Protein 5I1U (pdb70)

B-factor: mean 24.23, std 12.08, range [5.6, 125.17]

Structure (mmCIF, N/CA/C/O backbone):
data_5I1U
#
_entry.id   5I1U
#
_cell.length_a   51.369
_cell.length_b   74.127
_cell.length_c   82.489
_cell.angle_alpha   90.00
_cell.angle_beta   91.72
_cell.angle_gamma   90.00
#
_symmetry.space_group_name_H-M   'P 1 21 1'
#
loop_
_entity.id
_entity.type
_entity.pdbx_description
1 polymer 'Germacradien-4-ol synthase'
2 non-polymer 'SULFATE ION'
3 water water
#
loop_
_atom_site.group_PDB
_atom_site.id
_atom_site.type_symbol
_atom_site.label_atom_id
_atom_site.label_alt_id
_atom_site.label_comp_id
_atom_site.label_asym_id
_atom_site.label_entity_id
_atom_site.label_seq_id
_atom_site.pdbx_PDB_ins_code
_atom_site.Cartn_x
_atom_site.Cartn_y
_atom_site.Cartn_z
_atom_site.occupancy
_atom_site.B_iso_or_equiv
_atom_site.auth_seq_id
_atom_site.auth_comp_id
_atom_site.auth_asym_id
_atom_site.auth_atom_id
_atom_site.pdbx_PDB_model_num
ATOM 1 N N . MET A 1 20 ? 51.924 2.126 30.151 1.00 41.26 1 MET A N 1
ATOM 2 C CA . MET A 1 20 ? 52.787 1.988 31.324 1.00 41.73 1 MET A CA 1
ATOM 3 C C . MET A 1 20 ? 53.828 3.110 31.392 1.00 41.69 1 MET A C 1
ATOM 4 O O . MET A 1 20 ? 54.407 3.496 30.370 1.00 41.15 1 MET A O 1
ATOM 9 N N . SER A 1 21 ? 54.055 3.634 32.596 1.00 41.44 2 SER A N 1
ATOM 10 C CA . SER A 1 21 ? 55.027 4.704 32.817 1.00 41.48 2 SER A CA 1
ATOM 11 C C . SER A 1 21 ? 56.454 4.269 32.450 1.00 42.29 2 SER A C 1
ATOM 12 O O . SER A 1 21 ? 56.841 3.121 32.665 1.00 41.09 2 SER A O 1
ATOM 15 N N . ASP A 1 22 ? 57.244 5.188 31.902 1.00 44.49 3 ASP A N 1
ATOM 16 C CA . ASP A 1 22 ? 58.645 4.885 31.603 1.00 46.46 3 ASP A CA 1
ATOM 17 C C . ASP A 1 22 ? 59.446 4.957 32.903 1.00 46.73 3 ASP A C 1
ATOM 18 O O . ASP A 1 22 ? 60.635 4.630 32.962 1.00 46.69 3 ASP A O 1
ATOM 23 N N . ASP A 1 23 ? 58.738 5.369 33.947 1.00 47.09 4 ASP A N 1
ATOM 24 C CA . ASP A 1 23 ? 59.210 5.396 35.320 1.00 47.89 4 ASP A CA 1
ATOM 25 C C . ASP A 1 23 ? 59.289 3.994 35.936 1.00 45.92 4 ASP A C 1
ATOM 26 O O . ASP A 1 23 ? 60.126 3.724 36.810 1.00 46.04 4 ASP A O 1
ATOM 31 N N . THR A 1 24 ? 58.404 3.102 35.509 1.00 43.22 5 THR A N 1
ATOM 32 C CA . THR A 1 24 ? 58.346 1.807 36.173 1.00 41.12 5 THR A CA 1
ATOM 33 C C . THR A 1 24 ? 59.348 0.857 35.538 1.00 37.36 5 THR A C 1
ATOM 34 O O . THR A 1 24 ? 59.633 0.930 34.335 1.00 35.13 5 THR A O 1
ATOM 38 N N . SER A 1 25 ? 59.895 -0.014 36.378 1.00 34.73 6 SER A N 1
ATOM 39 C CA . SER A 1 25 ? 60.910 -0.950 35.956 1.00 33.72 6 SER A CA 1
ATOM 40 C C . SER A 1 25 ? 60.547 -2.334 36.470 1.00 28.46 6 SER A C 1
ATOM 41 O O . SER A 1 25 ? 59.805 -2.435 37.438 1.00 29.81 6 SER A O 1
ATOM 44 N N . LEU A 1 26 ? 61.065 -3.386 35.844 1.00 23.78 7 LEU A N 1
ATOM 45 C CA . LEU A 1 26 ? 61.007 -4.719 36.442 1.00 22.40 7 LEU A CA 1
ATOM 46 C C . LEU A 1 26 ? 61.926 -4.751 37.639 1.00 23.28 7 LEU A C 1
ATOM 47 O O . LEU A 1 26 ? 63.007 -4.128 37.601 1.00 24.96 7 LEU A O 1
ATOM 52 N N . GLU A 1 27 ? 61.532 -5.489 38.674 1.00 21.77 8 GLU A N 1
ATOM 53 C CA . GLU A 1 27 ? 62.334 -5.597 39.897 1.00 22.53 8 GLU A CA 1
ATOM 54 C C . GLU A 1 27 ? 63.429 -6.639 39.721 1.00 18.84 8 GLU A C 1
ATOM 55 O O . GLU A 1 27 ? 63.126 -7.793 39.396 1.00 18.94 8 GLU A O 1
ATOM 61 N N . LEU A 1 28 ? 64.694 -6.228 39.898 1.00 18.19 9 LEU A N 1
ATOM 62 C CA . LEU A 1 28 ? 65.839 -7.129 39.941 1.00 17.96 9 LEU A CA 1
ATOM 63 C C . LEU A 1 28 ? 66.705 -6.790 41.158 1.00 17.82 9 LEU A C 1
ATOM 64 O O . LEU A 1 28 ? 66.726 -5.633 41.590 1.00 19.51 9 LEU A O 1
ATOM 69 N N . PRO A 1 29 ? 67.441 -7.782 41.696 1.00 17.55 10 PRO A N 1
ATOM 70 C CA . PRO A 1 29 ? 68.292 -7.563 42.875 1.00 17.59 10 PRO A CA 1
ATOM 71 C C . PRO A 1 29 ? 69.679 -6.999 42.552 1.00 16.76 10 PRO A C 1
ATOM 72 O O . PRO A 1 29 ? 70.504 -6.875 43.457 1.00 20.32 10 PRO A O 1
ATOM 76 N N . PHE A 1 30 ? 69.936 -6.653 41.300 1.00 13.99 11 PHE A N 1
ATOM 77 C CA . PHE A 1 30 ? 71.205 -6.070 40.905 1.00 14.60 11 PHE A CA 1
ATOM 78 C C . PHE A 1 30 ? 70.841 -5.002 39.895 1.00 14.56 11 PHE A C 1
ATOM 79 O O . PHE A 1 30 ? 69.704 -4.998 39.362 1.00 16.32 11 PHE A O 1
ATOM 87 N N . THR A 1 31 ? 71.793 -4.112 39.640 1.00 14.39 12 THR A N 1
ATOM 88 C CA A THR A 1 31 ? 71.532 -3.037 38.681 0.50 15.42 12 THR A CA 1
ATOM 89 C CA B THR A 1 31 ? 71.654 -2.973 38.731 0.50 17.27 12 THR A CA 1
ATOM 90 C C . THR A 1 31 ? 72.314 -3.230 37.373 1.00 16.64 12 THR A C 1
ATOM 91 O O . THR A 1 31 ? 73.139 -4.158 37.243 1.00 18.61 12 THR A O 1
ATOM 98 N N . HIS A 1 32 ? 71.982 -2.414 36.370 1.00 15.36 13 HIS A N 1
ATOM 99 C CA . HIS A 1 32 ? 72.721 -2.421 35.114 1.00 16.60 13 HIS A CA 1
ATOM 100 C C . HIS A 1 32 ? 74.138 -1.845 35.276 1.00 18.10 13 HIS A C 1
ATOM 101 O O . HIS A 1 32 ? 74.449 -1.134 36.253 1.00 19.44 13 HIS A O 1
ATOM 108 N N . ARG A 1 33 ? 74.975 -2.110 34.278 1.00 18.52 14 ARG A N 1
ATOM 109 C CA . ARG A 1 33 ? 76.279 -1.484 34.161 1.00 17.48 14 ARG A CA 1
ATOM 110 C C . ARG A 1 33 ? 76.407 -0.860 32.780 1.00 17.50 14 ARG A C 1
ATOM 111 O O . ARG A 1 33 ? 75.639 -1.202 31.846 1.00 17.83 14 ARG A O 1
ATOM 119 N N . ARG A 1 34 ? 77.376 0.046 32.644 1.00 19.70 15 ARG A N 1
ATOM 120 C CA . ARG A 1 34 ? 77.574 0.773 31.409 1.00 20.16 15 ARG A CA 1
ATOM 121 C C . ARG A 1 34 ? 79.029 0.658 30.945 1.00 20.10 15 ARG A C 1
ATOM 122 O O . ARG A 1 34 ? 79.971 0.777 31.738 1.00 20.60 15 ARG A O 1
ATOM 130 N N . ASN A 1 35 ? 79.215 0.342 29.663 1.00 18.80 16 ASN A N 1
ATOM 131 C CA . ASN A 1 35 ? 80.552 0.223 29.127 1.00 18.78 16 ASN A CA 1
ATOM 132 C C . ASN A 1 35 ? 81.324 1.549 29.128 1.00 19.16 16 ASN A C 1
ATOM 133 O O . ASN A 1 35 ? 80.855 2.551 28.591 1.00 21.23 16 ASN A O 1
ATOM 138 N N . PRO A 1 36 ? 82.530 1.552 29.712 1.00 20.67 17 PRO A N 1
ATOM 139 C CA . PRO A 1 36 ? 83.356 2.761 29.673 1.00 21.36 17 PRO A CA 1
ATOM 140 C C . PRO A 1 36 ? 83.892 3.130 28.285 1.00 21.18 17 PRO A C 1
ATOM 141 O O . PRO A 1 36 ? 84.480 4.200 28.162 1.00 23.19 17 PRO A O 1
ATOM 145 N N . HIS A 1 37 ? 83.688 2.293 27.278 1.00 20.41 18 HIS A N 1
ATOM 146 C CA . HIS A 1 37 ? 84.200 2.574 25.941 1.00 19.91 18 HIS A CA 1
ATOM 147 C C . HIS A 1 37 ? 83.114 3.117 25.027 1.00 20.14 18 HIS A C 1
ATOM 148 O O . HIS A 1 37 ? 83.300 3.153 23.798 1.00 19.80 18 HIS A O 1
ATOM 155 N N . GLN A 1 38 ? 81.989 3.529 25.608 1.00 19.87 19 GLN A N 1
ATOM 156 C CA . GLN A 1 38 ? 80.826 3.933 24.819 1.00 19.82 19 GLN A CA 1
ATOM 157 C C . GLN A 1 38 ? 81.120 5.053 23.791 1.00 19.52 19 GLN A C 1
ATOM 158 O O . GLN A 1 38 ? 80.667 4.974 22.643 1.00 21.65 19 GLN A O 1
ATOM 164 N N . THR A 1 39 ? 81.868 6.077 24.182 1.00 20.57 20 THR A N 1
ATOM 165 C CA . THR A 1 39 ? 82.171 7.155 23.227 1.00 21.69 20 THR A CA 1
ATOM 166 C C . THR A 1 39 ? 83.014 6.696 22.046 1.00 23.14 20 THR A C 1
ATOM 167 O O . THR A 1 39 ? 82.690 6.990 20.886 1.00 24.20 20 THR A O 1
ATOM 171 N N . GLU A 1 40 ? 84.089 5.979 22.333 1.00 23.31 21 GLU A N 1
ATOM 172 C CA . GLU A 1 40 ? 84.960 5.460 21.282 1.00 22.60 21 GLU A CA 1
ATOM 173 C C . GLU A 1 40 ? 84.168 4.513 20.360 1.00 21.49 21 GLU A C 1
ATOM 174 O O . GLU A 1 40 ? 84.323 4.555 19.136 1.00 21.86 21 GLU A O 1
ATOM 180 N N . ALA A 1 41 ? 83.314 3.669 20.935 1.00 21.66 22 ALA A N 1
ATOM 181 C CA . ALA A 1 41 ? 82.578 2.712 20.076 1.00 20.71 22 ALA A CA 1
ATOM 182 C C . ALA A 1 41 ? 81.553 3.436 19.212 1.00 21.98 22 ALA A C 1
ATOM 183 O O . ALA A 1 41 ? 81.348 3.066 18.047 1.00 22.01 22 ALA A O 1
ATOM 185 N N . ALA A 1 42 ? 80.943 4.494 19.768 1.00 20.49 23 ALA A N 1
ATOM 186 C CA . ALA A 1 42 ? 79.990 5.317 19.002 1.00 22.15 23 ALA A CA 1
ATOM 187 C C . ALA A 1 42 ? 80.661 5.953 17.783 1.00 21.50 23 ALA A C 1
ATOM 188 O O . ALA A 1 42 ? 80.076 6.002 16.691 1.00 22.01 23 ALA A O 1
ATOM 190 N N . ASP A 1 43 ? 81.913 6.365 17.941 1.00 21.61 24 ASP A N 1
ATOM 191 C CA . ASP A 1 43 ? 82.670 6.932 16.811 1.00 23.01 24 A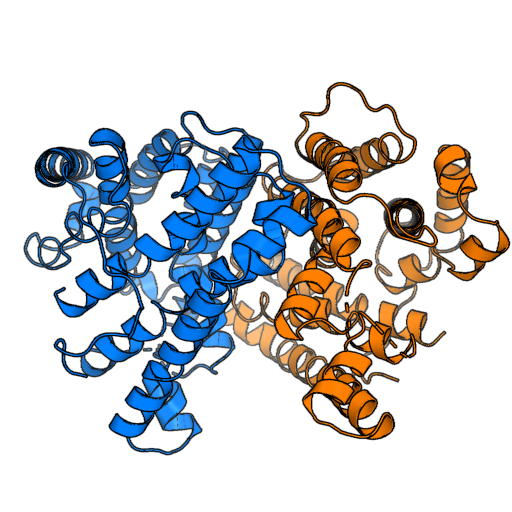SP A CA 1
ATOM 192 C C . ASP A 1 43 ? 82.913 5.877 15.732 1.00 20.06 24 ASP A C 1
ATOM 193 O O . ASP A 1 43 ? 82.767 6.158 14.531 1.00 20.91 24 ASP A O 1
ATOM 198 N N . ARG A 1 44 ? 83.252 4.657 16.164 1.00 20.36 25 ARG A N 1
ATOM 199 C CA . ARG A 1 44 ? 83.455 3.531 15.252 1.00 19.76 25 ARG A CA 1
ATOM 200 C C . ARG A 1 44 ? 82.151 3.126 14.560 1.00 19.39 25 ARG A C 1
ATOM 201 O O . ARG A 1 44 ? 82.136 2.738 13.394 1.00 19.20 25 ARG A O 1
ATOM 209 N N . HIS A 1 45 ? 81.060 3.192 15.290 1.00 18.24 26 HIS A N 1
ATOM 210 C CA . HIS A 1 45 ? 79.761 2.839 14.743 1.00 17.37 26 HIS A CA 1
ATOM 211 C C . HIS A 1 45 ? 79.345 3.840 13.659 1.00 18.55 26 HIS A C 1
ATOM 212 O O . HIS A 1 45 ? 78.792 3.448 12.620 1.00 19.01 26 HIS A O 1
ATOM 219 N N . LEU A 1 46 ? 79.595 5.128 13.885 1.00 19.39 27 LEU A N 1
ATOM 220 C CA . LEU A 1 46 ? 79.325 6.113 12.865 1.00 21.07 27 LEU A CA 1
ATOM 221 C C . LEU A 1 46 ? 80.127 5.811 11.603 1.00 21.81 27 LEU A C 1
ATOM 222 O O . LEU A 1 46 ? 79.607 5.957 10.489 1.00 22.28 27 LEU A O 1
ATOM 227 N N . GLU A 1 47 ? 81.376 5.377 11.750 1.00 21.52 28 GLU A N 1
ATOM 228 C CA . GLU A 1 47 ? 82.165 5.027 10.558 1.00 22.52 28 GLU A CA 1
ATOM 229 C C . GLU A 1 47 ? 81.568 3.824 9.801 1.00 22.58 28 GLU A C 1
ATOM 230 O O . GLU A 1 47 ? 81.548 3.799 8.556 1.00 24.81 28 GLU A O 1
ATOM 236 N N . TRP A 1 48 ? 81.111 2.811 10.542 1.00 19.68 29 TRP A N 1
ATOM 237 C CA . TRP A 1 48 ? 80.436 1.677 9.917 1.00 18.33 29 TRP A CA 1
ATOM 238 C C . TRP A 1 48 ? 79.184 2.116 9.159 1.00 20.10 29 TRP A C 1
ATOM 239 O O . TRP A 1 48 ? 78.932 1.649 8.041 1.00 21.24 29 TRP A O 1
ATOM 250 N N . LEU A 1 49 ? 78.405 3.034 9.730 1.00 21.07 30 LEU A N 1
ATOM 251 C CA . LEU A 1 49 ? 77.187 3.507 9.083 1.00 21.68 30 LEU A CA 1
ATOM 252 C C . LEU A 1 49 ? 77.515 4.203 7.764 1.00 23.31 30 LEU A C 1
ATOM 253 O O . LEU A 1 49 ? 76.750 4.112 6.815 1.00 24.06 30 LEU A O 1
ATOM 258 N N . GLN A 1 50 ? 78.661 4.871 7.729 1.00 22.77 31 GLN A N 1
ATOM 259 C CA . GLN A 1 50 ? 79.151 5.514 6.512 1.00 26.63 31 GLN A CA 1
ATOM 260 C C . GLN A 1 50 ? 79.574 4.471 5.473 1.00 27.08 31 GLN A C 1
ATOM 261 O O . GLN A 1 50 ? 79.333 4.639 4.268 1.00 29.86 31 GLN A O 1
ATOM 267 N N . ARG A 1 51 ? 80.197 3.391 5.921 1.00 25.24 32 ARG A N 1
ATOM 268 C CA A ARG A 1 51 ? 80.572 2.349 4.977 0.50 24.45 32 ARG A CA 1
ATOM 269 C CA B ARG A 1 51 ? 80.574 2.289 5.034 0.50 23.43 32 ARG A CA 1
ATOM 270 C C . ARG A 1 51 ? 79.360 1.563 4.475 1.00 23.48 32 ARG A C 1
ATOM 271 O O . ARG A 1 51 ? 79.455 0.881 3.443 1.00 24.43 32 ARG A O 1
ATOM 286 N N . HIS A 1 52 ? 78.235 1.674 5.176 1.00 21.09 33 HIS A N 1
ATOM 287 C CA . HIS A 1 52 ? 77.011 0.982 4.776 1.00 19.79 33 HIS A CA 1
ATOM 288 C C . HIS A 1 52 ? 75.859 1.967 4.585 1.00 21.77 33 HIS A C 1
ATOM 289 O O . HIS A 1 52 ? 74.720 1.730 4.987 1.00 22.44 33 HIS A O 1
ATOM 296 N N . ARG A 1 53 ? 76.198 3.077 3.933 1.00 23.92 34 ARG A N 1
ATOM 297 C CA . ARG A 1 53 ? 75.303 4.200 3.738 1.00 25.98 34 ARG A CA 1
ATOM 298 C C . ARG A 1 53 ? 73.997 3.804 3.084 1.00 22.07 34 ARG A C 1
ATOM 299 O O . ARG A 1 53 ? 72.937 4.268 3.504 1.00 22.79 34 ARG A O 1
ATOM 307 N N . GLU A 1 54 ? 74.057 2.910 2.073 1.00 21.91 35 GLU A N 1
ATOM 308 C CA . GLU A 1 54 ? 72.834 2.507 1.410 1.00 22.36 35 GLU A CA 1
ATOM 309 C C . GLU A 1 54 ? 71.851 1.775 2.330 1.00 24.83 35 GLU A C 1
ATOM 310 O O . GLU A 1 54 ? 70.637 1.925 2.186 1.00 26.82 35 GLU A O 1
ATOM 316 N N . LEU A 1 55 ? 72.382 0.961 3.239 1.00 24.17 36 LEU A N 1
ATOM 317 C CA . LEU A 1 55 ? 71.584 0.254 4.247 1.00 25.19 36 LEU A CA 1
ATOM 318 C C . LEU A 1 55 ? 70.972 1.236 5.262 1.00 24.45 36 LEU A C 1
ATOM 319 O O . LEU A 1 55 ? 69.795 1.155 5.619 1.00 25.55 36 LEU A O 1
ATOM 324 N N . ALA A 1 56 ? 71.803 2.149 5.744 1.00 22.92 37 ALA A N 1
ATOM 325 C CA . ALA A 1 56 ? 71.373 3.112 6.767 1.00 24.11 37 ALA A CA 1
ATOM 326 C C . ALA A 1 56 ? 70.348 4.129 6.265 1.00 23.77 37 ALA A C 1
ATOM 327 O O . ALA A 1 56 ? 69.516 4.625 7.036 1.00 23.90 37 ALA A O 1
ATOM 329 N N . ALA A 1 57 ? 70.401 4.435 4.965 1.00 25.14 38 ALA A N 1
ATOM 330 C CA . ALA A 1 57 ? 69.546 5.470 4.356 1.00 27.06 38 ALA A CA 1
ATOM 331 C C . ALA A 1 57 ? 68.064 5.076 4.248 1.00 28.88 38 ALA A C 1
ATOM 332 O O . ALA A 1 57 ? 67.241 5.878 3.783 1.00 31.77 38 ALA A O 1
ATOM 334 N N . VAL A 1 58 ? 67.710 3.857 4.652 1.00 29.85 39 VAL A N 1
ATOM 335 C CA . VAL A 1 58 ? 66.313 3.437 4.609 1.00 29.48 39 VAL A CA 1
ATOM 336 C C . VAL A 1 58 ? 65.439 4.147 5.655 1.00 29.13 39 VAL A C 1
ATOM 337 O O . VAL A 1 58 ? 64.203 4.081 5.592 1.00 30.62 39 VAL A O 1
ATOM 341 N N . VAL A 1 59 ? 66.078 4.829 6.610 1.00 26.62 40 VAL A N 1
ATOM 342 C CA . VAL A 1 59 ? 65.368 5.652 7.596 1.00 25.91 40 VAL A CA 1
ATOM 343 C C . VAL A 1 59 ? 66.107 6.978 7.749 1.00 24.85 40 VAL A C 1
ATOM 344 O O . VAL A 1 59 ? 67.264 7.116 7.353 1.00 25.55 40 VAL A O 1
ATOM 348 N N . SER A 1 60 ? 65.428 7.956 8.328 1.00 24.80 41 SER A N 1
ATOM 349 C CA . SER A 1 60 ? 66.038 9.259 8.499 1.00 24.65 41 SER A CA 1
ATOM 350 C C . SER A 1 60 ? 67.111 9.219 9.570 1.00 24.20 41 SER A C 1
ATOM 351 O O . SER A 1 60 ? 67.135 8.300 10.391 1.00 23.32 41 SER A O 1
ATOM 354 N N . GLY A 1 61 ? 68.009 10.198 9.550 1.00 23.22 42 GLY A N 1
ATOM 355 C CA . GLY A 1 61 ? 68.928 10.379 10.657 1.00 24.67 42 GLY A CA 1
ATOM 356 C C . GLY A 1 61 ? 68.225 10.572 11.995 1.00 25.41 42 GLY A C 1
ATOM 357 O O . GLY A 1 61 ? 68.706 10.058 13.021 1.00 25.81 42 GLY A O 1
ATOM 358 N N . SER A 1 62 ? 67.099 11.299 12.010 1.00 26.61 43 SER A N 1
ATOM 359 C CA A SER A 1 62 ? 66.332 11.479 13.246 0.50 26.56 43 SER A CA 1
ATOM 360 C CA B SER A 1 62 ? 66.314 11.474 13.244 0.50 26.90 43 SER A CA 1
ATOM 361 C C . SER A 1 62 ? 65.753 10.160 13.801 1.00 26.05 43 SER A C 1
ATOM 362 O O . SER A 1 62 ? 65.819 9.910 15.002 1.00 26.02 43 SER A O 1
ATOM 367 N N . THR A 1 63 ? 65.175 9.332 12.928 1.00 24.99 44 THR A N 1
ATOM 368 C CA . THR A 1 63 ? 64.656 8.034 13.361 1.00 25.16 44 THR A CA 1
ATOM 369 C C . THR A 1 63 ? 65.799 7.198 13.923 1.00 24.35 44 THR A C 1
ATOM 370 O O . THR A 1 63 ? 65.693 6.638 15.034 1.00 24.43 44 THR A O 1
ATOM 374 N N . TYR A 1 64 ? 66.900 7.124 13.178 1.00 23.01 45 TYR A N 1
ATOM 375 C CA . TYR A 1 64 ? 68.035 6.308 13.631 1.00 22.59 45 TYR A CA 1
ATOM 376 C C . TYR A 1 64 ? 68.593 6.780 14.988 1.00 22.57 45 TYR A C 1
ATOM 377 O O . TYR A 1 64 ? 68.820 5.962 15.890 1.00 21.51 45 TYR A O 1
ATOM 386 N N . THR A 1 65 ? 68.818 8.093 15.134 1.00 22.75 46 THR A N 1
ATOM 387 C CA A THR A 1 65 ? 69.313 8.595 16.414 0.50 24.45 46 THR A CA 1
ATOM 388 C CA B THR A 1 65 ? 69.295 8.646 16.399 0.50 21.90 46 THR A CA 1
ATOM 389 C C . THR A 1 65 ? 68.328 8.312 17.533 1.00 24.07 46 THR A C 1
ATOM 390 O O . THR A 1 65 ? 68.749 8.026 18.665 1.00 23.85 46 THR A O 1
ATOM 397 N N . GLY A 1 66 ? 67.031 8.361 17.220 1.00 23.90 47 GLY A N 1
ATOM 398 C CA . GLY A 1 66 ? 65.986 8.092 18.193 1.00 25.94 47 GLY A CA 1
ATOM 399 C C . GLY A 1 66 ? 66.100 6.710 18.818 1.00 26.70 47 GLY A C 1
ATOM 400 O O . GLY A 1 66 ? 65.722 6.487 19.970 1.00 27.98 47 GLY A O 1
ATOM 401 N N . TRP A 1 67 ? 66.640 5.776 18.055 1.00 26.55 48 TRP A N 1
ATOM 402 C CA . TRP A 1 67 ? 66.812 4.405 18.550 1.00 25.45 48 TRP A CA 1
ATOM 403 C C . TRP A 1 67 ? 67.850 4.275 19.672 1.00 26.23 48 TRP A C 1
ATOM 404 O O . TRP A 1 67 ? 67.817 3.320 20.484 1.00 28.26 48 TRP A O 1
ATOM 415 N N . ASP A 1 68 ? 68.805 5.196 19.676 1.00 25.08 49 ASP A N 1
ATOM 416 C CA . ASP A 1 68 ? 69.918 5.203 20.634 1.00 24.80 49 ASP A CA 1
ATOM 417 C C . ASP A 1 68 ? 70.628 3.862 20.686 1.00 21.51 49 ASP A C 1
ATOM 418 O O . ASP A 1 68 ? 70.784 3.212 21.745 1.00 21.57 49 ASP A O 1
ATOM 423 N N . ILE A 1 69 ? 71.111 3.490 19.527 1.00 18.43 50 ILE A N 1
ATOM 424 C CA . ILE A 1 69 ? 71.747 2.197 19.331 1.00 17.44 50 ILE A CA 1
ATOM 425 C C . ILE A 1 69 ? 73.041 1.997 20.123 1.00 17.39 50 ILE A C 1
ATOM 426 O O . ILE A 1 69 ? 73.278 0.910 20.681 1.00 17.68 50 ILE A O 1
ATOM 431 N N . THR A 1 70 ? 73.902 3.017 20.216 1.00 18.08 51 THR A N 1
ATOM 432 C CA A THR A 1 70 ? 75.167 2.839 20.907 0.50 18.41 51 THR A CA 1
ATOM 433 C CA B THR A 1 70 ? 75.155 2.765 20.900 0.50 18.92 51 THR A CA 1
ATOM 434 C C . THR A 1 70 ? 74.944 2.783 22.417 1.00 19.19 51 THR A C 1
ATOM 435 O O . THR A 1 70 ? 75.674 2.102 23.148 1.00 19.53 51 THR A O 1
ATOM 442 N N . GLU A 1 71 ? 73.934 3.515 22.893 1.00 18.72 52 GLU A N 1
ATOM 443 C CA . GLU A 1 71 ? 73.528 3.406 24.304 1.00 18.05 52 GLU A CA 1
ATOM 444 C C . GLU A 1 71 ? 73.065 1.973 24.648 1.00 16.78 52 GLU A C 1
ATOM 445 O O . GLU A 1 71 ? 73.495 1.377 25.652 1.00 16.42 52 GLU A O 1
ATOM 451 N N . LEU A 1 72 ? 72.175 1.432 23.818 1.00 16.52 53 LEU A N 1
ATOM 452 C CA . LEU A 1 72 ? 71.760 0.042 23.954 1.00 16.13 53 LEU A CA 1
ATOM 453 C C . LEU A 1 72 ? 72.953 -0.930 24.039 1.00 16.00 53 LEU A C 1
ATOM 454 O O . LEU A 1 72 ? 73.033 -1.703 24.981 1.00 15.22 53 LEU A O 1
ATOM 459 N N . ALA A 1 73 ? 73.895 -0.843 23.096 1.00 15.70 54 ALA A N 1
ATOM 460 C CA . ALA A 1 73 ? 75.033 -1.751 23.033 1.00 15.05 54 ALA A CA 1
ATOM 461 C C . ALA A 1 73 ? 75.882 -1.625 24.314 1.00 14.37 54 ALA A C 1
ATOM 462 O O . ALA A 1 73 ? 76.332 -2.622 24.891 1.00 14.01 54 ALA A O 1
ATOM 464 N N . SER A 1 74 ? 76.093 -0.390 24.751 1.00 14.02 55 SER A N 1
ATOM 465 C CA A SER A 1 74 ? 76.928 -0.141 25.926 0.50 14.68 55 SER A CA 1
ATOM 466 C CA B SER A 1 74 ? 76.928 -0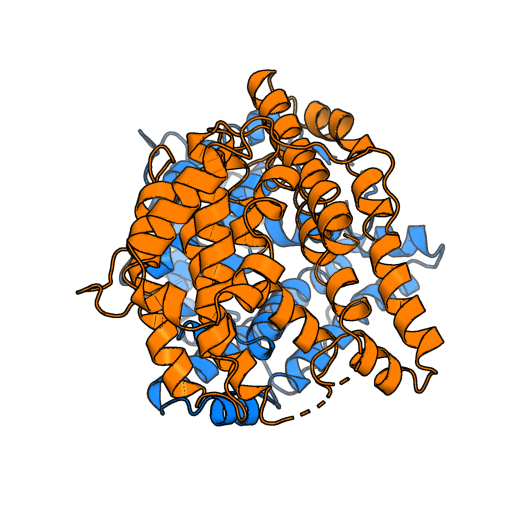.133 25.924 0.50 14.89 55 SER A CA 1
ATOM 467 C C . SER A 1 74 ? 76.339 -0.719 27.212 1.00 15.50 55 SER A C 1
ATOM 468 O O . SER A 1 74 ? 77.075 -1.155 28.117 1.00 17.54 55 SER A O 1
ATOM 473 N N . LEU A 1 75 ? 75.018 -0.699 27.307 1.00 15.66 56 LEU A N 1
ATOM 474 C CA . LEU A 1 75 ? 74.340 -1.209 28.497 1.00 14.44 56 LEU A CA 1
ATOM 475 C C . LEU A 1 75 ? 74.227 -2.722 28.501 1.00 15.20 56 LEU A C 1
ATOM 476 O O . LEU A 1 75 ? 74.215 -3.367 29.560 1.00 16.20 56 LEU A O 1
ATOM 481 N N . VAL A 1 76 ? 74.118 -3.317 27.325 1.00 13.93 57 VAL A N 1
ATOM 482 C CA A VAL A 1 76 ? 73.834 -4.719 27.217 0.50 15.08 57 VAL A CA 1
ATOM 483 C CA B VAL A 1 76 ? 73.847 -4.765 27.326 0.50 11.77 57 VAL A CA 1
ATOM 484 C C . VAL A 1 76 ? 75.111 -5.610 27.184 1.00 13.51 57 VAL A C 1
ATOM 485 O O . VAL A 1 76 ? 75.087 -6.787 27.552 1.00 14.21 57 VAL A O 1
ATOM 492 N N . TYR A 1 77 ? 76.221 -5.051 26.709 1.00 15.00 58 TYR A N 1
ATOM 493 C CA . TYR A 1 77 ? 77.530 -5.712 26.752 1.00 14.79 58 TYR A CA 1
ATOM 494 C C . TYR A 1 77 ? 78.544 -4.768 27.434 1.00 15.75 58 TYR A C 1
ATOM 495 O O . TYR A 1 77 ? 79.465 -4.260 26.783 1.00 14.84 58 TYR A O 1
ATOM 504 N N . PRO A 1 78 ? 78.399 -4.563 28.757 1.00 15.99 59 PRO A N 1
ATOM 505 C CA . PRO A 1 78 ? 79.141 -3.463 29.419 1.00 16.80 59 PRO A CA 1
ATOM 506 C C . PRO A 1 78 ? 80.586 -3.806 29.728 1.00 17.70 59 PRO A C 1
ATOM 507 O O . PRO A 1 78 ? 81.323 -2.905 30.170 1.00 20.01 59 PRO A O 1
ATOM 511 N N . GLU A 1 79 ? 80.985 -5.075 29.526 1.00 17.54 60 GLU A N 1
ATOM 512 C CA . GLU A 1 79 ? 82.369 -5.484 29.800 1.00 20.07 60 GLU A CA 1
ATOM 513 C C . GLU A 1 79 ? 83.220 -5.735 28.535 1.00 19.32 60 GLU A C 1
ATOM 514 O O . GLU A 1 79 ? 84.391 -6.147 28.621 1.00 21.66 60 GLU A O 1
ATOM 520 N N . SER A 1 80 ? 82.654 -5.462 27.363 1.00 16.28 61 SER A N 1
ATOM 521 C CA . SER A 1 80 ? 83.399 -5.665 26.107 1.00 18.21 61 SER A CA 1
ATOM 522 C C . SER A 1 80 ? 84.457 -4.574 25.847 1.00 18.32 61 SER A C 1
ATOM 523 O O . SER A 1 80 ? 84.334 -3.430 26.342 1.00 19.32 61 SER A O 1
ATOM 526 N N . SER A 1 81 ? 85.513 -4.927 25.108 1.00 18.17 62 SER A N 1
ATOM 527 C CA . SER A 1 81 ? 86.505 -3.954 24.642 1.00 18.03 62 SER A CA 1
ATOM 528 C C . SER A 1 81 ? 85.873 -2.902 23.720 1.00 17.02 62 SER A C 1
ATOM 529 O O . SER A 1 81 ? 84.723 -3.071 23.273 1.00 17.55 62 SER A O 1
ATOM 532 N N . ALA A 1 82 ? 86.604 -1.815 23.442 1.00 18.88 63 ALA A N 1
ATOM 533 C CA . ALA A 1 82 ? 86.079 -0.813 22.510 1.00 19.66 63 ALA A CA 1
ATOM 534 C C . ALA A 1 82 ? 85.747 -1.419 21.145 1.00 19.57 63 ALA A C 1
ATOM 535 O O . ALA A 1 82 ? 84.691 -1.138 20.573 1.00 18.43 63 ALA A O 1
ATOM 537 N N . GLU A 1 83 ? 86.658 -2.238 20.616 1.00 20.27 64 GLU A N 1
ATOM 538 C CA . GLU A 1 83 ? 86.471 -2.861 19.306 1.00 19.89 64 GLU A CA 1
ATOM 539 C C . GLU A 1 83 ? 85.257 -3.814 19.313 1.00 17.88 64 GLU A C 1
ATOM 540 O O . GLU A 1 83 ? 84.436 -3.827 18.358 1.00 17.63 64 GLU A O 1
ATOM 546 N N . ASP A 1 84 ? 85.119 -4.594 20.391 1.00 16.24 65 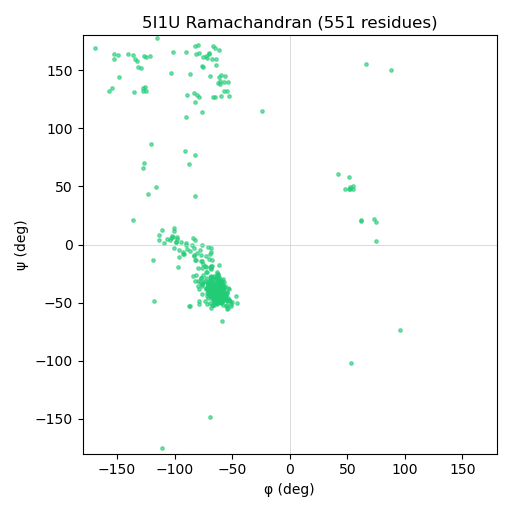ASP A N 1
ATOM 547 C CA . ASP A 1 84 ? 83.972 -5.512 20.472 1.00 16.01 65 ASP A CA 1
ATOM 548 C C . ASP A 1 84 ? 82.631 -4.779 20.718 1.00 14.09 65 ASP A C 1
ATOM 549 O O . ASP A 1 84 ? 81.562 -5.203 20.213 1.00 13.48 65 ASP A O 1
ATOM 554 N N . LEU A 1 85 ? 82.671 -3.669 21.460 1.00 15.33 66 LEU A N 1
ATOM 555 C CA . LEU A 1 85 ? 81.470 -2.879 21.680 1.00 13.95 66 LEU A CA 1
ATOM 556 C C . LEU A 1 85 ? 81.023 -2.268 20.343 1.00 14.15 66 LEU A C 1
ATOM 557 O O . LEU A 1 85 ? 79.832 -2.164 20.083 1.00 14.89 66 LEU A O 1
ATOM 562 N N . ALA A 1 86 ? 81.976 -1.788 19.546 1.00 13.54 67 ALA A N 1
ATOM 563 C CA . ALA A 1 86 ? 81.617 -1.274 18.220 1.00 13.61 67 ALA A CA 1
ATOM 564 C C . ALA A 1 86 ? 80.914 -2.353 17.377 1.00 13.76 67 ALA A C 1
ATOM 565 O O . ALA A 1 86 ? 79.919 -2.079 16.674 1.00 14.36 67 ALA A O 1
ATOM 567 N N . LEU A 1 87 ? 81.396 -3.595 17.473 1.00 13.25 68 LEU A N 1
ATOM 568 C CA . LEU A 1 87 ? 80.755 -4.700 16.753 1.00 12.67 68 LEU A CA 1
ATOM 569 C C . LEU A 1 87 ? 79.325 -4.916 17.259 1.00 12.56 68 LEU A C 1
ATOM 570 O O . LEU A 1 87 ? 78.400 -5.112 16.434 1.00 12.04 68 LEU A O 1
ATOM 575 N N . ALA A 1 88 ? 79.124 -4.849 18.590 1.00 12.96 69 ALA A N 1
ATOM 576 C CA . ALA A 1 88 ? 77.784 -4.926 19.143 1.00 13.42 69 ALA A CA 1
ATOM 577 C C . ALA A 1 88 ? 76.877 -3.805 18.611 1.00 13.31 69 ALA A C 1
ATOM 578 O O . ALA A 1 88 ? 75.699 -4.037 18.292 1.00 13.88 69 ALA A O 1
ATOM 580 N N . ALA A 1 89 ? 77.421 -2.592 18.515 1.00 13.11 70 ALA A N 1
ATOM 581 C CA . ALA A 1 89 ? 76.641 -1.478 18.016 1.00 14.01 70 ALA A CA 1
ATOM 582 C C . ALA A 1 89 ? 76.249 -1.678 16.546 1.00 14.18 70 ALA A C 1
ATOM 583 O O . ALA A 1 89 ? 75.094 -1.478 16.155 1.00 14.23 70 ALA A O 1
ATOM 585 N N . ASP A 1 90 ? 77.241 -2.054 15.746 1.00 14.43 71 ASP A N 1
ATOM 586 C CA . ASP A 1 90 ? 77.000 -2.330 14.322 1.00 13.74 71 ASP A CA 1
ATOM 587 C C . ASP A 1 90 ? 75.929 -3.400 14.173 1.00 13.96 71 ASP A C 1
ATOM 588 O O . ASP A 1 90 ? 75.018 -3.293 13.320 1.00 14.80 71 ASP A O 1
ATOM 593 N N . LEU A 1 91 ? 76.032 -4.449 15.000 1.00 13.61 72 LEU A N 1
ATOM 594 C CA . LEU A 1 91 ? 75.064 -5.547 14.956 1.00 13.23 72 LEU A CA 1
ATOM 595 C C . LEU A 1 91 ? 73.651 -5.065 15.302 1.00 14.23 72 LEU A C 1
ATOM 596 O O . LEU A 1 91 ? 72.694 -5.394 14.592 1.00 14.15 72 LEU A O 1
ATOM 601 N N . MET A 1 92 ? 73.496 -4.285 16.388 1.00 13.67 73 MET A N 1
ATOM 602 C CA A MET A 1 92 ? 72.161 -3.825 16.765 0.50 14.67 73 MET A CA 1
ATOM 603 C CA B MET A 1 92 ? 72.165 -3.818 16.763 0.50 13.95 73 MET A CA 1
ATOM 604 C C . MET A 1 92 ? 71.610 -2.898 15.685 1.00 14.76 73 MET A C 1
ATOM 605 O O . MET A 1 92 ? 70.413 -2.954 15.352 1.00 15.62 73 MET A O 1
ATOM 614 N N . GLY A 1 93 ? 72.470 -2.053 15.129 1.00 15.71 74 GLY A N 1
ATOM 615 C CA . GLY A 1 93 ? 72.016 -1.188 14.047 1.00 14.80 74 GLY A CA 1
ATOM 616 C C . GLY A 1 93 ? 71.510 -2.014 12.864 1.00 15.17 74 GLY A C 1
ATOM 617 O O . GLY A 1 93 ? 70.456 -1.679 12.262 1.00 17.10 74 GLY A O 1
ATOM 618 N N . PHE A 1 94 ? 72.211 -3.104 12.533 1.00 14.38 75 PHE A N 1
ATOM 619 C CA . PHE A 1 94 ? 71.742 -4.000 11.478 1.00 15.12 75 PHE A CA 1
ATOM 620 C C . PHE A 1 94 ? 70.366 -4.560 11.785 1.00 14.72 75 PHE A C 1
ATOM 621 O O . PHE A 1 94 ? 69.497 -4.563 10.915 1.00 15.74 75 PHE A O 1
ATOM 629 N N . TYR A 1 95 ? 70.160 -5.070 13.003 1.00 15.79 76 TYR A N 1
ATOM 630 C CA . TYR A 1 95 ? 68.849 -5.594 13.374 1.00 17.06 76 TYR A CA 1
ATOM 631 C C . TYR A 1 95 ? 67.711 -4.559 13.221 1.00 18.65 76 TYR A C 1
ATOM 632 O O . TYR A 1 95 ? 66.613 -4.868 12.701 1.00 20.02 76 TYR A O 1
ATOM 641 N N . PHE A 1 96 ? 67.961 -3.337 13.680 1.00 18.44 77 PHE A N 1
ATOM 642 C CA . PHE A 1 96 ? 66.919 -2.319 13.629 1.00 20.29 77 PHE A CA 1
ATOM 643 C C . PHE A 1 96 ? 66.646 -1.922 12.164 1.00 21.21 77 PHE A C 1
ATOM 644 O O . PHE A 1 96 ? 65.488 -1.724 11.785 1.00 23.62 77 PHE A O 1
ATOM 652 N N . LEU A 1 97 ? 67.696 -1.830 11.343 1.00 19.05 78 LEU A N 1
ATOM 653 C CA . LEU A 1 97 ? 67.568 -1.438 9.921 1.00 20.43 78 LEU A CA 1
ATOM 654 C C . LEU A 1 97 ? 67.013 -2.531 9.020 1.00 22.08 78 LEU A C 1
ATOM 655 O O . LEU A 1 97 ? 66.372 -2.266 7.980 1.00 23.42 78 LEU A O 1
ATOM 660 N N . PHE A 1 98 ? 67.335 -3.768 9.379 1.00 24.25 79 PHE A N 1
ATOM 661 C CA . PHE A 1 98 ? 66.949 -4.890 8.545 1.00 24.16 79 PHE A CA 1
ATOM 662 C C . PHE A 1 98 ? 65.464 -4.989 8.569 1.00 27.03 79 PHE A C 1
ATOM 663 O O . PHE A 1 98 ? 64.818 -5.017 7.500 1.00 27.56 79 PHE A O 1
ATOM 671 N N . ASP A 1 99 ? 64.947 -5.022 9.797 1.00 32.49 80 ASP A N 1
ATOM 672 C CA . ASP A 1 99 ? 63.539 -5.201 10.082 1.00 35.73 80 ASP A CA 1
ATOM 673 C C . ASP A 1 99 ? 62.717 -4.024 9.598 1.00 34.73 80 ASP A C 1
ATOM 674 O O . ASP A 1 99 ? 61.591 -4.187 9.140 1.00 31.07 80 ASP A O 1
ATOM 679 N N . ASP A 1 100 ? 63.272 -2.827 9.726 1.00 36.69 81 ASP A N 1
ATOM 680 C CA . ASP A 1 100 ? 62.528 -1.661 9.278 1.00 38.17 81 ASP A CA 1
ATOM 681 C C . ASP A 1 100 ? 62.299 -1.747 7.780 1.00 36.20 81 ASP A C 1
ATOM 682 O O . ASP A 1 100 ? 61.305 -1.246 7.259 1.00 36.70 81 ASP A O 1
ATOM 687 N N . GLN A 1 101 ? 63.198 -2.409 7.078 1.00 36.11 82 GLN A N 1
ATOM 688 C CA . GLN A 1 101 ? 63.023 -2.577 5.641 1.00 36.74 82 GLN A CA 1
ATOM 689 C C . GLN A 1 101 ? 61.721 -3.377 5.321 1.00 34.99 82 GLN A C 1
ATOM 690 O O . GLN A 1 101 ? 61.202 -3.307 4.199 1.00 36.42 82 GLN A O 1
ATOM 696 N N . PHE A 1 102 ? 61.157 -4.089 6.304 1.00 30.84 83 PHE A N 1
ATOM 697 C CA . PHE A 1 102 ? 59.921 -4.858 6.058 1.00 29.41 83 PHE A CA 1
ATOM 698 C C . PHE A 1 102 ? 58.657 -4.197 6.609 1.00 31.61 83 PHE A C 1
ATOM 699 O O . PHE A 1 102 ? 57.564 -4.781 6.567 1.00 32.18 83 PHE A O 1
ATOM 707 N N . ASP A 1 103 ? 58.805 -2.983 7.131 1.00 33.22 84 ASP A N 1
ATOM 708 C CA . ASP A 1 103 ? 57.663 -2.156 7.496 1.00 37.70 84 ASP A CA 1
ATOM 709 C C . ASP A 1 103 ? 57.269 -1.379 6.237 1.00 38.70 84 ASP A C 1
ATOM 710 O O . ASP A 1 103 ? 57.453 -0.164 6.161 1.00 39.10 84 ASP A O 1
ATOM 715 N N . SER A 1 104 ? 56.733 -2.105 5.254 1.00 38.21 85 SER A N 1
ATOM 716 C CA . SER A 1 104 ? 56.649 -1.640 3.866 1.00 37.74 85 SER A CA 1
ATOM 717 C C . SER A 1 104 ? 55.753 -2.581 3.048 1.00 36.83 85 SER A C 1
ATOM 718 O O . SER A 1 104 ? 55.396 -3.673 3.527 1.00 35.02 85 SER A O 1
ATOM 721 N N . PRO A 1 105 ? 55.392 -2.183 1.812 1.00 37.74 86 PRO A N 1
ATOM 722 C CA . PRO A 1 105 ? 54.648 -3.150 0.988 1.00 37.88 86 PRO A CA 1
ATOM 723 C C . PRO A 1 105 ? 55.436 -4.432 0.732 1.00 36.58 86 PRO A C 1
ATOM 724 O O . PRO A 1 105 ? 54.813 -5.490 0.624 1.00 36.05 86 PRO A O 1
ATOM 728 N N . LEU A 1 106 ? 56.761 -4.349 0.648 1.00 35.70 87 LEU A N 1
ATOM 729 C CA . LEU A 1 106 ? 57.568 -5.570 0.508 1.00 35.60 87 LEU A CA 1
ATOM 730 C C . LEU A 1 106 ? 57.312 -6.511 1.683 1.00 34.35 87 LEU A C 1
ATOM 731 O O . LEU A 1 106 ? 57.284 -7.723 1.516 1.00 34.19 87 LEU A O 1
ATOM 736 N N . GLY A 1 107 ? 57.105 -5.948 2.867 1.00 33.47 88 GLY A N 1
ATOM 737 C CA . GLY A 1 107 ? 56.892 -6.743 4.064 1.00 33.14 88 GLY A CA 1
ATOM 738 C C . GLY A 1 107 ? 55.571 -7.482 4.047 1.00 34.29 88 GLY A C 1
ATOM 739 O O . GLY A 1 107 ? 55.258 -8.242 4.971 1.00 32.81 88 GLY A O 1
ATOM 740 N N . ARG A 1 108 ? 54.787 -7.256 2.996 1.00 35.86 89 ARG A N 1
ATOM 741 C CA . ARG A 1 108 ? 53.508 -7.940 2.835 1.00 38.92 89 ARG A CA 1
ATOM 742 C C . ARG A 1 108 ? 53.556 -8.931 1.674 1.00 37.70 89 ARG A C 1
ATOM 743 O O . ARG A 1 108 ? 52.508 -9.421 1.233 1.00 38.45 89 ARG A O 1
ATOM 751 N N . ARG A 1 109 ? 54.763 -9.212 1.179 1.00 35.53 90 ARG A N 1
ATOM 752 C CA . ARG A 1 109 ? 54.958 -10.183 0.098 1.00 33.85 90 ARG A CA 1
ATOM 753 C C . ARG A 1 109 ? 55.881 -11.329 0.551 1.00 29.93 90 ARG A C 1
ATOM 754 O O . ARG A 1 109 ? 57.094 -11.272 0.332 1.00 28.72 90 ARG A O 1
ATOM 762 N N . PRO A 1 110 ? 55.301 -12.369 1.173 1.00 29.60 91 PRO A N 1
ATOM 763 C CA . PRO A 1 110 ? 56.124 -13.397 1.828 1.00 28.05 91 PRO A CA 1
ATOM 764 C C . PRO A 1 110 ? 57.097 -14.124 0.885 1.00 26.60 91 PRO A C 1
ATOM 765 O O . PRO A 1 110 ? 58.190 -14.476 1.319 1.00 25.11 91 PRO A O 1
ATOM 769 N N . GLU A 1 111 ? 56.728 -14.332 -0.389 1.00 27.41 92 GLU A N 1
ATOM 770 C CA . GLU A 1 111 ? 57.638 -15.037 -1.295 1.00 29.91 92 GLU A CA 1
ATOM 771 C C . GLU A 1 111 ? 58.871 -14.203 -1.573 1.00 28.51 92 GLU A C 1
ATOM 772 O O . GLU A 1 111 ? 59.976 -14.737 -1.643 1.00 28.42 92 GLU A O 1
ATOM 778 N N . GLN A 1 112 ? 58.682 -12.894 -1.774 1.00 27.09 93 GLN A N 1
ATOM 779 C CA . GLN A 1 112 ? 59.826 -12.009 -1.950 1.00 25.85 93 GLN A CA 1
ATOM 780 C C . GLN A 1 112 ? 60.713 -11.993 -0.707 1.00 22.71 93 GLN A C 1
ATOM 781 O O . GLN A 1 112 ? 61.951 -12.025 -0.805 1.00 22.56 93 GLN A O 1
ATOM 787 N N . VAL A 1 113 ? 60.077 -11.955 0.463 1.00 19.93 94 VAL A N 1
ATOM 788 C CA . VAL A 1 113 ? 60.797 -11.971 1.717 1.00 19.39 94 VAL A CA 1
ATOM 789 C C . VAL A 1 113 ? 61.582 -13.288 1.819 1.00 18.25 94 VAL A C 1
ATOM 790 O O . VAL A 1 113 ? 62.756 -13.300 2.263 1.00 17.39 94 VAL A O 1
ATOM 794 N N . ALA A 1 114 ? 60.980 -14.389 1.357 1.00 18.44 95 ALA A N 1
ATOM 795 C CA . ALA A 1 114 ? 61.652 -15.699 1.465 1.00 18.67 95 ALA A CA 1
ATOM 796 C C . ALA A 1 114 ? 62.913 -15.751 0.610 1.00 18.17 95 ALA A C 1
ATOM 797 O O . ALA A 1 114 ? 63.940 -16.255 1.069 1.00 16.13 95 ALA A O 1
ATOM 799 N N . LEU A 1 115 ? 62.864 -15.214 -0.615 1.00 19.41 96 LEU A N 1
ATOM 800 C CA A LEU A 1 115 ? 64.073 -15.152 -1.426 0.50 20.77 96 LEU A CA 1
ATOM 801 C CA B LEU A 1 115 ? 64.065 -15.170 -1.424 0.50 20.70 96 LEU A CA 1
ATOM 802 C C . LEU A 1 115 ? 65.188 -14.362 -0.752 1.00 19.95 96 LEU A C 1
ATOM 803 O O . LEU A 1 115 ? 66.346 -14.794 -0.714 1.00 20.63 96 LEU A O 1
ATOM 812 N N . ILE A 1 116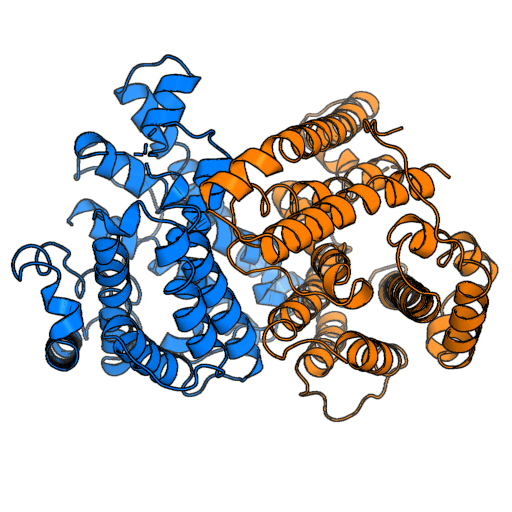 ? 64.842 -13.184 -0.223 1.00 17.54 97 ILE A N 1
ATOM 813 C CA . ILE A 1 116 ? 65.830 -12.331 0.430 1.00 18.03 97 ILE A CA 1
ATOM 814 C C . ILE A 1 116 ? 66.480 -13.057 1.637 1.00 16.82 97 ILE A C 1
ATOM 815 O O . ILE A 1 116 ? 67.731 -13.060 1.825 1.00 16.30 97 ILE A O 1
ATOM 820 N N . CYS A 1 117 ? 65.637 -13.701 2.434 1.00 16.69 98 CYS A N 1
ATOM 821 C CA . CYS A 1 117 ? 66.107 -14.292 3.684 1.00 15.37 98 CYS A CA 1
ATOM 822 C C . CYS A 1 117 ? 66.873 -15.604 3.446 1.00 15.54 98 CYS A C 1
ATOM 823 O O . CYS A 1 117 ? 67.759 -15.975 4.253 1.00 14.81 98 CYS A O 1
ATOM 826 N N . GLU A 1 118 ? 66.529 -16.320 2.368 1.00 15.60 99 GLU A N 1
ATOM 827 C CA . GLU A 1 118 ? 67.298 -17.514 2.008 1.00 14.44 99 GLU A CA 1
ATOM 828 C C . GLU A 1 118 ? 68.742 -17.123 1.631 1.00 15.65 99 GLU A C 1
ATOM 829 O O . GLU A 1 118 ? 69.707 -17.772 2.043 1.00 15.20 99 GLU A O 1
ATOM 835 N N . ARG A 1 119 ? 68.909 -16.051 0.860 1.00 16.34 100 ARG A N 1
ATOM 836 C CA . ARG A 1 119 ? 70.258 -15.594 0.494 1.00 16.45 100 ARG A CA 1
ATOM 837 C C . ARG A 1 119 ? 71.101 -15.197 1.714 1.00 15.89 100 ARG A C 1
ATOM 838 O O . ARG A 1 119 ? 72.310 -15.447 1.752 1.00 16.02 100 ARG A O 1
ATOM 846 N N . LEU A 1 120 ? 70.458 -14.564 2.689 1.00 14.96 101 LEU A N 1
ATOM 847 C CA . LEU A 1 120 ? 71.155 -14.121 3.902 1.00 14.01 101 LEU A CA 1
ATOM 848 C C . LEU A 1 120 ? 71.613 -15.357 4.712 1.00 14.78 101 LEU A C 1
ATOM 849 O O . LEU A 1 120 ? 72.749 -15.409 5.197 1.00 15.17 101 LEU A O 1
ATOM 854 N N . SER A 1 121 ? 70.740 -16.352 4.838 1.00 14.74 102 SER A N 1
ATOM 855 C CA . SER A 1 121 ? 71.165 -17.577 5.520 1.00 14.93 102 SER A CA 1
ATOM 856 C C . SER A 1 121 ? 72.322 -18.239 4.798 1.00 15.78 102 SER A C 1
ATOM 857 O O . SER A 1 121 ? 73.188 -18.844 5.443 1.00 16.62 102 SER A O 1
ATOM 860 N N . ALA A 1 122 ? 72.324 -18.173 3.468 1.00 15.79 103 ALA A N 1
ATOM 861 C CA . ALA A 1 122 ? 73.407 -18.781 2.696 1.00 17.03 103 ALA A CA 1
ATOM 862 C C . ALA A 1 122 ? 74.745 -18.118 3.044 1.00 17.58 103 ALA A C 1
ATOM 863 O O . ALA A 1 122 ? 75.784 -18.780 3.064 1.00 18.56 103 ALA A O 1
ATOM 865 N N . ILE A 1 123 ? 74.728 -16.813 3.348 1.00 16.31 104 ILE A N 1
ATOM 866 C CA . ILE A 1 123 ? 75.949 -16.152 3.779 1.00 15.16 104 ILE A CA 1
ATOM 867 C C . ILE A 1 123 ? 76.465 -16.761 5.109 1.00 15.33 104 ILE A C 1
ATOM 868 O O . ILE A 1 123 ? 77.669 -17.010 5.268 1.00 15.88 104 ILE A O 1
ATOM 873 N N . ALA A 1 124 ? 75.557 -16.969 6.060 1.00 15.46 105 ALA A N 1
ATOM 874 C CA . ALA A 1 124 ? 75.934 -17.530 7.370 1.00 15.62 105 ALA A CA 1
ATOM 875 C C . ALA A 1 124 ? 76.581 -18.910 7.220 1.00 15.55 105 ALA A C 1
ATOM 876 O O . ALA A 1 124 ? 77.437 -19.314 8.032 1.00 16.77 105 ALA A O 1
ATOM 878 N N . HIS A 1 125 ? 76.121 -19.649 6.226 1.00 15.49 106 HIS A N 1
ATOM 879 C CA . HIS A 1 125 ? 76.590 -21.013 6.005 1.00 15.22 106 HIS A CA 1
ATOM 880 C C . HIS A 1 125 ? 77.680 -21.113 4.925 1.00 17.26 106 HIS A C 1
ATOM 881 O O . HIS A 1 125 ? 78.106 -22.217 4.544 1.00 20.05 106 HIS A O 1
ATOM 888 N N . GLY A 1 126 ? 78.123 -19.961 4.419 1.00 18.34 107 GLY A N 1
ATOM 889 C CA . GLY A 1 126 ? 79.208 -19.909 3.447 1.00 20.21 107 GLY A CA 1
ATOM 890 C C . GLY A 1 126 ? 78.917 -20.363 2.027 1.00 22.43 107 GLY A C 1
ATOM 891 O O . GLY A 1 126 ? 79.849 -20.728 1.289 1.00 25.39 107 GLY A O 1
ATOM 892 N N . THR A 1 127 ? 77.653 -20.352 1.617 1.00 23.09 108 THR A N 1
ATOM 893 C CA . THR A 1 127 ? 77.287 -20.839 0.277 1.00 25.01 108 THR A CA 1
ATOM 894 C C . THR A 1 127 ? 76.762 -19.763 -0.691 1.00 26.68 108 THR A C 1
ATOM 895 O O . THR A 1 127 ? 76.290 -20.084 -1.772 1.00 28.87 108 THR A O 1
ATOM 899 N N . LEU A 1 128 ? 76.830 -18.496 -0.323 1.00 24.19 109 LEU A N 1
ATOM 900 C CA . LEU A 1 128 ? 76.293 -17.485 -1.218 1.00 24.68 109 LEU A CA 1
ATOM 901 C C . LEU A 1 128 ? 77.310 -17.172 -2.325 1.00 26.71 109 LEU A C 1
ATOM 902 O O . LEU A 1 128 ? 78.493 -16.894 -2.047 1.00 27.34 109 LEU A O 1
ATOM 907 N N . THR A 1 129 ? 76.852 -17.226 -3.575 1.00 28.22 110 THR A N 1
ATOM 908 C CA A THR A 1 129 ? 77.828 -17.064 -4.653 0.50 27.75 110 THR A CA 1
ATOM 909 C CA B THR A 1 129 ? 77.625 -16.993 -4.771 0.50 29.38 110 THR A CA 1
ATOM 910 C C . THR A 1 129 ? 78.330 -15.629 -4.776 1.00 27.45 110 THR A C 1
ATOM 911 O O . THR A 1 129 ? 79.552 -15.470 -4.872 1.00 28.33 110 THR A O 1
ATOM 918 N N . ALA A 1 130 ? 77.487 -14.610 -4.731 1.00 24.39 111 ALA A N 1
ATOM 919 C CA . ALA A 1 130 ? 77.968 -13.212 -4.734 1.00 21.59 111 ALA A CA 1
ATOM 920 C C . ALA A 1 130 ? 77.007 -12.368 -3.943 1.00 18.11 111 ALA A C 1
ATOM 921 O O . ALA A 1 130 ? 75.795 -12.604 -4.013 1.00 20.73 111 ALA A O 1
ATOM 923 N N . VAL A 1 131 ? 77.541 -11.375 -3.219 1.00 15.53 112 VAL A N 1
ATOM 924 C CA A VAL A 1 131 ? 76.657 -10.437 -2.506 0.50 16.36 112 VAL A CA 1
ATOM 925 C CA B VAL A 1 131 ? 76.764 -10.383 -2.494 0.50 15.43 112 VAL A CA 1
ATOM 926 C C . VAL A 1 131 ? 76.118 -9.370 -3.447 1.00 16.38 112 VAL A C 1
ATOM 927 O O . VAL A 1 131 ? 76.826 -8.751 -4.228 1.00 17.91 112 VAL A O 1
ATOM 934 N N . THR A 1 132 ? 74.799 -9.187 -3.400 1.00 15.89 113 THR A N 1
ATOM 935 C CA . THR A 1 132 ? 74.154 -8.301 -4.395 1.00 15.91 113 THR A CA 1
ATOM 936 C C . THR A 1 132 ? 73.110 -7.353 -3.773 1.00 16.12 113 THR A C 1
ATOM 937 O O . THR A 1 132 ? 72.244 -6.830 -4.484 1.00 17.46 113 THR A O 1
ATOM 941 N N . SER A 1 133 ? 73.178 -7.085 -2.465 1.00 17.00 114 SER A N 1
ATOM 942 C CA . SER A 1 133 ? 72.303 -6.048 -1.894 1.00 16.16 114 SER A CA 1
ATOM 943 C C . SER A 1 133 ? 73.017 -5.391 -0.712 1.00 16.69 114 SER A C 1
ATOM 944 O O . SER A 1 133 ? 73.999 -5.946 -0.194 1.00 16.04 114 SER A O 1
ATOM 947 N N . PRO A 1 134 ? 72.534 -4.209 -0.283 1.00 16.72 115 PRO A N 1
ATOM 948 C CA . PRO A 1 134 ? 73.118 -3.592 0.917 1.00 15.34 115 PRO A CA 1
ATOM 949 C C . PRO A 1 134 ? 72.965 -4.474 2.159 1.00 14.76 115 PRO A C 1
ATOM 950 O O . PRO A 1 134 ? 73.908 -4.511 2.968 1.00 16.18 115 PRO A O 1
ATOM 954 N N . SER A 1 135 ? 71.837 -5.163 2.309 1.00 14.64 116 SER A N 1
ATOM 955 C CA . SER A 1 135 ? 71.686 -6.053 3.488 1.00 16.99 116 SER A CA 1
ATOM 956 C C . SER A 1 135 ? 72.697 -7.194 3.449 1.00 16.28 116 SER A C 1
ATOM 957 O O . SER A 1 135 ? 73.300 -7.570 4.499 1.00 16.28 116 SER A O 1
ATOM 960 N N . GLU A 1 136 ? 72.854 -7.798 2.262 1.00 15.45 117 GLU A N 1
ATOM 961 C CA . GLU A 1 136 ? 73.820 -8.893 2.120 1.00 15.11 117 GLU A CA 1
ATOM 962 C C . GLU A 1 136 ? 75.249 -8.427 2.423 1.00 15.20 117 GLU A C 1
ATOM 963 O O . GLU A 1 136 ? 76.012 -9.108 3.129 1.00 15.67 117 GLU A O 1
ATOM 969 N N . ARG A 1 137 ? 75.598 -7.241 1.945 1.00 14.07 118 ARG A N 1
ATOM 970 C CA . ARG A 1 137 ? 76.933 -6.733 2.165 1.00 15.03 118 ARG A CA 1
ATOM 971 C C . ARG A 1 137 ? 77.177 -6.441 3.635 1.00 16.36 118 ARG A C 1
ATOM 972 O O . ARG A 1 137 ? 78.251 -6.766 4.177 1.00 16.73 118 ARG A O 1
ATOM 980 N N . ALA A 1 138 ? 76.188 -5.824 4.280 1.00 15.30 119 ALA A N 1
ATOM 981 C CA . ALA A 1 138 ? 76.354 -5.502 5.707 1.00 15.52 119 ALA A CA 1
ATOM 982 C C . ALA A 1 138 ? 76.449 -6.782 6.535 1.00 14.65 119 ALA A C 1
ATOM 983 O O . ALA A 1 138 ? 77.285 -6.894 7.440 1.00 15.45 119 ALA A O 1
ATOM 985 N N . PHE A 1 139 ? 75.589 -7.741 6.233 1.00 14.13 120 PHE A N 1
ATOM 986 C CA . PHE A 1 139 ? 75.603 -8.973 7.020 1.00 14.73 120 PHE A CA 1
ATOM 987 C C . PHE A 1 139 ? 76.907 -9.787 6.786 1.00 14.80 120 PHE A C 1
ATOM 988 O O . PHE A 1 139 ? 77.476 -10.340 7.737 1.00 15.30 120 PHE A O 1
ATOM 996 N N . ALA A 1 140 ? 77.412 -9.835 5.550 1.00 15.37 121 ALA A N 1
ATOM 997 C CA . ALA A 1 140 ? 78.668 -10.533 5.290 1.00 14.74 121 ALA A CA 1
ATOM 998 C C . ALA A 1 140 ? 79.808 -9.882 6.097 1.00 15.24 121 ALA A C 1
ATOM 999 O O . ALA A 1 140 ? 80.662 -10.591 6.598 1.00 16.72 121 ALA A O 1
ATOM 1001 N N . ASP A 1 141 ? 79.799 -8.543 6.248 1.00 15.47 122 ASP A N 1
ATOM 1002 C CA . ASP A 1 141 ? 80.845 -7.846 7.035 1.00 17.88 122 ASP A CA 1
ATOM 1003 C C . ASP A 1 141 ? 80.718 -8.223 8.501 1.00 17.01 122 ASP A C 1
ATOM 1004 O O . ASP A 1 141 ? 81.704 -8.559 9.180 1.00 17.05 122 ASP A O 1
ATOM 1009 N N . LEU A 1 142 ? 79.497 -8.185 8.996 1.00 15.65 123 LEU A N 1
ATOM 1010 C CA . LEU A 1 142 ? 79.269 -8.527 10.398 1.00 13.25 123 LEU A CA 1
ATOM 1011 C C . LEU A 1 142 ? 79.652 -9.994 10.695 1.00 14.18 123 LEU A C 1
ATOM 1012 O O . LEU A 1 142 ? 80.295 -10.285 11.719 1.00 14.50 123 LEU A O 1
ATOM 1017 N N . TRP A 1 143 ? 79.252 -10.892 9.802 1.00 13.57 124 TRP A N 1
ATOM 1018 C CA . TRP A 1 143 ? 79.450 -12.320 10.027 1.00 13.16 124 TRP A CA 1
ATOM 1019 C C . TRP A 1 143 ? 80.947 -12.631 10.031 1.00 14.74 124 TRP A C 1
ATOM 1020 O O . TRP A 1 143 ? 81.404 -13.481 10.804 1.00 15.45 124 TRP A O 1
ATOM 1031 N N . ARG A 1 144 ? 81.717 -11.972 9.165 1.00 15.51 125 ARG A N 1
ATOM 1032 C CA . ARG A 1 144 ? 83.167 -12.153 9.136 1.00 15.37 125 ARG A CA 1
ATOM 1033 C C . ARG A 1 144 ? 83.735 -11.774 10.488 1.00 15.77 125 ARG A C 1
ATOM 1034 O O . ARG A 1 144 ? 84.593 -12.476 11.026 1.00 17.67 125 ARG A O 1
ATOM 1042 N N . ARG A 1 145 ? 83.263 -10.655 11.027 1.00 13.80 126 ARG A N 1
ATOM 1043 C CA . ARG A 1 145 ? 83.782 -10.174 12.311 1.00 14.25 126 ARG A CA 1
ATOM 1044 C C . ARG A 1 145 ? 83.315 -11.048 13.488 1.00 14.85 126 ARG A C 1
ATOM 1045 O O . ARG A 1 145 ? 84.085 -11.315 14.432 1.00 14.90 126 ARG A O 1
ATOM 1053 N N . ILE A 1 146 ? 82.068 -11.508 13.414 1.00 13.12 127 ILE A N 1
ATOM 1054 C CA . ILE A 1 146 ? 81.489 -12.329 14.484 1.00 13.21 127 ILE A CA 1
ATOM 1055 C C . ILE A 1 146 ? 82.229 -13.639 14.632 1.00 13.57 127 ILE A C 1
ATOM 1056 O O . ILE A 1 146 ? 82.442 -14.104 15.767 1.00 14.28 127 ILE A O 1
ATOM 1061 N N . THR A 1 147 ? 82.618 -14.261 13.507 1.00 14.66 128 THR A N 1
ATOM 1062 C CA . THR A 1 147 ? 83.237 -15.577 13.598 1.00 14.59 128 THR A CA 1
ATOM 1063 C C . THR A 1 147 ? 84.738 -15.542 13.899 1.00 15.14 128 THR A C 1
ATOM 1064 O O . THR A 1 147 ? 85.314 -16.586 14.227 1.00 17.42 128 THR A O 1
ATOM 1068 N N . LEU A 1 148 ? 85.354 -14.361 13.848 1.00 15.26 129 LEU A N 1
ATOM 1069 C CA . LEU A 1 148 ? 86.779 -14.246 14.187 1.00 17.15 129 LEU A CA 1
ATOM 1070 C C . LEU A 1 148 ? 87.108 -14.839 15.549 1.00 19.11 129 LEU A C 1
ATOM 1071 O O . LEU A 1 148 ? 86.477 -14.469 16.575 1.00 19.75 129 LEU A O 1
ATOM 1076 N N . GLY A 1 149 ? 88.102 -15.729 15.569 1.00 16.49 130 GLY A N 1
ATOM 1077 C CA . GLY A 1 149 ? 88.578 -16.289 16.830 1.00 17.12 130 GLY A CA 1
ATOM 1078 C C . GLY A 1 149 ? 87.671 -17.338 17.481 1.00 16.13 130 GLY A C 1
ATOM 1079 O O . GLY A 1 149 ? 87.982 -17.827 18.582 1.00 18.64 130 GLY A O 1
ATOM 1080 N N . MET A 1 150 ? 86.558 -17.704 16.832 1.00 14.32 131 MET A N 1
ATOM 1081 C CA . MET A 1 150 ? 85.628 -18.676 17.412 1.00 14.95 131 MET A CA 1
ATOM 1082 C C . MET A 1 150 ? 85.825 -20.011 16.721 1.00 14.34 131 MET A C 1
ATOM 1083 O O . MET A 1 150 ? 86.207 -20.054 15.528 1.00 15.01 131 MET A O 1
ATOM 1088 N N . THR A 1 151 ? 85.629 -21.100 17.463 1.00 14.03 132 THR A N 1
ATOM 1089 C CA . THR A 1 151 ? 85.746 -22.452 16.845 1.00 14.11 132 THR A CA 1
ATOM 1090 C C . THR A 1 151 ? 84.701 -22.704 15.777 1.00 15.14 132 THR A C 1
ATOM 1091 O O . THR A 1 151 ? 83.625 -22.100 15.812 1.00 13.95 132 THR A O 1
ATOM 1095 N N . ASP A 1 152 ? 85.011 -23.603 14.829 1.00 15.40 133 ASP A N 1
ATOM 1096 C CA . ASP A 1 152 ? 84.011 -23.999 13.829 1.00 15.59 133 ASP A CA 1
ATOM 1097 C C . ASP A 1 152 ? 82.771 -24.624 14.498 1.00 15.20 133 ASP A C 1
ATOM 1098 O O . ASP A 1 152 ? 81.639 -24.534 14.003 1.00 15.83 133 ASP A O 1
ATOM 1103 N N . ARG A 1 153 ? 82.987 -25.279 15.618 1.00 14.60 134 ARG A N 1
ATOM 1104 C CA . ARG A 1 153 ? 81.889 -25.848 16.412 1.00 15.39 134 ARG A CA 1
ATOM 1105 C C . ARG A 1 153 ? 80.910 -24.779 16.985 1.00 14.38 134 ARG A C 1
ATOM 1106 O O . ARG A 1 153 ? 79.676 -24.922 16.907 1.00 12.40 134 ARG A O 1
ATOM 1114 N N . TRP A 1 154 ? 81.456 -23.707 17.559 1.00 13.10 135 TRP A N 1
ATOM 1115 C CA . TRP A 1 154 ? 80.628 -22.567 17.942 1.00 12.49 135 TRP A CA 1
ATOM 1116 C C . TRP A 1 154 ? 79.913 -21.955 16.705 1.00 11.77 135 TRP A C 1
ATOM 1117 O O . TRP A 1 154 ? 78.720 -21.645 16.743 1.00 10.92 135 TRP A O 1
ATOM 1128 N N . ARG A 1 155 ? 80.665 -21.784 15.632 1.00 12.53 136 ARG A N 1
ATOM 1129 C CA . ARG A 1 155 ? 80.139 -21.213 14.399 1.00 13.97 136 ARG A CA 1
ATOM 1130 C C . ARG A 1 155 ? 78.948 -22.004 13.884 1.00 12.76 136 ARG A C 1
ATOM 1131 O O . ARG A 1 155 ? 78.017 -21.406 13.320 1.00 13.40 136 ARG A O 1
ATOM 1139 N N . ALA A 1 156 ? 78.966 -23.341 14.045 1.00 11.74 137 ALA A N 1
ATOM 1140 C CA . ALA A 1 156 ? 77.832 -24.114 13.584 1.00 11.44 137 ALA A CA 1
ATOM 1141 C C . ALA A 1 156 ? 76.544 -23.700 14.286 1.00 11.95 137 ALA A C 1
ATOM 1142 O O . ALA A 1 156 ? 75.503 -23.484 13.620 1.00 11.17 137 ALA A O 1
ATOM 1144 N N . ARG A 1 157 ? 76.588 -23.523 15.612 1.00 10.41 138 ARG A N 1
ATOM 1145 C CA . ARG A 1 157 ? 75.357 -23.109 16.317 1.00 8.80 138 ARG A CA 1
ATOM 1146 C C . ARG A 1 157 ? 75.043 -21.646 15.967 1.00 10.02 138 ARG A C 1
ATOM 1147 O O . ARG A 1 157 ? 73.887 -21.313 15.775 1.00 10.73 138 ARG A O 1
ATOM 1155 N N . ALA A 1 158 ? 76.057 -20.786 15.944 1.00 10.73 139 ALA A N 1
ATOM 1156 C CA . ALA A 1 158 ? 75.811 -19.370 15.633 1.00 10.73 139 ALA A CA 1
ATOM 1157 C C . ALA A 1 158 ? 75.143 -19.237 14.238 1.00 11.54 139 ALA A C 1
ATOM 1158 O O . ALA A 1 158 ? 74.223 -18.424 14.058 1.00 11.90 139 ALA A O 1
ATOM 1160 N N . ALA A 1 159 ? 75.605 -20.028 13.267 1.00 10.69 140 ALA A N 1
ATOM 1161 C CA . ALA A 1 159 ? 75.056 -19.963 11.904 1.00 9.64 140 ALA A CA 1
ATOM 1162 C C . ALA A 1 159 ? 73.605 -20.455 11.931 1.00 10.13 140 ALA A C 1
ATOM 1163 O O . ALA A 1 159 ? 72.716 -19.857 11.301 1.00 12.21 140 ALA A O 1
ATOM 1165 N N . CYS A 1 160 ? 73.350 -21.555 12.665 1.00 9.76 141 CYS A N 1
ATOM 1166 C CA . CYS A 1 160 ? 71.948 -22.010 12.762 1.00 10.43 141 CYS A CA 1
ATOM 1167 C C . CYS A 1 160 ? 71.020 -21.004 13.433 1.00 11.17 141 CYS A C 1
ATOM 1168 O O . CYS A 1 160 ? 69.857 -20.895 13.058 1.00 11.82 141 CYS A O 1
ATOM 1171 N N . ASN A 1 161 ? 71.527 -20.263 14.423 1.00 11.06 142 ASN A N 1
ATOM 1172 C CA . ASN A 1 161 ? 70.691 -19.247 15.038 1.00 10.23 142 ASN A CA 1
ATOM 1173 C C . ASN A 1 161 ? 70.437 -18.046 14.122 1.00 11.46 142 ASN A C 1
ATOM 1174 O O . ASN A 1 161 ? 69.357 -17.460 14.188 1.00 12.21 142 ASN A O 1
ATOM 1179 N N . TRP A 1 162 ? 71.401 -17.707 13.280 1.00 10.53 143 TRP A N 1
ATOM 1180 C CA . TRP A 1 162 ? 71.165 -16.663 12.258 1.00 10.94 143 TRP A CA 1
ATOM 1181 C C . TRP A 1 162 ? 70.110 -17.138 11.248 1.00 11.78 143 TRP A C 1
ATOM 1182 O O . TRP A 1 162 ? 69.202 -16.389 10.848 1.00 12.56 143 TRP A O 1
ATOM 1193 N N . GLU A 1 163 ? 70.245 -18.385 10.813 1.00 11.13 144 GLU A N 1
ATOM 1194 C CA . GLU A 1 163 ? 69.267 -18.978 9.880 1.00 12.76 144 GLU A CA 1
ATOM 1195 C C . GLU A 1 163 ? 67.852 -18.948 10.479 1.00 12.30 144 GLU A C 1
ATOM 1196 O O . GLU A 1 163 ? 66.883 -18.647 9.799 1.00 12.02 144 GLU A O 1
ATOM 1202 N N . TYR A 1 164 ? 67.732 -19.345 11.766 1.00 10.65 145 TYR A N 1
ATOM 1203 C CA . TYR A 1 164 ? 66.458 -19.257 12.507 1.00 11.00 145 TYR A CA 1
ATOM 1204 C C . TYR A 1 164 ? 65.838 -17.838 12.412 1.00 12.11 145 TYR A C 1
ATOM 1205 O O . TYR A 1 164 ? 64.689 -17.660 12.005 1.00 12.06 145 TYR A O 1
ATOM 1214 N N . TYR A 1 165 ? 66.636 -16.827 12.757 1.00 12.45 146 TYR A N 1
ATOM 1215 C CA . TYR A 1 165 ? 66.213 -15.423 12.634 1.00 12.10 146 TYR A CA 1
ATOM 1216 C C . TYR A 1 165 ? 65.734 -15.089 11.215 1.00 12.64 146 TYR A C 1
ATOM 1217 O O . TYR A 1 165 ? 64.614 -14.587 11.031 1.00 14.16 146 TYR A O 1
ATOM 1226 N N . PHE A 1 166 ? 66.587 -15.332 10.225 1.00 11.73 147 PHE A N 1
ATOM 1227 C CA . PHE A 1 166 ? 66.197 -14.929 8.856 1.00 12.41 147 PHE A CA 1
ATOM 1228 C C . PHE A 1 166 ? 64.925 -15.676 8.437 1.00 12.37 147 PHE A C 1
ATOM 1229 O O . PHE A 1 166 ? 63.992 -15.115 7.829 1.00 13.71 147 PHE A O 1
ATOM 1237 N N . ALA A 1 167 ? 64.902 -16.968 8.748 1.00 11.60 148 ALA A N 1
ATOM 1238 C CA . ALA A 1 167 ? 63.841 -17.846 8.251 1.00 11.70 148 ALA A CA 1
ATOM 1239 C C . ALA A 1 167 ? 62.443 -17.570 8.811 1.00 13.63 148 ALA A C 1
ATOM 1240 O O . ALA A 1 167 ? 61.457 -18.039 8.238 1.00 14.53 148 ALA A O 1
ATOM 1242 N N . CYS A 1 168 ? 62.345 -16.861 9.940 1.00 14.03 149 CYS A N 1
ATOM 1243 C CA . CYS A 1 168 ? 61.051 -16.506 10.516 1.00 15.84 149 CYS A CA 1
ATOM 1244 C C . CYS A 1 168 ? 60.387 -15.356 9.795 1.00 15.23 149 CYS A C 1
ATOM 1245 O O . CYS A 1 168 ? 59.207 -15.097 10.000 1.00 15.08 149 CYS A O 1
ATOM 1248 N N . HIS A 1 169 ? 61.144 -14.649 8.968 1.00 14.91 150 HIS A N 1
ATOM 1249 C CA . HIS A 1 169 ? 60.587 -13.404 8.401 1.00 15.43 150 HIS A CA 1
ATOM 1250 C C . HIS A 1 169 ? 59.473 -13.620 7.369 1.00 16.04 150 HIS A C 1
ATOM 1251 O O . HIS A 1 169 ? 58.550 -12.825 7.350 1.00 17.37 150 HIS A O 1
ATOM 1258 N N . PRO A 1 170 ? 59.517 -14.692 6.544 1.00 16.19 151 PRO A N 1
ATOM 1259 C CA . PRO A 1 170 ? 58.349 -14.892 5.654 1.00 16.40 151 PRO A CA 1
ATOM 1260 C C . PRO A 1 170 ? 57.058 -15.130 6.433 1.00 17.25 151 PRO A C 1
ATOM 1261 O O . PRO A 1 170 ? 56.000 -14.626 6.020 1.00 17.75 151 PRO A O 1
ATOM 1265 N N . ALA A 1 171 ? 57.118 -15.904 7.529 1.00 17.36 152 ALA A N 1
ATOM 1266 C CA . ALA A 1 171 ? 55.917 -16.088 8.342 1.00 17.91 152 ALA A CA 1
ATOM 1267 C C . ALA A 1 171 ? 55.396 -14.749 8.886 1.00 17.88 152 ALA A C 1
ATOM 1268 O O . ALA A 1 171 ? 54.181 -14.511 8.915 1.00 19.43 152 ALA A O 1
ATOM 1270 N N . GLU A 1 172 ? 56.308 -13.891 9.340 1.00 17.55 153 GLU A N 1
ATOM 1271 C CA A GLU A 1 172 ? 55.946 -12.573 9.859 0.50 20.36 153 GLU A CA 1
ATOM 1272 C CA B GLU A 1 172 ? 55.934 -12.584 9.868 0.50 18.55 153 GLU A CA 1
ATOM 1273 C C . GLU A 1 172 ? 55.225 -11.753 8.794 1.00 21.03 153 GLU A C 1
ATOM 1274 O O . GLU A 1 172 ? 54.204 -11.121 9.056 1.00 21.99 153 GLU A O 1
ATOM 1285 N N . ALA A 1 173 ? 55.762 -11.782 7.579 1.00 21.36 154 ALA A N 1
ATOM 1286 C CA . ALA A 1 173 ? 55.134 -11.089 6.447 1.00 22.50 154 ALA A CA 1
ATOM 1287 C C . ALA A 1 173 ? 53.744 -11.632 6.149 1.00 23.81 154 ALA A C 1
ATOM 1288 O O . ALA A 1 173 ? 52.814 -10.860 5.886 1.00 24.71 154 ALA A O 1
ATOM 1290 N N . ALA A 1 174 ? 53.600 -12.957 6.132 1.00 25.40 155 ALA A N 1
ATOM 1291 C CA . ALA A 1 174 ? 52.276 -13.564 5.919 1.00 27.76 155 ALA A CA 1
ATOM 1292 C C . ALA A 1 174 ? 51.278 -13.102 6.979 1.00 30.75 155 ALA A C 1
ATOM 1293 O O . ALA A 1 174 ? 50.105 -12.876 6.673 1.00 32.56 155 ALA A O 1
ATOM 1295 N N . GLY A 1 175 ? 51.743 -12.958 8.217 1.00 33.14 156 GLY A N 1
ATOM 1296 C CA . GLY A 1 175 ? 50.907 -12.479 9.303 1.00 36.66 156 GLY A CA 1
ATOM 1297 C C . GLY A 1 175 ? 50.484 -11.026 9.143 1.00 40.00 156 GLY A C 1
ATOM 1298 O O . GLY A 1 175 ? 49.608 -10.567 9.868 1.00 40.27 156 GLY A O 1
ATOM 1299 N N . ARG A 1 176 ? 51.151 -10.333 8.216 1.00 42.62 157 ARG A N 1
ATOM 1300 C CA . ARG A 1 176 ? 50.866 -8.968 7.741 1.00 46.06 157 ARG A CA 1
ATOM 1301 C C . ARG A 1 176 ? 51.710 -7.926 8.475 1.00 47.07 157 ARG A C 1
ATOM 1302 O O . ARG A 1 176 ? 52.861 -7.656 8.094 1.00 47.99 157 ARG A O 1
ATOM 1310 N N . PRO A 1 181 ? 44.968 -11.058 14.242 1.00 49.26 162 PRO A N 1
ATOM 1311 C CA . PRO A 1 181 ? 45.093 -11.439 15.657 1.00 48.64 162 PRO A CA 1
ATOM 1312 C C . PRO A 1 181 ? 45.425 -12.919 15.832 1.00 47.89 162 PRO A C 1
ATOM 1313 O O . PRO A 1 181 ? 44.574 -13.781 15.571 1.00 49.71 162 PRO A O 1
ATOM 1317 N N . PRO A 1 182 ? 46.662 -13.218 16.269 1.00 44.98 163 PRO A N 1
ATOM 1318 C CA . PRO A 1 182 ? 47.140 -14.600 16.379 1.00 42.44 163 PRO A CA 1
ATOM 1319 C C . PRO A 1 182 ? 46.839 -15.195 17.747 1.00 38.86 163 PRO A C 1
ATOM 1320 O O . PRO A 1 182 ? 46.498 -14.443 18.658 1.00 40.76 163 PRO A O 1
ATOM 1324 N N . ASP A 1 183 ? 46.945 -16.509 17.903 1.00 34.53 164 ASP A N 1
ATOM 1325 C CA . ASP A 1 183 ? 46.882 -17.087 19.246 1.00 34.26 164 ASP A CA 1
ATOM 1326 C C . ASP A 1 183 ? 48.195 -16.843 19.976 1.00 31.43 164 ASP A C 1
ATOM 1327 O O . ASP A 1 183 ? 49.230 -16.578 19.347 1.00 29.53 164 ASP A O 1
ATOM 1332 N N . ARG A 1 184 ? 48.145 -16.955 21.299 1.00 30.53 165 ARG A N 1
ATOM 1333 C CA A ARG A 1 184 ? 49.296 -16.682 22.152 0.50 30.61 165 ARG A CA 1
ATOM 1334 C CA B ARG A 1 184 ? 49.302 -16.670 22.147 0.50 30.54 165 ARG A CA 1
ATOM 1335 C C . ARG A 1 184 ? 50.527 -17.505 21.780 1.00 29.41 165 ARG A C 1
ATOM 1336 O O . ARG A 1 184 ? 51.615 -16.971 21.582 1.00 27.40 165 ARG A O 1
ATOM 1351 N N . GLU A 1 185 ? 50.343 -18.815 21.690 1.00 28.65 166 GLU A N 1
ATOM 1352 C CA . GLU A 1 185 ? 51.451 -19.715 21.448 1.00 28.70 166 GLU A CA 1
ATOM 1353 C C . GLU A 1 185 ? 52.096 -19.485 20.076 1.00 25.20 166 GLU A C 1
ATOM 1354 O O . GLU A 1 185 ? 53.328 -19.444 19.975 1.00 24.95 166 GLU A O 1
ATOM 1360 N N . GLY A 1 186 ? 51.281 -19.332 19.027 1.00 22.48 167 GLY A N 1
ATOM 1361 C CA . GLY A 1 186 ? 51.824 -18.972 17.719 1.00 21.05 167 GLY A CA 1
ATOM 1362 C C . GLY A 1 186 ? 52.574 -17.650 17.699 1.00 20.33 167 GLY A C 1
ATOM 1363 O O . GLY A 1 186 ? 53.660 -17.520 17.091 1.00 18.80 167 GLY A O 1
ATOM 1364 N N . TYR A 1 187 ? 52.002 -16.649 18.352 1.00 20.20 168 TYR A N 1
ATOM 1365 C CA . TYR A 1 187 ? 52.629 -15.338 18.415 1.00 20.56 168 TYR A CA 1
ATOM 1366 C C . TYR A 1 187 ? 53.994 -15.399 19.122 1.00 20.55 168 TYR A C 1
ATOM 1367 O O . TYR A 1 187 ? 54.997 -14.869 18.615 1.00 18.66 168 TYR A O 1
ATOM 1376 N N . LEU A 1 188 ? 54.029 -16.045 20.290 1.00 20.75 169 LEU A N 1
ATOM 1377 C CA . LEU A 1 188 ? 55.274 -16.146 21.046 1.00 21.19 169 LEU A CA 1
ATOM 1378 C C . LEU A 1 188 ? 56.307 -17.029 20.333 1.00 18.99 169 LEU A C 1
ATOM 1379 O O . LEU A 1 188 ? 57.495 -16.771 20.435 1.00 19.66 169 LEU A O 1
ATOM 1384 N N . THR A 1 189 ? 55.853 -18.050 19.603 1.00 18.32 170 THR A N 1
ATOM 1385 C CA . THR A 1 189 ? 56.770 -18.894 18.836 1.00 17.39 170 THR A CA 1
ATOM 1386 C C . THR A 1 189 ? 57.433 -18.060 17.728 1.00 17.61 170 THR A C 1
ATOM 1387 O O . THR A 1 189 ? 58.636 -18.137 17.501 1.00 19.46 170 THR A O 1
ATOM 1391 N N . LEU A 1 190 ? 56.651 -17.251 17.027 1.00 15.92 171 LEU A N 1
ATOM 1392 C CA . LEU A 1 190 ? 57.220 -16.363 16.015 1.00 16.39 171 LEU A CA 1
ATOM 1393 C C . LEU A 1 190 ? 58.152 -15.306 16.643 1.00 17.42 171 LEU A C 1
ATOM 1394 O O . LEU A 1 190 ? 59.258 -15.037 16.158 1.00 15.47 171 LEU A O 1
ATOM 1399 N N . ARG A 1 191 ? 57.673 -14.690 17.720 1.00 18.12 172 ARG A N 1
ATOM 1400 C CA . ARG A 1 191 ? 58.426 -13.609 18.357 1.00 18.55 172 ARG A CA 1
ATOM 1401 C C . ARG A 1 191 ? 59.826 -14.081 18.818 1.00 18.37 172 ARG A C 1
ATOM 1402 O O . ARG A 1 191 ? 60.808 -13.339 18.754 1.00 17.41 172 ARG A O 1
ATOM 1410 N N . ARG A 1 192 ? 59.917 -15.310 19.315 1.00 16.59 173 ARG A N 1
ATOM 1411 C CA . ARG A 1 192 ? 61.215 -15.801 19.771 1.00 15.65 173 ARG A CA 1
ATOM 1412 C C . ARG A 1 192 ? 62.240 -15.813 18.649 1.00 15.48 173 ARG A C 1
ATOM 1413 O O . ARG A 1 192 ? 63.439 -15.619 18.869 1.00 15.55 173 ARG A O 1
ATOM 1421 N N . GLY A 1 193 ? 61.758 -16.037 17.437 1.00 14.26 174 GLY A N 1
ATOM 1422 C CA . GLY A 1 193 ? 62.636 -16.056 16.281 1.00 13.62 174 GLY A CA 1
ATOM 1423 C C . GLY A 1 193 ? 62.990 -14.651 15.819 1.00 13.84 174 GLY A C 1
ATOM 1424 O O . GLY A 1 193 ? 64.155 -14.357 15.578 1.00 14.15 174 GLY A O 1
ATOM 1425 N N . THR A 1 194 ? 61.987 -13.787 15.666 1.00 14.12 175 THR A N 1
ATOM 1426 C CA . THR A 1 194 ? 62.257 -12.477 15.105 1.00 14.05 175 THR A CA 1
ATOM 1427 C C . THR A 1 194 ? 62.990 -11.560 16.096 1.00 16.06 175 THR A C 1
ATOM 1428 O O . THR A 1 194 ? 63.629 -10.596 15.689 1.00 16.96 175 THR A O 1
ATOM 1432 N N . ALA A 1 195 ? 62.944 -11.908 17.385 1.00 14.33 176 ALA A N 1
ATOM 1433 C CA . ALA A 1 195 ? 63.637 -11.127 18.412 1.00 15.26 176 ALA A CA 1
ATOM 1434 C C . ALA A 1 195 ? 65.184 -11.329 18.357 1.00 13.87 176 ALA A C 1
ATOM 1435 O O . ALA A 1 195 ? 65.942 -10.513 18.904 1.00 15.24 176 ALA A O 1
ATOM 1437 N N . ALA A 1 196 ? 65.645 -12.420 17.723 1.00 12.77 177 ALA A N 1
ATOM 1438 C CA . ALA A 1 196 ? 67.105 -12.689 17.554 1.00 12.18 177 ALA A CA 1
ATOM 1439 C C . ALA A 1 196 ? 67.855 -12.855 18.873 1.00 11.67 177 ALA A C 1
ATOM 1440 O O . ALA A 1 196 ? 69.104 -12.761 18.914 1.00 11.41 177 ALA A O 1
ATOM 1442 N N . MET A 1 197 ? 67.123 -13.167 19.939 1.00 11.71 178 MET A N 1
ATOM 1443 C CA . MET A 1 197 ? 67.797 -13.305 21.238 1.00 11.50 178 MET A CA 1
ATOM 1444 C C . MET A 1 197 ? 68.804 -14.466 21.285 1.00 11.05 178 MET A C 1
ATOM 1445 O O . MET A 1 197 ? 69.767 -14.418 22.030 1.00 13.13 178 MET A O 1
ATOM 1450 N N . GLU A 1 198 ? 68.574 -15.522 20.522 1.00 9.59 179 GLU A N 1
ATOM 1451 C CA . GLU A 1 198 ? 69.549 -16.614 20.521 1.00 10.27 179 GLU A CA 1
ATOM 1452 C C . GLU A 1 198 ? 70.887 -16.157 19.976 1.00 10.50 179 GLU A C 1
ATOM 1453 O O . GLU A 1 198 ? 71.927 -16.462 20.566 1.00 11.20 179 GLU A O 1
ATOM 1459 N N . SER A 1 199 ? 70.902 -15.383 18.876 1.00 10.66 180 SER A N 1
ATOM 1460 C CA . SER A 1 199 ? 72.164 -14.828 18.369 1.00 11.23 180 SER A CA 1
ATOM 1461 C C . SER A 1 199 ? 72.756 -13.783 19.322 1.00 11.48 180 SER A C 1
ATOM 1462 O O . SER A 1 199 ? 73.991 -13.714 19.521 1.00 11.60 180 SER A O 1
ATOM 1465 N N . ILE A 1 200 ? 71.873 -12.991 19.927 1.00 12.14 181 ILE A N 1
ATOM 1466 C CA . ILE A 1 200 ? 72.294 -11.922 20.858 1.00 12.30 181 ILE A CA 1
ATOM 1467 C C . ILE A 1 200 ? 72.985 -12.553 22.080 1.00 11.16 181 ILE A C 1
ATOM 1468 O O . ILE A 1 200 ? 74.024 -12.077 22.527 1.00 11.49 181 ILE A O 1
ATOM 1473 N N . PHE A 1 201 ? 72.539 -13.740 22.484 1.00 12.73 182 PHE A N 1
ATOM 1474 C CA . PHE A 1 201 ? 73.262 -14.436 23.552 1.00 12.91 182 PHE A CA 1
ATOM 1475 C C . PHE A 1 201 ? 74.471 -15.264 23.069 1.00 12.38 182 PHE A C 1
ATOM 1476 O O . PHE A 1 201 ? 75.442 -15.419 23.816 1.00 11.47 182 PHE A O 1
ATOM 1484 N N . ASP A 1 202 ? 74.463 -15.738 21.832 1.00 11.80 183 ASP A N 1
ATOM 1485 C CA . ASP A 1 202 ? 75.688 -16.265 21.248 1.00 11.07 183 ASP A CA 1
ATOM 1486 C C . ASP A 1 202 ? 76.788 -15.237 21.374 1.00 11.14 183 ASP A C 1
ATOM 1487 O O . ASP A 1 202 ? 77.963 -15.597 21.581 1.00 11.18 183 ASP A O 1
ATOM 1492 N N . MET A 1 203 ? 76.442 -13.946 21.197 1.00 11.20 184 MET A N 1
ATOM 1493 C CA A MET A 1 203 ? 77.464 -12.889 21.222 0.50 12.58 184 MET A CA 1
ATOM 1494 C CA B MET A 1 203 ? 77.497 -12.924 21.191 0.50 10.62 184 MET A CA 1
ATOM 1495 C C . MET A 1 203 ? 78.125 -12.723 22.584 1.00 12.10 184 MET A C 1
ATOM 1496 O O . MET A 1 203 ? 79.185 -12.134 22.672 1.00 12.35 184 MET A O 1
ATOM 1505 N N . ILE A 1 204 ? 77.508 -13.232 23.657 1.00 11.62 185 ILE A N 1
ATOM 1506 C CA . ILE A 1 204 ? 78.196 -13.150 24.958 1.00 11.88 185 ILE A CA 1
ATOM 1507 C C . ILE A 1 204 ? 79.543 -13.845 24.900 1.00 11.66 185 ILE A C 1
ATOM 1508 O O . ILE A 1 204 ? 80.546 -13.361 25.472 1.00 13.49 185 ILE A O 1
ATOM 1513 N N . GLU A 1 205 ? 79.556 -15.029 24.286 1.00 11.19 186 GLU A N 1
ATOM 1514 C CA . GLU A 1 205 ? 80.826 -15.746 24.080 1.00 11.67 186 GLU A CA 1
ATOM 1515 C C . GLU A 1 205 ? 81.804 -15.006 23.158 1.00 11.68 186 GLU A C 1
ATOM 1516 O O . GLU A 1 205 ? 82.983 -14.855 23.474 1.00 12.60 186 GLU A O 1
ATOM 1522 N N . ARG A 1 206 ? 81.337 -14.578 21.969 1.00 12.67 187 ARG A N 1
ATOM 1523 C CA . ARG A 1 206 ? 82.238 -13.873 21.034 1.00 12.81 187 ARG A CA 1
ATOM 1524 C C . ARG A 1 206 ? 82.798 -12.586 21.637 1.00 12.11 187 ARG A C 1
ATOM 1525 O O . ARG A 1 206 ? 83.984 -12.300 21.497 1.00 13.95 187 ARG A O 1
ATOM 1533 N N . LEU A 1 207 ? 81.952 -11.815 22.309 1.00 12.93 188 LEU A N 1
ATOM 1534 C CA . LEU A 1 207 ? 82.401 -10.509 22.828 1.00 12.78 188 LEU A CA 1
ATOM 1535 C C . LEU A 1 207 ? 83.164 -10.653 24.143 1.00 14.04 188 LEU A C 1
ATOM 1536 O O . LEU A 1 207 ? 83.810 -9.706 24.595 1.00 16.98 188 LEU A O 1
ATOM 1541 N N . GLY A 1 208 ? 83.077 -11.838 24.750 1.00 13.70 189 GLY A N 1
ATOM 1542 C CA . GLY A 1 208 ? 83.861 -12.161 25.930 1.00 15.44 189 GLY A CA 1
ATOM 1543 C C . GLY A 1 208 ? 85.089 -13.008 25.631 1.00 16.11 189 GLY A C 1
ATOM 1544 O O . GLY A 1 208 ? 85.885 -13.321 26.527 1.00 17.22 189 GLY A O 1
ATOM 1545 N N . HIS A 1 209 ? 85.255 -13.392 24.368 1.00 15.16 190 HIS A N 1
ATOM 1546 C CA . HIS A 1 209 ? 86.354 -14.293 23.976 1.00 14.12 190 HIS A CA 1
ATOM 1547 C C . HIS A 1 209 ? 86.471 -15.585 24.773 1.00 15.12 190 HIS A C 1
ATOM 1548 O O . HIS A 1 209 ? 87.576 -15.938 25.245 1.00 18.00 190 HIS A O 1
ATOM 1555 N N . PHE A 1 210 ? 85.353 -16.283 24.908 1.00 14.86 191 PHE A N 1
ATOM 1556 C CA . PHE A 1 210 ? 85.391 -17.589 25.566 1.00 14.46 191 PHE A CA 1
ATOM 1557 C C . PHE A 1 210 ? 84.273 -18.438 25.035 1.00 13.78 191 PHE A C 1
ATOM 1558 O O . PHE A 1 210 ? 83.367 -17.899 24.452 1.00 13.90 191 PHE A O 1
ATOM 1566 N N . GLU A 1 211 ? 84.333 -19.757 25.258 1.00 14.50 192 GLU A N 1
ATOM 1567 C CA . GLU A 1 211 ? 83.260 -20.648 24.836 1.00 13.41 192 GLU A CA 1
ATOM 1568 C C . GLU A 1 211 ? 82.849 -21.477 26.048 1.00 14.71 192 GLU A C 1
ATOM 1569 O O . GLU A 1 211 ? 83.689 -21.941 26.836 1.00 17.38 192 GLU A O 1
ATOM 1575 N N . VAL A 1 212 ? 81.556 -21.594 26.235 1.00 11.17 193 VAL A N 1
ATOM 1576 C CA A VAL A 1 212 ? 81.074 -22.269 27.425 0.50 13.64 193 VAL A CA 1
ATOM 1577 C CA B VAL A 1 212 ? 80.951 -22.277 27.382 0.50 11.14 193 VAL A CA 1
ATOM 1578 C C . VAL A 1 212 ? 81.157 -23.792 27.270 1.00 12.00 193 VAL A C 1
ATOM 1579 O O . VAL A 1 212 ? 80.890 -24.359 26.199 1.00 11.87 193 VAL A O 1
ATOM 1586 N N . PRO A 1 213 ? 81.585 -24.471 28.354 1.00 13.15 194 PRO A N 1
ATOM 1587 C CA . PRO A 1 213 ? 81.657 -25.948 28.276 1.00 12.50 194 PRO A CA 1
ATOM 1588 C C . PRO A 1 213 ? 80.288 -26.534 27.906 1.00 12.26 194 PRO A C 1
ATOM 1589 O O . PRO A 1 213 ? 79.291 -26.037 28.441 1.00 11.64 194 PRO A O 1
ATOM 1593 N N . GLN A 1 214 ? 80.200 -27.572 27.051 1.00 11.53 195 GLN A N 1
ATOM 1594 C CA . GLN A 1 214 ? 78.890 -27.971 26.553 1.00 11.32 195 GLN A CA 1
ATOM 1595 C C . GLN A 1 214 ? 77.955 -28.433 27.663 1.00 11.95 195 GLN A C 1
ATOM 1596 O O . GLN A 1 214 ? 76.726 -28.226 27.562 1.00 10.97 195 GLN A O 1
ATOM 1602 N N . HIS A 1 215 ? 78.513 -29.080 28.709 1.00 10.58 196 HIS A N 1
ATOM 1603 C CA . HIS A 1 215 ? 77.636 -29.608 29.740 1.00 11.33 196 HIS A CA 1
ATOM 1604 C C . HIS A 1 215 ? 77.219 -28.551 30.788 1.00 11.23 196 HIS A C 1
ATOM 1605 O O . HIS A 1 215 ? 76.362 -28.841 31.624 1.00 9.91 196 HIS A O 1
ATOM 1612 N N . VAL A 1 216 ? 77.752 -27.321 30.666 1.00 11.31 197 VAL A N 1
ATOM 1613 C CA . VAL A 1 216 ? 77.192 -26.142 31.322 1.00 11.13 197 VAL A CA 1
ATOM 1614 C C . VAL A 1 216 ? 76.095 -25.510 30.426 1.00 12.34 197 VAL A C 1
ATOM 1615 O O . VAL A 1 216 ? 74.963 -25.280 30.871 1.00 12.27 197 VAL A O 1
ATOM 1619 N N . MET A 1 217 ? 76.445 -25.244 29.167 1.00 10.20 198 MET A N 1
ATOM 1620 C CA . MET A 1 217 ? 75.489 -24.696 28.201 1.00 11.78 198 MET A CA 1
ATOM 1621 C C . MET A 1 217 ? 74.146 -25.452 28.234 1.00 12.39 198 MET A C 1
ATOM 1622 O O . MET A 1 217 ? 73.053 -24.845 28.226 1.00 12.68 198 MET A O 1
ATOM 1627 N N . HIS A 1 218 ? 74.228 -26.791 28.273 1.00 11.34 199 HIS A N 1
ATOM 1628 C CA . HIS A 1 218 ? 72.998 -27.582 28.165 1.00 11.69 199 HIS A CA 1
ATOM 1629 C C . HIS A 1 218 ? 72.479 -28.148 29.485 1.00 11.86 199 HIS A C 1
ATOM 1630 O O . HIS A 1 218 ? 71.498 -28.912 29.489 1.00 12.41 199 HIS A O 1
ATOM 1637 N N . HIS A 1 219 ? 73.102 -27.749 30.604 1.00 10.95 200 HIS A N 1
ATOM 1638 C CA . HIS A 1 219 ? 72.555 -28.072 31.923 1.00 10.96 200 HIS A CA 1
ATOM 1639 C C . HIS A 1 219 ? 71.184 -27.396 32.028 1.00 11.80 200 HIS A C 1
ATOM 1640 O O . HIS A 1 219 ? 71.022 -26.250 31.583 1.00 10.61 200 HIS A O 1
ATOM 1647 N N . PRO A 1 220 ? 70.171 -28.069 32.607 1.00 11.17 201 PRO A N 1
ATOM 1648 C CA . PRO A 1 220 ? 68.817 -27.498 32.575 1.00 11.21 201 PRO A CA 1
ATOM 1649 C C . PRO A 1 220 ? 68.726 -26.148 33.314 1.00 11.69 201 PRO A C 1
ATOM 1650 O O . PRO A 1 220 ? 67.847 -25.341 32.968 1.00 11.64 201 PRO A O 1
ATOM 1654 N N . LEU A 1 221 ? 69.576 -25.909 34.313 1.00 11.36 202 LEU A N 1
ATOM 1655 C CA . LEU A 1 221 ? 69.522 -24.615 35.009 1.00 10.42 202 LEU A CA 1
ATOM 1656 C C . LEU A 1 221 ? 69.897 -23.523 33.997 1.00 11.64 202 LEU A C 1
ATOM 1657 O O . LEU A 1 221 ? 69.249 -22.467 33.937 1.00 12.31 202 LEU A O 1
ATOM 1662 N N . PHE A 1 222 ? 70.935 -23.774 33.200 1.00 10.91 203 PHE A N 1
ATOM 1663 C CA . PHE A 1 222 ? 71.429 -22.759 32.286 1.00 9.64 203 PHE A CA 1
ATOM 1664 C C . PHE A 1 222 ? 70.508 -22.615 31.073 1.00 11.57 203 PHE A C 1
ATOM 1665 O O . PHE A 1 222 ? 70.340 -21.482 30.520 1.00 13.16 203 PHE A O 1
ATOM 1673 N N . ARG A 1 223 ? 69.935 -23.733 30.600 1.00 9.98 204 ARG A N 1
ATOM 1674 C CA . ARG A 1 223 ? 69.014 -23.609 29.471 1.00 10.09 204 ARG A CA 1
ATOM 1675 C C . ARG A 1 223 ? 67.786 -22.757 29.883 1.00 11.26 204 ARG A C 1
ATOM 1676 O O . ARG A 1 223 ? 67.283 -21.926 29.075 1.00 11.68 204 ARG A O 1
ATOM 1684 N N . GLN A 1 224 ? 67.332 -22.927 31.127 1.00 11.14 205 GLN A N 1
ATOM 1685 C CA . GLN A 1 224 ? 66.269 -22.103 31.645 1.00 11.46 205 GLN A CA 1
ATOM 1686 C C . GLN A 1 224 ? 66.682 -20.634 31.796 1.00 10.90 205 GLN A C 1
ATOM 1687 O O . GLN A 1 224 ? 65.877 -19.767 31.423 1.00 12.12 205 GLN A O 1
ATOM 1693 N N . LEU A 1 225 ? 67.885 -20.337 32.329 1.00 9.81 206 LEU A N 1
ATOM 1694 C CA . LEU A 1 225 ? 68.329 -18.917 32.407 1.00 9.66 206 LEU A CA 1
ATOM 1695 C C . LEU A 1 225 ? 68.233 -18.292 31.035 1.00 10.07 206 LEU A C 1
ATOM 1696 O O . LEU A 1 225 ? 67.785 -17.141 30.917 1.00 11.86 206 LEU A O 1
ATOM 1701 N N . ARG A 1 226 ? 68.724 -19.013 30.017 1.00 11.32 207 ARG A N 1
ATOM 1702 C CA . ARG A 1 226 ? 68.791 -18.430 28.678 1.00 10.57 207 ARG A CA 1
ATOM 1703 C C . ARG A 1 226 ? 67.391 -18.165 28.132 1.00 10.57 207 ARG A C 1
ATOM 1704 O O . ARG A 1 226 ? 67.137 -17.068 27.547 1.00 11.63 207 ARG A O 1
ATOM 1712 N N . GLN A 1 227 ? 66.471 -19.129 28.305 1.00 11.55 208 GLN A N 1
ATOM 1713 C CA . GLN A 1 227 ? 65.103 -18.950 27.762 1.00 12.43 208 GLN A CA 1
ATOM 1714 C C . GLN A 1 227 ? 64.330 -17.828 28.454 1.00 12.20 208 GLN A C 1
ATOM 1715 O O . GLN A 1 227 ? 63.661 -17.009 27.783 1.00 12.46 208 GLN A O 1
ATOM 1721 N N . LEU A 1 228 ? 64.467 -17.759 29.783 1.00 12.08 209 LEU A N 1
ATOM 1722 C CA . LEU A 1 228 ? 63.816 -16.696 30.558 1.00 11.28 209 LEU A CA 1
ATOM 1723 C C . LEU A 1 228 ? 64.365 -15.312 30.151 1.00 11.35 209 LEU A C 1
ATOM 1724 O O . LEU A 1 228 ? 63.591 -14.380 29.928 1.00 13.98 209 LEU A O 1
ATOM 1729 N N . ALA A 1 229 ? 65.687 -15.180 30.061 1.00 11.03 210 ALA A N 1
ATOM 1730 C CA . ALA A 1 229 ? 66.276 -13.862 29.726 1.00 11.17 210 ALA A CA 1
ATOM 1731 C C . ALA A 1 229 ? 65.967 -13.506 28.280 1.00 10.91 210 ALA A C 1
ATOM 1732 O O . ALA A 1 229 ? 65.855 -12.329 27.931 1.00 12.30 210 ALA A O 1
ATOM 1734 N N . ALA A 1 230 ? 65.785 -14.520 27.438 1.00 12.47 211 ALA A N 1
ATOM 1735 C CA . ALA A 1 230 ? 65.385 -14.236 26.051 1.00 12.62 211 ALA A CA 1
ATOM 1736 C C . ALA A 1 230 ? 63.927 -13.756 25.972 1.00 13.83 211 ALA A C 1
ATOM 1737 O O . ALA A 1 230 ? 63.570 -12.892 25.139 1.00 14.32 211 ALA A O 1
ATOM 1739 N N . ASP A 1 231 ? 63.055 -14.340 26.800 1.00 12.36 212 ASP A N 1
ATOM 1740 C CA . ASP A 1 231 ? 61.606 -14.055 26.716 1.00 13.29 212 ASP A CA 1
ATOM 1741 C C . ASP A 1 231 ? 61.216 -12.733 27.366 1.00 13.86 212 ASP A C 1
ATOM 1742 O O . ASP A 1 231 ? 60.347 -12.003 26.856 1.00 15.02 212 ASP A O 1
ATOM 1747 N N . ILE A 1 232 ? 61.853 -12.406 28.485 1.00 13.26 213 ILE A N 1
ATOM 1748 C CA . ILE A 1 232 ? 61.442 -11.214 29.247 1.00 13.54 213 ILE A CA 1
ATOM 1749 C C . ILE A 1 232 ? 61.368 -9.937 28.381 1.00 15.49 213 ILE A C 1
ATOM 1750 O O . ILE A 1 232 ? 60.354 -9.259 28.425 1.00 16.64 213 ILE A O 1
ATOM 1755 N N . PRO A 1 233 ? 62.402 -9.631 27.571 1.00 14.21 214 PRO A N 1
ATOM 1756 C CA . PRO A 1 233 ? 62.348 -8.377 26.787 1.00 15.86 214 PRO A CA 1
ATOM 1757 C C . PRO A 1 233 ? 61.218 -8.365 25.784 1.00 16.53 214 PRO A C 1
ATOM 1758 O O . PRO A 1 233 ? 60.743 -7.278 25.409 1.00 16.53 214 PRO A O 1
ATOM 1762 N N . SER A 1 234 ? 60.807 -9.523 25.273 1.00 18.18 215 SER A N 1
ATOM 1763 C CA A SER A 1 234 ? 59.691 -9.534 24.328 0.50 19.51 215 SER A CA 1
ATOM 1764 C CA B SER A 1 234 ? 59.704 -9.493 24.315 0.50 17.28 215 SER A CA 1
ATOM 1765 C C . SER A 1 234 ? 58.407 -9.106 25.039 1.00 17.03 215 SER A C 1
ATOM 1766 O O . SER A 1 234 ? 57.548 -8.416 24.470 1.00 18.21 215 SER A O 1
ATOM 1771 N N . PHE A 1 235 ? 58.278 -9.509 26.304 1.00 15.44 216 PHE A N 1
ATOM 1772 C CA . PHE A 1 235 ? 57.085 -9.177 27.082 1.00 14.44 216 PHE A CA 1
ATOM 1773 C C . PHE A 1 235 ? 57.071 -7.699 27.434 1.00 15.06 216 PHE A C 1
ATOM 1774 O O . PHE A 1 235 ? 56.071 -6.998 27.250 1.00 17.67 216 PHE A O 1
ATOM 1782 N N . THR A 1 236 ? 58.175 -7.233 27.992 1.00 15.64 217 THR A N 1
ATOM 1783 C CA . THR A 1 236 ? 58.215 -5.826 28.375 1.00 16.80 217 THR A CA 1
ATOM 1784 C C . THR A 1 236 ? 58.099 -4.949 27.131 1.00 18.09 217 THR A C 1
ATOM 1785 O O . THR A 1 236 ? 57.437 -3.923 27.169 1.00 17.97 217 THR A O 1
ATOM 1789 N N . ASN A 1 237 ? 58.726 -5.333 26.018 1.00 18.05 218 ASN A N 1
ATOM 1790 C CA . ASN A 1 237 ? 58.616 -4.505 24.791 1.00 19.67 218 ASN A CA 1
ATOM 1791 C C . ASN A 1 237 ? 57.173 -4.361 24.329 1.00 21.13 218 ASN A C 1
ATOM 1792 O O . ASN A 1 237 ? 56.753 -3.265 23.913 1.00 22.15 218 ASN A O 1
ATOM 1797 N N . ASP A 1 238 ? 56.393 -5.445 24.441 1.00 20.46 219 ASP A N 1
ATOM 1798 C CA . ASP A 1 238 ? 55.004 -5.383 23.976 1.00 20.98 219 ASP A CA 1
ATOM 1799 C C . ASP A 1 238 ? 54.174 -4.450 24.866 1.00 21.96 219 ASP A C 1
ATOM 1800 O O . ASP A 1 238 ? 53.284 -3.766 24.377 1.00 24.33 219 ASP A O 1
ATOM 1805 N N . VAL A 1 239 ? 54.434 -4.429 26.162 1.00 21.74 220 VAL A N 1
ATOM 1806 C CA . VAL A 1 239 ? 53.754 -3.466 27.018 1.00 23.02 220 VAL A CA 1
ATOM 1807 C C . VAL A 1 239 ? 54.164 -2.040 26.643 1.00 24.21 220 VAL A C 1
ATOM 1808 O O . VAL A 1 239 ? 53.301 -1.163 26.491 1.00 26.79 220 VAL A O 1
ATOM 1812 N N . ARG A 1 240 ? 55.468 -1.798 26.469 1.00 24.49 221 ARG A N 1
ATOM 1813 C CA . ARG A 1 240 ? 55.938 -0.439 26.153 1.00 26.81 221 ARG A CA 1
ATOM 1814 C C . ARG A 1 240 ? 55.344 0.061 24.845 1.00 29.21 221 ARG A C 1
ATOM 1815 O O . ARG A 1 240 ? 55.031 1.256 24.700 1.00 31.29 221 ARG A O 1
ATOM 1823 N N . SER A 1 241 ? 55.194 -0.836 23.876 1.00 31.64 222 SER A N 1
ATOM 1824 C CA . SER A 1 241 ? 54.872 -0.450 22.501 1.00 34.18 222 SER A CA 1
ATOM 1825 C C . SER A 1 241 ? 53.395 -0.520 22.188 1.00 35.04 222 SER A C 1
ATOM 1826 O O . SER A 1 241 ? 52.980 -0.130 21.099 1.00 35.05 222 SER A O 1
ATOM 1829 N N . PHE A 1 242 ? 52.604 -0.999 23.137 1.00 35.77 223 PHE A N 1
ATOM 1830 C CA . PHE A 1 242 ? 51.203 -1.271 22.882 1.00 39.96 223 PHE A CA 1
ATOM 1831 C C . PHE A 1 242 ? 50.469 -0.035 22.336 1.00 42.24 223 PHE A C 1
ATOM 1832 O O . PHE A 1 242 ? 49.742 -0.129 21.340 1.00 40.72 223 PHE A O 1
ATOM 1840 N N . ALA A 1 243 ? 50.697 1.114 22.973 1.00 45.40 224 ALA A N 1
ATOM 1841 C CA . ALA A 1 243 ? 50.043 2.378 22.598 1.00 48.01 224 ALA A CA 1
ATOM 1842 C C . ALA A 1 243 ? 50.245 2.715 21.128 1.00 51.23 224 ALA A C 1
ATOM 1843 O O . ALA A 1 243 ? 49.281 2.981 20.402 1.00 51.11 224 ALA A O 1
ATOM 1845 N N . GLN A 1 244 ? 51.502 2.699 20.697 1.00 54.80 225 GLN A N 1
ATOM 1846 C CA . GLN A 1 244 ? 51.852 2.964 19.311 1.00 58.90 225 GLN A CA 1
ATOM 1847 C C . GLN A 1 244 ? 51.204 1.967 18.363 1.00 58.33 225 GLN A C 1
ATOM 1848 O O . GLN A 1 244 ? 50.576 2.355 17.378 1.00 57.92 225 GLN A O 1
ATOM 1854 N N . GLU A 1 245 ? 51.358 0.680 18.661 1.00 57.66 226 GLU A N 1
ATOM 1855 C CA . GLU A 1 245 ? 50.836 -0.368 17.790 1.00 57.15 226 GLU A CA 1
ATOM 1856 C C . GLU A 1 245 ? 49.307 -0.392 17.808 1.00 55.99 226 GLU A C 1
ATOM 1857 O O . GLU A 1 245 ? 48.666 -0.509 16.764 1.00 55.00 226 GLU A O 1
ATOM 1863 N N . ALA A 1 252 ? 49.131 -7.907 16.658 1.00 34.78 233 ALA A N 1
ATOM 1864 C CA . ALA A 1 252 ? 50.376 -8.642 16.810 1.00 32.86 233 ALA A CA 1
ATOM 1865 C C . ALA A 1 252 ? 51.126 -8.121 18.034 1.00 30.77 233 ALA A C 1
ATOM 1866 O O . ALA A 1 252 ? 52.237 -7.613 17.927 1.00 30.46 233 ALA A O 1
ATOM 1868 N N . ASN A 1 253 ? 50.498 -8.243 19.202 1.00 28.32 234 ASN A N 1
ATOM 1869 C CA . ASN A 1 253 ? 51.059 -7.728 20.451 1.00 25.84 234 ASN A CA 1
ATOM 1870 C C . ASN A 1 253 ? 50.406 -8.532 21.591 1.00 23.10 234 ASN A C 1
ATOM 1871 O O . ASN A 1 253 ? 49.187 -8.702 21.590 1.00 22.41 234 ASN A O 1
ATOM 1876 N N . LEU A 1 254 ? 51.192 -9.033 22.547 1.00 22.64 235 LEU A N 1
ATOM 1877 C CA . LEU A 1 254 ? 50.655 -9.922 23.588 1.00 22.47 235 LEU A CA 1
ATOM 1878 C C . LEU A 1 254 ? 49.617 -9.229 24.472 1.00 21.97 235 LEU A C 1
ATOM 1879 O O . LEU A 1 254 ? 48.724 -9.894 24.998 1.00 22.63 235 LEU A O 1
ATOM 1884 N N . VAL A 1 255 ? 49.729 -7.910 24.663 1.00 21.39 236 VAL A N 1
ATOM 1885 C CA . VAL A 1 255 ? 48.740 -7.177 25.461 1.00 22.51 236 VAL A CA 1
ATOM 1886 C C . VAL A 1 255 ? 47.388 -7.256 24.742 1.00 24.82 236 VAL A C 1
ATOM 1887 O O . VAL A 1 255 ? 46.374 -7.529 25.359 1.00 23.65 236 VAL A O 1
ATOM 1891 N N . MET A 1 256 ? 47.387 -7.070 23.422 1.00 28.15 237 MET A N 1
ATOM 1892 C CA . MET A 1 256 ? 46.150 -7.168 22.663 1.00 31.84 237 MET A CA 1
ATOM 1893 C C . MET A 1 256 ? 45.538 -8.570 22.728 1.00 27.49 237 MET A C 1
ATOM 1894 O O . MET A 1 256 ? 44.301 -8.718 22.839 1.00 26.62 237 MET A O 1
ATOM 1899 N N . ILE A 1 257 ? 46.402 -9.584 22.680 1.00 24.51 238 ILE A N 1
ATOM 1900 C CA . ILE A 1 257 ? 45.971 -10.982 22.704 1.00 24.52 238 ILE A CA 1
ATOM 1901 C C . ILE A 1 257 ? 45.321 -11.304 24.046 1.00 24.60 238 ILE A C 1
ATOM 1902 O O . ILE A 1 257 ? 44.242 -11.887 24.100 1.00 26.35 238 ILE A O 1
ATOM 1907 N N . VAL A 1 258 ? 45.975 -10.897 25.131 1.00 23.73 239 VAL A N 1
ATOM 1908 C CA . VAL A 1 258 ? 45.424 -11.101 26.466 1.00 23.61 239 VAL A CA 1
ATOM 1909 C C . VAL A 1 258 ? 44.097 -10.355 26.666 1.00 24.68 239 VAL A C 1
ATOM 1910 O O . VAL A 1 258 ? 43.130 -10.930 27.187 1.00 24.61 239 VAL A O 1
ATOM 1914 N N . ARG A 1 259 ? 44.059 -9.080 26.281 1.00 23.75 240 ARG A N 1
ATOM 1915 C CA . ARG A 1 259 ? 42.846 -8.264 26.443 1.00 28.52 240 ARG A CA 1
ATOM 1916 C C . ARG A 1 259 ? 41.663 -8.923 25.739 1.00 30.39 240 ARG A C 1
ATOM 1917 O O . ARG A 1 259 ? 40.543 -8.967 26.272 1.00 30.96 240 ARG A O 1
ATOM 1925 N N . ARG A 1 260 ? 41.926 -9.453 24.548 1.00 31.23 241 ARG A N 1
ATOM 1926 C CA . ARG A 1 260 ? 40.896 -10.136 23.773 1.00 33.82 241 ARG A CA 1
ATOM 1927 C C . ARG A 1 260 ? 40.484 -11.448 24.444 1.00 33.80 241 ARG A C 1
ATOM 1928 O O . ARG A 1 260 ? 39.294 -11.673 24.721 1.00 33.69 241 ARG A O 1
ATOM 1936 N N . ASP A 1 261 ? 41.471 -12.301 24.710 1.00 33.14 242 ASP A N 1
ATOM 1937 C CA . ASP A 1 261 ? 41.233 -13.625 25.272 1.00 34.12 242 ASP A CA 1
ATOM 1938 C C . ASP A 1 261 ? 40.519 -13.583 26.619 1.00 33.63 242 ASP A C 1
ATOM 1939 O O . ASP A 1 261 ? 39.697 -14.454 26.892 1.00 33.65 242 ASP A O 1
ATOM 1944 N N . ARG A 1 262 ? 40.840 -12.594 27.454 1.00 32.67 243 ARG A N 1
ATOM 1945 C CA . ARG A 1 262 ? 40.305 -12.533 28.805 1.00 32.43 243 ARG A CA 1
ATOM 1946 C C . ARG A 1 262 ? 39.084 -11.641 28.898 1.00 31.88 243 ARG A C 1
ATOM 1947 O O . ARG A 1 262 ? 38.385 -11.631 29.924 1.00 31.15 243 ARG A O 1
ATOM 1955 N N . CYS A 1 263 ? 38.839 -10.894 27.829 1.00 31.29 244 CYS A N 1
ATOM 1956 C CA . CYS A 1 263 ? 37.766 -9.904 27.780 1.00 30.85 244 CYS A CA 1
ATOM 1957 C C . CYS A 1 263 ? 37.914 -8.928 28.945 1.00 30.33 244 CYS A C 1
ATOM 1958 O O . CYS A 1 263 ? 36.974 -8.648 29.675 1.00 30.35 244 CYS A O 1
ATOM 1961 N N . CYS A 1 264 ? 39.126 -8.426 29.143 1.00 30.04 245 CYS A N 1
ATOM 1962 C CA . CYS A 1 264 ? 39.414 -7.586 30.307 1.00 29.46 245 CYS A CA 1
ATOM 1963 C C . CYS A 1 264 ? 39.763 -6.168 29.857 1.00 30.61 245 CYS A C 1
ATOM 1964 O O . CYS A 1 264 ? 39.808 -5.892 28.659 1.00 32.10 245 CYS A O 1
ATOM 1967 N N . SER A 1 265 ? 39.999 -5.265 30.805 1.00 30.80 246 SER A N 1
ATOM 1968 C CA . SER A 1 265 ? 40.390 -3.903 30.437 1.00 32.77 246 SER A CA 1
ATOM 1969 C C . SER A 1 265 ? 41.802 -3.887 29.848 1.00 33.52 246 SER A C 1
ATOM 1970 O O . SER A 1 265 ? 42.569 -4.840 30.024 1.00 31.94 246 SER A O 1
ATOM 1973 N N . THR A 1 266 ? 42.143 -2.794 29.176 1.00 35.18 247 THR A N 1
ATOM 1974 C CA . THR A 1 266 ? 43.473 -2.612 28.605 1.00 36.04 247 THR A CA 1
ATOM 1975 C C . THR A 1 266 ? 44.553 -2.559 29.692 1.00 36.12 247 THR A C 1
ATOM 1976 O O . THR A 1 266 ? 45.616 -3.168 29.574 1.00 35.02 247 THR A O 1
ATOM 1980 N N . ALA A 1 267 ? 44.269 -1.830 30.757 1.00 36.42 248 ALA A N 1
ATOM 1981 C CA . ALA A 1 267 ? 45.231 -1.670 31.830 1.00 38.99 248 ALA A CA 1
ATOM 1982 C C . ALA A 1 267 ? 45.423 -3.006 32.555 1.00 34.90 248 ALA A C 1
ATOM 1983 O O . ALA A 1 267 ? 46.536 -3.350 32.963 1.00 31.33 248 ALA A O 1
ATOM 1985 N N . GLU A 1 268 ? 44.344 -3.772 32.671 1.00 33.78 249 GLU A N 1
ATOM 1986 C CA . GLU A 1 268 ? 44.424 -5.119 33.216 1.00 32.51 249 GLU A CA 1
ATOM 1987 C C . GLU A 1 268 ? 45.305 -5.999 32.338 1.00 25.65 249 GLU A C 1
ATOM 1988 O O . GLU A 1 268 ? 46.154 -6.734 32.846 1.00 22.36 249 GLU A O 1
ATOM 1994 N N . ALA A 1 269 ? 45.113 -5.926 31.023 1.00 24.76 250 ALA A N 1
ATOM 1995 C CA . ALA A 1 269 ? 45.935 -6.726 30.117 1.00 22.77 250 ALA A CA 1
ATOM 1996 C C . ALA A 1 269 ? 47.412 -6.339 30.204 1.00 21.48 250 ALA A C 1
ATOM 1997 O O . ALA A 1 269 ? 48.267 -7.225 30.185 1.00 19.86 250 ALA A O 1
ATOM 1999 N N . CYS A 1 270 ? 47.721 -5.031 30.255 1.00 20.05 251 CYS A N 1
ATOM 2000 C CA . CYS A 1 270 ? 49.109 -4.602 30.464 1.00 21.60 251 CYS A CA 1
ATOM 2001 C C . CYS A 1 270 ? 49.687 -5.186 31.743 1.00 21.17 251 CYS A C 1
ATOM 2002 O O . CYS A 1 270 ? 50.836 -5.665 31.747 1.00 21.65 251 CYS A O 1
ATOM 2005 N N . ALA A 1 271 ? 48.922 -5.129 32.835 1.00 19.76 252 ALA A N 1
ATOM 2006 C CA . ALA A 1 271 ? 49.427 -5.719 34.083 1.00 20.72 252 ALA A CA 1
ATOM 2007 C C . ALA A 1 271 ? 49.663 -7.231 34.005 1.00 20.83 252 ALA A C 1
ATOM 2008 O O . ALA A 1 271 ? 50.633 -7.737 34.585 1.00 20.97 252 ALA A O 1
ATOM 2010 N N . VAL A 1 272 ? 48.786 -7.959 33.310 1.00 20.38 253 VAL A N 1
ATOM 2011 C CA . VAL A 1 272 ? 48.954 -9.402 33.179 1.00 20.98 253 VAL A CA 1
ATOM 2012 C C . VAL A 1 272 ? 50.293 -9.716 32.508 1.00 19.20 253 VAL A C 1
ATOM 2013 O O . VAL A 1 272 ? 51.061 -10.581 32.958 1.00 18.98 253 VAL A O 1
ATOM 2017 N N . VAL A 1 273 ? 50.555 -9.029 31.399 1.00 16.58 254 VAL A N 1
ATOM 2018 C CA . VAL A 1 273 ? 51.801 -9.220 30.656 1.00 15.89 254 VAL A CA 1
ATOM 2019 C C . VAL A 1 273 ? 53.039 -8.773 31.450 1.00 15.80 254 VAL A C 1
ATOM 2020 O O . VAL A 1 273 ? 54.029 -9.504 31.523 1.00 16.62 254 VAL A O 1
ATOM 2024 N N . TRP A 1 274 ? 53.003 -7.575 32.030 1.00 17.11 255 TRP A N 1
ATOM 2025 C CA . TRP A 1 274 ? 54.108 -7.126 32.847 1.00 17.93 255 TRP A CA 1
ATOM 2026 C C . TRP A 1 274 ? 54.365 -8.076 34.018 1.00 18.26 255 TRP A C 1
ATOM 2027 O O . TRP A 1 274 ? 55.527 -8.361 34.344 1.00 17.97 255 TRP A O 1
ATOM 2038 N N . ASP A 1 275 ? 53.303 -8.591 34.639 1.00 19.28 256 ASP A N 1
ATOM 2039 C CA . ASP A 1 275 ? 53.480 -9.393 35.846 1.00 19.34 256 ASP A CA 1
ATOM 2040 C C . ASP A 1 275 ? 54.058 -10.758 35.476 1.00 17.59 256 ASP A C 1
ATOM 2041 O O . ASP A 1 275 ? 54.777 -11.371 36.287 1.00 17.30 256 ASP A O 1
ATOM 2046 N N . GLU A 1 276 ? 53.775 -11.243 34.267 1.00 16.32 257 GLU A N 1
ATOM 2047 C CA A GLU A 1 276 ? 54.373 -12.498 33.824 0.50 16.33 257 GLU A CA 1
ATOM 2048 C CA B GLU A 1 276 ? 54.378 -12.496 33.825 0.50 15.82 257 GLU A CA 1
ATOM 2049 C C . GLU A 1 276 ? 55.868 -12.285 33.557 1.00 16.93 257 GLU A C 1
ATOM 2050 O O . GLU A 1 276 ? 56.700 -13.140 33.856 1.00 16.37 257 GLU A O 1
ATOM 2061 N N . ALA A 1 277 ? 56.215 -11.120 33.027 1.00 14.46 258 ALA A N 1
ATOM 2062 C CA . ALA A 1 277 ? 57.617 -10.772 32.865 1.00 14.07 258 ALA A CA 1
ATOM 2063 C C . ALA A 1 277 ? 58.300 -10.740 34.220 1.00 14.92 258 ALA A C 1
ATOM 2064 O O . ALA A 1 277 ? 59.433 -11.189 34.342 1.00 13.94 258 ALA A O 1
ATOM 2066 N N . GLN A 1 278 ? 57.618 -10.199 35.229 1.00 15.73 259 GLN A N 1
ATOM 2067 C CA . GLN A 1 278 ? 58.193 -10.121 36.590 1.00 13.74 259 GLN A CA 1
ATOM 2068 C C . GLN A 1 278 ? 58.392 -11.517 37.189 1.00 13.25 259 GLN A C 1
ATOM 2069 O O . GLN A 1 278 ? 59.401 -11.784 37.861 1.00 16.11 259 GLN A O 1
ATOM 2075 N N . ARG A 1 279 ? 57.415 -12.395 36.982 1.00 13.51 260 ARG A N 1
ATOM 2076 C CA . ARG A 1 279 ? 57.538 -13.798 37.443 1.00 13.50 260 ARG A CA 1
ATOM 2077 C C . ARG A 1 279 ? 58.736 -14.484 36.794 1.00 13.74 260 ARG A C 1
ATOM 2078 O O . ARG A 1 279 ? 59.489 -15.224 37.468 1.00 13.82 260 ARG A O 1
ATOM 2086 N N . MET A 1 280 ? 58.903 -14.262 35.497 1.00 13.16 261 MET A N 1
ATOM 2087 C CA . MET A 1 280 ? 60.089 -14.789 34.795 1.00 11.11 261 MET A CA 1
ATOM 2088 C C . MET A 1 280 ? 61.402 -14.230 35.347 1.00 12.11 261 MET A C 1
ATOM 2089 O O . MET A 1 280 ? 62.365 -14.970 35.538 1.00 13.23 261 MET A O 1
ATOM 2094 N N . ALA A 1 281 ? 61.431 -12.926 35.610 1.00 12.06 262 ALA A N 1
ATOM 2095 C CA . ALA A 1 281 ? 62.620 -12.315 36.190 1.00 12.32 262 ALA A CA 1
ATOM 2096 C C . ALA A 1 281 ? 62.938 -12.954 37.567 1.00 13.38 262 ALA A C 1
ATOM 2097 O O . ALA A 1 281 ? 64.097 -13.228 37.896 1.00 12.06 262 ALA A O 1
ATOM 2099 N N . ASP A 1 282 ? 61.903 -13.148 38.367 1.00 13.71 263 ASP A N 1
ATOM 2100 C CA . ASP A 1 282 ? 62.089 -13.726 39.718 1.00 13.76 263 ASP A CA 1
ATOM 2101 C C . ASP A 1 282 ? 62.669 -15.141 39.613 1.00 14.50 263 ASP A C 1
ATOM 2102 O O . ASP A 1 282 ? 63.578 -15.532 40.369 1.00 15.10 263 ASP A O 1
ATOM 2107 N N . ARG A 1 283 ? 62.154 -15.896 38.653 1.00 12.59 264 ARG A N 1
ATOM 2108 C CA . ARG A 1 283 ? 62.596 -17.285 38.444 1.00 12.60 264 ARG A CA 1
ATOM 2109 C C . ARG A 1 283 ? 64.051 -17.292 37.946 1.00 11.60 264 ARG A C 1
ATOM 2110 O O . ARG A 1 283 ? 64.862 -18.073 38.407 1.00 13.71 264 ARG A O 1
ATOM 2118 N N . PHE A 1 284 ? 64.374 -16.350 37.050 1.00 11.26 265 PHE A N 1
ATOM 2119 C CA . PHE A 1 284 ? 65.750 -16.182 36.589 1.00 10.26 265 PHE A CA 1
ATOM 2120 C C . PHE A 1 284 ? 66.688 -15.994 37.770 1.00 13.29 265 PHE A C 1
ATOM 2121 O O . PHE A 1 284 ? 67.727 -16.651 37.856 1.00 13.45 265 PHE A O 1
ATOM 2129 N N . CYS A 1 285 ? 66.312 -15.103 38.681 1.00 13.85 266 CYS A N 1
ATOM 2130 C CA . CYS A 1 285 ? 67.186 -14.789 39.804 1.00 13.13 266 CYS A CA 1
ATOM 2131 C C . CYS A 1 285 ? 67.254 -15.959 40.786 1.00 13.57 266 CYS A C 1
ATOM 2132 O O . CYS A 1 285 ? 68.321 -16.220 41.357 1.00 14.18 266 CYS A O 1
ATOM 2135 N N . ASP A 1 286 ? 66.141 -16.675 40.981 1.00 14.58 267 ASP A N 1
ATOM 2136 C CA . ASP A 1 286 ? 66.167 -17.867 41.841 1.00 15.14 267 ASP A CA 1
ATOM 2137 C C . ASP A 1 286 ? 67.130 -18.906 41.273 1.00 14.85 267 ASP A C 1
ATOM 2138 O O . ASP A 1 286 ? 67.879 -19.546 42.016 1.00 16.07 267 ASP A O 1
ATOM 2143 N N . LEU A 1 287 ? 67.104 -19.085 39.943 1.00 12.60 268 LEU A N 1
ATOM 2144 C CA . LEU A 1 287 ? 67.986 -20.064 39.322 1.00 12.17 268 LEU A CA 1
ATOM 2145 C C . LEU A 1 287 ? 69.444 -19.601 39.426 1.00 14.51 268 LEU A C 1
ATOM 2146 O O . LEU A 1 287 ? 70.351 -20.382 39.638 1.00 15.11 268 LEU A O 1
ATOM 2151 N N . ARG A 1 288 ? 69.695 -18.304 39.271 1.00 14.22 269 ARG A N 1
ATOM 2152 C CA A ARG A 1 288 ? 71.055 -17.794 39.438 0.50 16.34 269 ARG A CA 1
ATOM 2153 C CA B ARG A 1 288 ? 71.072 -17.802 39.441 0.50 14.86 269 ARG A CA 1
ATOM 2154 C C . ARG A 1 288 ? 71.591 -18.097 40.850 1.00 16.00 269 ARG A C 1
ATOM 2155 O O . ARG A 1 288 ? 72.761 -18.433 41.013 1.00 16.73 269 ARG A O 1
ATOM 2170 N N . ASP A 1 289 ? 70.723 -17.994 41.860 1.00 15.49 270 ASP A N 1
ATOM 2171 C CA . ASP A 1 289 ? 71.093 -18.347 43.257 1.00 16.05 270 ASP A CA 1
ATOM 2172 C C . ASP A 1 289 ? 71.497 -19.809 43.426 1.00 16.98 270 ASP A C 1
ATOM 2173 O O . ASP A 1 289 ? 72.274 -20.145 44.326 1.00 17.07 270 ASP A O 1
ATOM 2178 N N . GLN A 1 290 ? 70.948 -20.662 42.558 1.00 15.70 271 GLN A N 1
ATOM 2179 C CA . GLN A 1 290 ? 71.173 -22.117 42.562 1.00 16.92 271 GLN A CA 1
ATOM 2180 C C . GLN A 1 290 ? 72.387 -22.539 41.704 1.00 16.25 271 GLN A C 1
ATOM 2181 O O . GLN A 1 290 ? 72.747 -23.722 41.672 1.00 16.66 271 GLN A O 1
ATOM 2187 N N . LEU A 1 291 ? 73.019 -21.584 41.020 1.00 15.18 272 LEU A N 1
ATOM 2188 C CA . LEU A 1 291 ? 74.129 -21.884 40.119 1.00 14.78 272 LEU A CA 1
ATOM 2189 C C . LEU A 1 291 ? 75.342 -22.524 40.838 1.00 15.22 272 LEU A C 1
ATOM 2190 O O . LEU A 1 291 ? 75.862 -23.540 40.364 1.00 15.67 272 LEU A O 1
ATOM 2195 N N . PRO A 1 292 ? 75.763 -21.991 42.009 1.00 14.76 273 PRO A N 1
ATOM 2196 C CA . PRO A 1 292 ? 76.919 -22.677 42.596 1.00 16.18 273 PRO A CA 1
ATOM 2197 C C . PRO A 1 292 ? 76.650 -24.146 42.918 1.00 16.93 273 PRO A C 1
ATOM 2198 O O . PRO A 1 292 ? 77.503 -24.980 42.615 1.00 18.06 273 PRO A O 1
ATOM 2202 N N . ASP A 1 293 ? 75.478 -24.471 43.457 1.00 16.26 274 ASP A N 1
ATOM 2203 C CA . ASP A 1 293 ? 75.178 -25.890 43.776 1.00 18.07 274 ASP A CA 1
ATOM 2204 C C . ASP A 1 293 ? 75.162 -26.715 42.478 1.00 16.53 274 ASP A C 1
ATOM 2205 O O . ASP A 1 293 ? 75.616 -27.878 42.453 1.00 17.48 274 ASP A O 1
ATOM 2210 N N . ALA A 1 294 ? 74.645 -26.113 41.388 1.00 15.89 275 ALA A N 1
ATOM 2211 C CA . ALA A 1 294 ? 74.564 -26.855 40.116 1.00 16.41 275 ALA A CA 1
ATOM 2212 C C . ALA A 1 294 ? 75.971 -27.172 39.608 1.00 16.02 275 ALA A C 1
ATOM 2213 O O . ALA A 1 294 ? 76.245 -28.297 39.134 1.00 17.80 275 ALA A O 1
ATOM 2215 N N . CYS A 1 295 ? 76.863 -26.176 39.679 1.00 16.78 276 CYS A N 1
ATOM 2216 C CA . 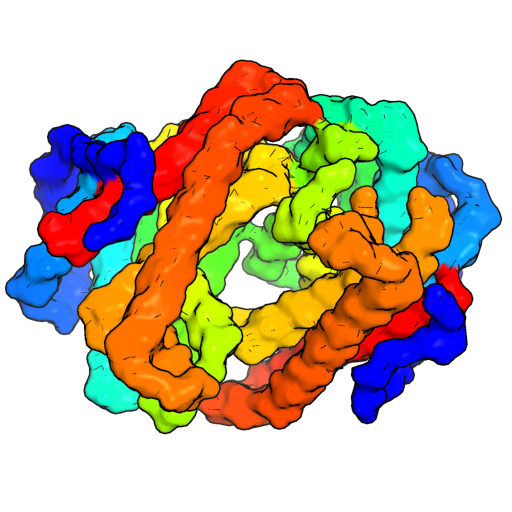CYS A 1 295 ? 78.239 -26.358 39.234 1.00 15.40 276 CYS A CA 1
ATOM 2217 C C . CYS A 1 295 ? 78.970 -27.381 40.089 1.00 16.70 276 CYS A C 1
ATOM 2218 O O . CYS A 1 295 ? 79.615 -28.301 39.539 1.00 17.90 276 CYS A O 1
ATOM 2221 N N . ARG A 1 296 ? 78.878 -27.250 41.414 1.00 17.07 277 ARG A N 1
ATOM 2222 C CA . ARG A 1 296 ? 79.499 -28.241 42.278 1.00 17.69 277 ARG A CA 1
ATOM 2223 C C . ARG A 1 296 ? 78.981 -29.665 42.000 1.00 16.70 277 ARG A C 1
ATOM 2224 O O . ARG A 1 296 ? 79.740 -30.630 42.122 1.00 18.52 277 ARG A O 1
ATOM 2232 N N . SER A 1 297 ? 77.691 -29.805 41.676 1.00 17.17 278 SER A N 1
ATOM 2233 C CA . SER A 1 297 ? 77.126 -31.144 41.466 1.00 17.61 278 SER A CA 1
ATOM 2234 C C . SER A 1 297 ? 77.777 -31.857 40.279 1.00 17.98 278 SER A C 1
ATOM 2235 O O . SER A 1 297 ? 77.767 -33.085 40.219 1.00 19.41 278 SER A O 1
ATOM 2238 N N . MET A 1 298 ? 78.347 -31.088 39.344 1.00 18.63 279 MET A N 1
ATOM 2239 C CA . MET A 1 298 ? 79.043 -31.670 38.189 1.00 18.22 279 MET A CA 1
ATOM 2240 C C . MET A 1 298 ? 80.560 -31.712 38.350 1.00 18.24 279 MET A C 1
ATOM 2241 O O . MET A 1 298 ? 81.276 -32.093 37.419 1.00 17.87 279 MET A O 1
ATOM 2246 N N . SER A 1 299 ? 81.052 -31.261 39.512 1.00 18.32 280 SER A N 1
ATOM 2247 C CA . SER A 1 299 ? 82.477 -31.175 39.785 1.00 18.05 280 SER A CA 1
ATOM 2248 C C . SER A 1 299 ? 83.216 -30.431 38.683 1.00 18.93 280 SER A C 1
ATOM 2249 O O . SER A 1 299 ? 84.250 -30.894 38.232 1.00 20.58 280 SER A O 1
ATOM 2252 N N . LEU A 1 300 ? 82.696 -29.266 38.264 1.00 17.68 281 LEU A N 1
ATOM 2253 C CA . LEU A 1 300 ? 83.428 -28.418 37.328 1.00 17.40 281 LEU A CA 1
ATOM 2254 C C . LEU A 1 300 ? 84.816 -28.059 37.867 1.00 19.54 281 LEU A C 1
ATOM 2255 O O . LEU A 1 300 ? 84.971 -27.815 39.068 1.00 21.39 281 LEU A O 1
ATOM 2260 N N . ASP A 1 301 ? 85.809 -27.950 36.988 1.00 19.73 282 ASP A N 1
ATOM 2261 C CA . ASP A 1 301 ? 87.099 -27.407 37.430 1.00 21.25 282 ASP A CA 1
ATOM 2262 C C . ASP A 1 301 ? 87.005 -25.856 37.486 1.00 20.48 282 ASP A C 1
ATOM 2263 O O . ASP A 1 301 ? 86.004 -25.282 37.072 1.00 19.00 282 ASP A O 1
ATOM 2268 N N . PRO A 1 302 ? 88.034 -25.172 38.036 1.00 20.96 283 PRO A N 1
ATOM 2269 C CA . PRO A 1 302 ? 87.931 -23.711 38.207 1.00 22.01 283 PRO A CA 1
ATOM 2270 C C . PRO A 1 302 ? 87.716 -22.939 36.895 1.00 21.96 283 PRO A C 1
ATOM 2271 O O . PRO A 1 302 ? 86.907 -22.002 36.904 1.00 21.62 283 PRO A O 1
ATOM 2275 N N . ALA A 1 303 ? 88.338 -23.355 35.786 1.00 21.06 284 ALA A N 1
ATOM 2276 C CA . ALA A 1 303 ? 88.157 -22.630 34.515 1.00 18.77 284 ALA A CA 1
ATOM 2277 C C . ALA A 1 303 ? 86.740 -22.792 33.994 1.00 18.07 284 ALA A C 1
ATOM 2278 O O . ALA A 1 303 ? 86.190 -21.870 33.414 1.00 16.29 284 ALA A O 1
ATOM 2280 N N . GLN A 1 304 ? 86.181 -23.997 34.176 1.00 17.57 285 GLN A N 1
ATOM 2281 C CA . GLN A 1 304 ? 84.830 -24.305 33.738 1.00 15.67 285 GLN A CA 1
ATOM 2282 C C . GLN A 1 304 ? 83.838 -23.540 34.585 1.00 14.72 285 GLN A C 1
ATOM 2283 O O . GLN A 1 304 ? 82.835 -23.018 34.088 1.00 14.37 285 GLN A O 1
ATOM 2289 N N . ARG A 1 305 ? 84.105 -23.510 35.894 1.00 17.04 286 ARG A N 1
ATOM 2290 C CA . ARG A 1 305 ? 83.265 -22.725 36.799 1.00 18.11 286 ARG A CA 1
ATOM 2291 C C . ARG A 1 305 ? 83.268 -21.232 36.450 1.00 16.51 286 ARG A C 1
ATOM 2292 O O . ARG A 1 305 ? 82.218 -20.577 36.462 1.00 15.76 286 ARG A O 1
ATOM 2300 N N . LEU A 1 306 ? 84.431 -20.692 36.145 1.00 15.54 287 LEU A N 1
ATOM 2301 C CA . LEU A 1 306 ? 84.525 -19.277 35.760 1.00 15.33 287 LEU A CA 1
ATOM 2302 C C . LEU A 1 306 ? 83.750 -19.009 34.456 1.00 15.14 287 LEU A C 1
ATOM 2303 O O . LEU A 1 306 ? 83.036 -17.982 34.340 1.00 14.47 287 LEU A O 1
ATOM 2308 N N . ALA A 1 307 ? 83.865 -19.924 33.483 1.00 14.27 288 ALA A N 1
ATOM 2309 C CA . ALA A 1 307 ? 83.091 -19.752 32.251 1.00 13.01 288 ALA A CA 1
ATOM 2310 C C . ALA A 1 307 ? 81.599 -19.760 32.521 1.00 12.74 288 ALA A C 1
ATOM 2311 O O . ALA A 1 307 ? 80.821 -18.997 31.909 1.00 13.95 288 ALA A O 1
ATOM 2313 N N . ALA A 1 308 ? 81.164 -20.682 33.375 1.00 11.70 289 ALA A N 1
ATOM 2314 C CA . ALA A 1 308 ? 79.755 -20.779 33.738 1.00 12.14 289 ALA A CA 1
ATOM 2315 C C . ALA A 1 308 ? 79.274 -19.460 34.343 1.00 12.57 289 ALA A C 1
ATOM 2316 O O . ALA A 1 308 ? 78.190 -18.997 34.022 1.00 12.13 289 ALA A O 1
ATOM 2318 N N . GLU A 1 309 ? 80.074 -18.869 35.226 1.00 12.98 290 GLU A N 1
ATOM 2319 C CA . GLU A 1 309 ? 79.700 -17.602 35.847 1.00 14.31 290 GLU A CA 1
ATOM 2320 C C . GLU A 1 309 ? 79.694 -16.447 34.833 1.00 13.73 290 GLU A C 1
ATOM 2321 O O . GLU A 1 309 ? 78.784 -15.627 34.824 1.00 13.26 290 GLU A O 1
ATOM 2327 N N . ARG A 1 310 ? 80.697 -16.403 33.959 1.00 13.20 291 ARG A N 1
ATOM 2328 C CA . ARG A 1 310 ? 80.737 -15.339 32.931 1.00 11.90 291 ARG A CA 1
ATOM 2329 C C . ARG A 1 310 ? 79.516 -15.411 31.998 1.00 11.86 291 ARG A C 1
ATOM 2330 O O . ARG A 1 310 ? 78.932 -14.379 31.600 1.00 12.53 291 ARG A O 1
ATOM 2338 N N . TYR A 1 311 ? 79.111 -16.621 31.663 1.00 11.70 292 TYR A N 1
ATOM 2339 C CA . TYR A 1 311 ? 77.919 -16.811 30.837 1.00 10.01 292 TYR A CA 1
ATOM 2340 C C . TYR A 1 311 ? 76.640 -16.377 31.537 1.00 11.28 292 TYR A C 1
ATOM 2341 O O . TYR A 1 311 ? 75.874 -15.603 30.989 1.00 12.05 292 TYR A O 1
ATOM 2350 N N . ALA A 1 312 ? 76.402 -16.880 32.753 1.00 11.34 293 ALA A N 1
ATOM 2351 C CA . ALA A 1 312 ? 75.228 -16.507 33.517 1.00 13.34 293 ALA A CA 1
ATOM 2352 C C . ALA A 1 312 ? 75.181 -14.995 33.827 1.00 14.05 293 ALA A C 1
ATOM 2353 O O . ALA A 1 312 ? 74.133 -14.356 33.684 1.00 14.64 293 ALA A O 1
ATOM 2355 N N . ASP A 1 313 ? 76.322 -14.457 34.249 1.00 13.27 294 ASP A N 1
ATOM 2356 C CA . ASP A 1 313 ? 76.422 -13.022 34.535 1.00 13.22 294 ASP A CA 1
ATOM 2357 C C . ASP A 1 313 ? 76.220 -12.178 33.277 1.00 13.73 294 ASP A C 1
ATOM 2358 O O . ASP A 1 313 ? 75.648 -11.089 33.363 1.00 12.84 294 ASP A O 1
ATOM 2363 N N . GLY A 1 314 ? 76.694 -12.683 32.132 1.00 12.30 295 GLY A N 1
ATOM 2364 C CA . GLY A 1 314 ? 76.508 -11.977 30.866 1.00 12.93 295 GLY A CA 1
ATOM 2365 C C . GLY A 1 314 ? 75.029 -11.868 30.520 1.00 12.43 295 GLY A C 1
ATOM 2366 O O . GLY A 1 314 ? 74.563 -10.823 30.074 1.00 12.02 295 GLY A O 1
ATOM 2367 N N . MET A 1 315 ? 74.282 -12.952 30.693 1.00 12.89 296 MET A N 1
ATOM 2368 C CA . MET A 1 315 ? 72.847 -12.907 30.425 1.00 12.10 296 MET A CA 1
ATOM 2369 C C . MET A 1 315 ? 72.148 -11.943 31.427 1.00 12.08 296 MET A C 1
ATOM 2370 O O . MET A 1 315 ? 71.276 -11.186 31.031 1.00 11.60 296 MET A O 1
ATOM 2375 N N . ALA A 1 316 ? 72.536 -12.010 32.713 1.00 10.93 297 ALA A N 1
ATOM 2376 C CA . ALA A 1 316 ? 71.973 -11.129 33.755 1.00 11.63 297 ALA A CA 1
ATOM 2377 C C . ALA A 1 316 ? 72.231 -9.652 33.429 1.00 10.69 297 ALA A C 1
ATOM 2378 O O . ALA A 1 316 ? 71.311 -8.839 33.520 1.00 12.76 297 ALA A O 1
ATOM 2380 N N . LEU A 1 317 ? 73.481 -9.301 33.105 1.00 11.62 298 LEU A N 1
ATOM 2381 C CA . LEU A 1 317 ? 73.815 -7.894 32.782 1.00 11.26 298 LEU A CA 1
ATOM 2382 C C . LEU A 1 317 ? 73.152 -7.432 31.475 1.00 11.80 298 LEU A C 1
ATOM 2383 O O . LEU A 1 317 ? 72.748 -6.263 31.354 1.00 11.47 298 LEU A O 1
ATOM 2388 N N . TRP A 1 318 ? 72.993 -8.352 30.516 1.00 13.19 299 TRP A N 1
ATOM 2389 C CA . TRP A 1 318 ? 72.250 -8.056 29.269 1.00 10.70 299 TRP A CA 1
ATOM 2390 C C . TRP A 1 318 ? 70.832 -7.608 29.637 1.00 11.17 299 TRP A C 1
ATOM 2391 O O . TRP A 1 318 ? 70.320 -6.551 29.198 1.00 13.18 299 TRP A O 1
ATOM 2402 N N . LEU A 1 319 ? 70.171 -8.419 30.440 1.00 12.79 300 LEU A N 1
ATOM 2403 C CA A LEU A 1 319 ? 68.794 -8.146 30.851 0.50 14.07 300 LEU A CA 1
ATOM 2404 C CA B LEU A 1 319 ? 68.802 -8.138 30.803 0.50 12.31 300 LEU A CA 1
ATOM 2405 C C . LEU A 1 319 ? 68.659 -6.813 31.571 1.00 14.25 300 LEU A C 1
ATOM 2406 O O . LEU A 1 319 ? 67.811 -6.008 31.233 1.00 14.25 300 LEU A O 1
ATOM 2415 N N . ALA A 1 320 ? 69.491 -6.606 32.597 1.00 14.64 301 ALA A N 1
ATOM 2416 C CA . ALA A 1 320 ? 69.403 -5.383 33.376 1.00 14.53 301 ALA A CA 1
ATOM 2417 C C . ALA A 1 320 ? 69.634 -4.168 32.498 1.00 14.60 301 ALA A C 1
ATOM 2418 O O . ALA A 1 320 ? 68.925 -3.163 32.629 1.00 16.24 301 ALA A O 1
ATOM 2420 N N . GLY A 1 321 ? 70.657 -4.243 31.634 1.00 14.96 302 GLY A N 1
ATOM 2421 C CA . GLY A 1 321 ? 70.970 -3.124 30.727 1.00 12.86 302 GLY A CA 1
ATOM 2422 C C . GLY A 1 321 ? 69.848 -2.856 29.740 1.00 12.84 302 GLY A C 1
ATOM 2423 O O . GLY A 1 321 ? 69.510 -1.688 29.446 1.00 13.00 302 GLY A O 1
ATOM 2424 N N . TYR A 1 322 ? 69.346 -3.917 29.133 1.00 14.47 303 TYR A N 1
ATOM 2425 C CA . TYR A 1 322 ? 68.228 -3.806 28.199 1.00 14.18 303 TYR A CA 1
ATOM 2426 C C . TYR A 1 322 ? 67.040 -3.098 28.842 1.00 17.48 303 TYR A C 1
ATOM 2427 O O . TYR A 1 322 ? 66.480 -2.156 28.262 1.00 16.59 303 TYR A O 1
ATOM 2436 N N . LEU A 1 323 ? 66.689 -3.521 30.056 1.00 16.64 304 LEU A N 1
ATOM 2437 C CA . LEU A 1 323 ? 65.542 -2.918 30.739 1.00 15.97 304 LEU A CA 1
ATOM 2438 C C . LEU A 1 323 ? 65.779 -1.416 31.026 1.00 15.91 304 LEU A C 1
ATOM 2439 O O . LEU A 1 323 ? 64.844 -0.608 30.929 1.00 19.08 304 LEU A O 1
ATOM 2444 N N . HIS A 1 324 ? 67.014 -1.035 31.354 1.00 16.49 305 HIS A N 1
ATOM 2445 C CA . HIS A 1 324 ? 67.308 0.379 31.582 1.00 18.45 305 HIS A CA 1
ATOM 2446 C C . HIS A 1 324 ? 67.162 1.151 30.270 1.00 20.03 305 HIS A C 1
ATOM 2447 O O . HIS A 1 324 ? 66.554 2.209 30.245 1.00 21.83 305 HIS A O 1
ATOM 2454 N N . TRP A 1 325 ? 67.724 0.612 29.179 1.00 19.20 306 TRP A N 1
ATOM 2455 C CA . TRP A 1 325 ? 67.609 1.267 27.867 1.00 19.28 306 TRP A CA 1
ATOM 2456 C C . TRP A 1 325 ? 66.148 1.428 27.470 1.00 19.56 306 TRP A C 1
ATOM 2457 O O . TRP A 1 325 ? 65.721 2.490 26.997 1.00 22.61 306 TRP A O 1
ATOM 2468 N N . GLU A 1 326 ? 65.369 0.375 27.679 1.00 19.30 307 GLU A N 1
ATOM 2469 C CA . GLU A 1 326 ? 63.981 0.355 27.253 1.00 20.64 307 GLU A CA 1
ATOM 2470 C C . GLU A 1 326 ? 63.139 1.418 27.946 1.00 24.37 307 GLU A C 1
ATOM 2471 O O . GLU A 1 326 ? 62.226 1.998 27.336 1.00 25.74 307 GLU A O 1
ATOM 2477 N N . SER A 1 327 ? 63.445 1.709 29.205 1.00 25.17 308 SER A N 1
ATOM 2478 C CA . SER A 1 327 ? 62.628 2.664 29.928 1.00 30.37 308 SER A CA 1
ATOM 2479 C C . SER A 1 327 ? 63.029 4.112 29.634 1.00 35.52 308 SER A C 1
ATOM 2480 O O . SER A 1 327 ? 62.322 5.038 30.033 1.00 35.95 308 SER A O 1
ATOM 2483 N N . HIS A 1 328 ? 64.146 4.301 28.934 1.00 40.01 309 HIS A N 1
ATOM 2484 C CA . HIS A 1 328 ? 64.656 5.639 28.608 1.00 45.98 309 HIS A CA 1
ATOM 2485 C C . HIS A 1 328 ? 64.738 5.883 27.100 1.00 51.50 309 HIS A C 1
ATOM 2486 O O . HIS A 1 328 ? 64.932 7.017 26.666 1.00 51.83 309 HIS A O 1
ATOM 2493 N N . THR A 1 329 ? 64.609 4.813 26.320 1.00 56.17 310 THR A N 1
ATOM 2494 C CA . THR A 1 329 ? 64.540 4.854 24.853 1.00 60.34 310 THR A CA 1
ATOM 2495 C C . THR A 1 329 ? 65.847 5.237 24.192 1.00 61.20 310 THR A C 1
ATOM 2496 O O . THR A 1 329 ? 66.208 4.651 23.173 1.00 61.35 310 THR A O 1
ATOM 2500 N N . SER B 1 25 ? 45.339 -45.920 25.637 1.00 45.48 6 SER B N 1
ATOM 2501 C CA . SER B 1 25 ? 46.030 -45.548 24.404 1.00 44.73 6 SER B CA 1
ATOM 2502 C C . SER B 1 25 ? 45.882 -44.057 24.099 1.00 40.86 6 SER B C 1
ATOM 2503 O O . SER B 1 25 ? 44.838 -43.467 24.351 1.00 42.77 6 SER B O 1
ATOM 2506 N N . LEU B 1 26 ? 46.937 -43.452 23.562 1.00 34.78 7 LEU B N 1
ATOM 2507 C CA . LEU B 1 26 ? 46.909 -42.046 23.187 1.00 31.22 7 LEU B CA 1
ATOM 2508 C C . LEU B 1 26 ? 46.169 -41.928 21.861 1.00 28.46 7 LEU B C 1
ATOM 2509 O O . LEU B 1 26 ? 46.516 -42.620 20.898 1.00 28.55 7 LEU B O 1
ATOM 2514 N N . GLU B 1 27 ? 45.158 -41.069 21.797 1.00 25.14 8 GLU B N 1
ATOM 2515 C CA . GLU B 1 27 ? 44.299 -41.042 20.605 1.00 26.33 8 GLU B CA 1
ATOM 2516 C C . GLU B 1 27 ? 44.733 -40.115 19.486 1.00 26.01 8 GLU B C 1
ATOM 2517 O O . GLU B 1 27 ? 44.996 -38.915 19.709 1.00 25.74 8 GLU B O 1
ATOM 2523 N N . LEU B 1 28 ? 44.799 -40.680 18.276 1.00 24.66 9 LEU B N 1
ATOM 2524 C CA . LEU B 1 28 ? 45.094 -39.923 17.049 1.00 26.03 9 LEU B CA 1
ATOM 2525 C C . LEU B 1 28 ? 44.058 -40.222 15.967 1.00 24.55 9 LEU B C 1
ATOM 2526 O O . LEU B 1 28 ? 43.501 -41.330 15.925 1.00 23.83 9 LEU B O 1
ATOM 2531 N N . PRO B 1 29 ? 43.818 -39.255 15.055 1.00 25.64 10 PRO B N 1
ATOM 2532 C CA . PRO B 1 29 ? 42.809 -39.483 14.003 1.00 27.08 10 PRO B CA 1
ATOM 2533 C C . PRO B 1 29 ? 43.321 -40.275 12.799 1.00 28.59 10 PRO B C 1
ATOM 2534 O O . PRO B 1 29 ? 42.600 -40.445 11.801 1.00 30.73 10 PRO B O 1
ATOM 2538 N N . PHE B 1 30 ? 44.564 -40.731 12.867 1.00 27.87 11 PHE B N 1
ATOM 2539 C CA . PHE B 1 30 ? 45.151 -41.531 11.801 1.00 28.59 11 PHE B CA 1
ATOM 2540 C C . PHE B 1 30 ? 45.848 -42.694 12.479 1.00 29.50 11 PHE B C 1
ATOM 2541 O O . PHE B 1 30 ? 46.158 -42.618 13.678 1.00 28.46 11 PHE B O 1
ATOM 2549 N N . THR B 1 31 ? 46.091 -43.768 11.736 1.00 30.57 12 THR B N 1
ATOM 2550 C CA . THR B 1 31 ? 46.765 -44.909 12.324 1.00 31.85 12 THR B CA 1
ATOM 2551 C C . THR B 1 31 ? 48.245 -44.952 11.946 1.00 29.93 12 THR B C 1
ATOM 2552 O O . THR B 1 31 ? 48.694 -44.270 11.027 1.00 29.51 12 THR B O 1
ATOM 2556 N N . HIS B 1 32 ? 48.991 -45.770 12.669 1.00 28.40 13 HIS B N 1
ATOM 2557 C CA . HIS B 1 32 ? 50.388 -46.008 12.344 1.00 27.55 13 HIS B CA 1
ATOM 2558 C C . HIS B 1 32 ? 50.532 -46.769 11.030 1.00 26.40 13 HIS B C 1
ATOM 2559 O O . HIS B 1 32 ? 49.613 -47.468 10.590 1.00 29.67 13 HIS B O 1
ATOM 2566 N N . ARG B 1 33 ? 51.717 -46.679 10.438 1.00 25.14 14 ARG B N 1
ATOM 2567 C CA . ARG B 1 33 ? 52.081 -47.556 9.341 1.00 24.93 14 ARG B CA 1
ATOM 2568 C C . ARG B 1 33 ? 53.342 -48.355 9.695 1.00 22.81 14 ARG B C 1
ATOM 2569 O O . ARG B 1 33 ? 54.076 -48.004 10.616 1.00 21.56 14 ARG B O 1
ATOM 2577 N N . ARG B 1 34 ? 53.571 -49.431 8.955 1.00 23.27 15 ARG B N 1
ATOM 2578 C CA . ARG B 1 34 ? 54.696 -50.335 9.189 1.00 23.94 15 ARG B CA 1
ATOM 2579 C C . ARG B 1 34 ? 55.537 -50.490 7.924 1.00 23.19 15 ARG B C 1
ATOM 2580 O O . ARG B 1 34 ? 55.007 -50.752 6.836 1.00 23.01 15 ARG B O 1
ATOM 2588 N N . ASN B 1 35 ? 56.845 -50.370 8.065 1.00 21.63 16 ASN B N 1
ATOM 2589 C CA . ASN B 1 35 ? 57.747 -50.526 6.933 1.00 20.96 16 ASN B CA 1
ATOM 2590 C C . ASN B 1 35 ? 57.767 -51.955 6.391 1.00 22.05 16 ASN B C 1
ATOM 2591 O O . ASN B 1 35 ? 58.026 -52.890 7.154 1.00 23.84 16 ASN B O 1
ATOM 2596 N N . PRO B 1 36 ? 57.545 -52.119 5.073 1.00 22.21 17 PRO B N 1
ATOM 2597 C CA . PRO B 1 36 ? 57.564 -53.455 4.463 1.00 23.44 17 PRO B CA 1
ATOM 2598 C C . PRO B 1 36 ? 58.946 -54.101 4.420 1.00 22.51 17 PRO B C 1
ATOM 2599 O O . PRO B 1 36 ? 59.063 -55.290 4.078 1.00 24.51 17 PRO B O 1
ATOM 2603 N N . HIS B 1 37 ? 59.977 -53.344 4.773 1.00 21.03 18 HIS B N 1
ATOM 2604 C CA . HIS B 1 37 ? 61.352 -53.816 4.688 1.00 20.17 18 HIS B CA 1
ATOM 2605 C C . HIS B 1 37 ? 61.888 -54.262 6.047 1.00 19.83 18 HIS B C 1
ATOM 2606 O O . HIS B 1 37 ? 63.096 -54.468 6.210 1.00 18.71 18 HIS B O 1
ATOM 2613 N N . GLN B 1 38 ? 60.997 -54.381 7.027 1.00 19.83 19 GLN B N 1
ATOM 2614 C CA . GLN B 1 38 ? 61.387 -54.775 8.388 1.00 22.73 19 GLN B CA 1
ATOM 2615 C C . GLN B 1 38 ? 62.353 -55.979 8.504 1.00 21.41 19 GLN B C 1
ATOM 2616 O O . GLN B 1 38 ? 63.397 -55.867 9.163 1.00 21.85 19 GLN B O 1
ATOM 2622 N N . THR B 1 39 ? 62.062 -57.099 7.842 1.00 23.35 20 THR B N 1
ATOM 2623 C CA A THR B 1 39 ? 62.903 -58.299 7.934 0.50 23.42 20 THR B CA 1
ATOM 2624 C CA B THR B 1 39 ? 62.909 -58.271 7.999 0.50 24.24 20 THR B CA 1
ATOM 2625 C C . THR B 1 39 ? 64.309 -58.053 7.403 1.00 23.68 20 THR B C 1
ATOM 2626 O O . THR B 1 39 ? 65.301 -58.358 8.062 1.00 25.13 20 THR B O 1
ATOM 2633 N N . GLU B 1 40 ? 64.401 -57.501 6.198 1.00 21.81 21 GLU B N 1
ATOM 2634 C CA . GLU B 1 40 ? 65.710 -57.185 5.610 1.00 21.77 21 GLU B CA 1
ATOM 2635 C C . GLU B 1 40 ? 66.491 -56.218 6.518 1.00 20.45 21 GLU B C 1
ATOM 2636 O O . GLU B 1 40 ? 67.675 -56.433 6.782 1.00 21.89 21 GLU B O 1
ATOM 2642 N N . ALA B 1 41 ? 65.851 -55.137 6.972 1.00 18.42 22 ALA B N 1
ATOM 2643 C CA . ALA B 1 41 ? 66.533 -54.193 7.863 1.00 16.59 22 ALA B CA 1
ATOM 2644 C C . ALA B 1 41 ? 67.005 -54.845 9.163 1.00 18.83 22 ALA B C 1
ATOM 2645 O O . ALA B 1 41 ? 68.098 -54.539 9.665 1.00 19.85 22 ALA B O 1
ATOM 2647 N N . ALA B 1 42 ? 66.203 -55.771 9.678 1.00 18.92 23 ALA B N 1
ATOM 2648 C CA . ALA B 1 42 ? 66.548 -56.426 10.928 1.00 19.86 23 ALA B CA 1
ATOM 2649 C C . ALA B 1 42 ? 67.795 -57.289 10.742 1.00 19.53 23 ALA B C 1
ATOM 2650 O O . ALA B 1 42 ? 68.680 -57.313 11.605 1.00 20.22 23 ALA B O 1
ATOM 2652 N N . ASP B 1 43 ? 67.907 -57.937 9.585 1.00 19.79 24 ASP B N 1
ATOM 2653 C CA . ASP B 1 43 ? 69.115 -58.701 9.312 1.00 20.96 24 ASP B CA 1
ATOM 2654 C C . ASP B 1 43 ? 70.338 -57.793 9.179 1.00 20.34 24 ASP B C 1
ATOM 2655 O O . ASP B 1 43 ? 71.424 -58.157 9.672 1.00 21.52 24 ASP B O 1
ATOM 2660 N N . ARG B 1 44 ? 70.182 -56.640 8.507 1.00 19.33 25 ARG B N 1
ATOM 2661 C CA . ARG B 1 44 ? 71.285 -55.698 8.393 1.00 19.01 25 ARG B CA 1
ATOM 2662 C C . ARG B 1 44 ? 71.667 -55.139 9.788 1.00 18.39 25 ARG B C 1
ATOM 2663 O O . ARG B 1 44 ? 72.850 -54.897 10.067 1.00 18.45 25 ARG B O 1
ATOM 2671 N N . HIS B 1 45 ? 70.667 -54.948 10.654 1.00 18.06 26 HIS B N 1
ATOM 2672 C CA . HIS B 1 45 ? 70.911 -54.440 11.992 1.00 19.04 26 HIS B CA 1
ATOM 2673 C C . HIS B 1 45 ? 71.693 -55.476 12.824 1.00 18.95 26 HIS B C 1
ATOM 2674 O O . HIS B 1 45 ? 72.581 -55.097 13.613 1.00 18.96 26 HIS B O 1
ATOM 2681 N N . LEU B 1 46 ? 71.405 -56.779 12.620 1.00 18.85 27 LEU B N 1
ATOM 2682 C CA . LEU B 1 46 ? 72.111 -57.834 13.355 1.00 20.26 27 LEU B CA 1
ATOM 2683 C C . LEU B 1 46 ? 73.581 -57.822 12.921 1.00 21.06 27 LEU B C 1
ATOM 2684 O O . LEU B 1 46 ? 74.487 -58.025 13.732 1.00 21.70 27 LEU B O 1
ATOM 2689 N N . GLU B 1 47 ? 73.828 -57.567 11.637 1.00 20.08 28 GLU B N 1
ATOM 2690 C CA . GLU B 1 47 ? 75.212 -57.453 11.165 1.00 21.86 28 GLU B CA 1
ATOM 2691 C C . GLU B 1 47 ? 75.945 -56.287 11.802 1.00 19.87 28 GLU B C 1
ATOM 2692 O O . GLU B 1 47 ? 77.116 -56.414 12.163 1.00 22.20 28 GLU B O 1
ATOM 2698 N N . TRP B 1 48 ? 75.279 -55.143 11.923 1.00 18.44 29 TRP B N 1
ATOM 2699 C CA . TRP B 1 48 ? 75.863 -54.021 12.651 1.00 18.79 29 TRP B CA 1
ATOM 2700 C C . TRP B 1 48 ? 76.206 -54.387 14.116 1.00 19.80 29 TRP B C 1
ATOM 2701 O O . TRP B 1 48 ? 77.284 -54.039 14.606 1.00 21.00 29 TRP B O 1
ATOM 2712 N N . LEU B 1 49 ? 75.314 -55.097 14.806 1.00 19.71 30 LEU B N 1
ATOM 2713 C CA . LEU B 1 49 ? 75.569 -55.460 16.195 1.00 20.90 30 LEU B CA 1
ATOM 2714 C C . LEU B 1 49 ? 76.761 -56.390 16.285 1.00 24.46 30 LEU B C 1
ATOM 2715 O O . LEU B 1 49 ? 77.537 -56.348 17.277 1.00 25.93 30 LEU B O 1
ATOM 2720 N N . GLN B 1 50 ? 76.892 -57.268 15.284 1.00 25.77 31 GLN B N 1
ATOM 2721 C CA . GLN B 1 50 ? 78.047 -58.161 15.208 1.00 29.17 31 GLN B CA 1
ATOM 2722 C C . GLN B 1 50 ? 79.347 -57.357 15.079 1.00 30.64 31 GLN B C 1
ATOM 2723 O O . GLN B 1 50 ? 80.339 -57.635 15.767 1.00 31.95 31 GLN B O 1
ATOM 2729 N N . ARG B 1 51 ? 79.318 -56.314 14.261 1.00 29.98 32 ARG B N 1
ATOM 2730 C CA . ARG B 1 51 ? 80.479 -55.456 14.050 1.00 31.76 32 ARG B CA 1
ATOM 2731 C C . ARG B 1 51 ? 80.829 -54.628 15.294 1.00 29.16 32 ARG B C 1
ATOM 2732 O O . ARG B 1 51 ? 81.990 -54.294 15.513 1.00 32.52 32 ARG B O 1
ATOM 2740 N N . HIS B 1 52 ? 79.824 -54.315 16.101 1.00 24.85 33 HIS B N 1
ATOM 2741 C CA . HIS B 1 52 ? 80.024 -53.494 17.293 1.00 23.42 33 HIS B CA 1
ATOM 2742 C C . HIS B 1 52 ? 79.708 -54.333 18.499 1.00 25.06 33 HIS B C 1
ATOM 2743 O O . HIS B 1 52 ? 78.960 -53.942 19.383 1.00 25.02 33 HIS B O 1
ATOM 2750 N N . ARG B 1 53 ? 80.312 -55.512 18.504 1.00 28.34 34 ARG B N 1
ATOM 2751 C CA . ARG B 1 53 ? 80.098 -56.500 19.554 1.00 32.16 34 ARG B CA 1
ATOM 2752 C C . ARG B 1 53 ? 80.347 -55.990 20.983 1.00 31.87 34 ARG B C 1
ATOM 2753 O O . ARG B 1 53 ? 79.572 -56.305 21.903 1.00 31.62 34 ARG B O 1
ATOM 2761 N N . GLU B 1 54 ? 81.410 -55.214 21.179 1.00 31.09 35 GLU B N 1
ATOM 2762 C CA . GLU B 1 54 ? 81.776 -54.801 22.538 1.00 32.26 35 GLU B CA 1
ATOM 2763 C C . GLU B 1 54 ? 80.704 -53.861 23.104 1.00 30.94 35 GLU B C 1
ATOM 2764 O O . GLU B 1 54 ? 80.337 -53.936 24.281 1.00 31.51 35 GLU B O 1
ATOM 2770 N N . LEU B 1 55 ? 80.194 -52.981 22.252 1.00 28.68 36 LEU B N 1
ATOM 2771 C CA . LEU B 1 55 ? 79.090 -52.141 22.659 1.00 26.77 36 LEU B CA 1
ATOM 2772 C C . LEU B 1 55 ? 77.824 -52.976 22.907 1.00 30.47 36 LEU B C 1
ATOM 2773 O O . LEU B 1 55 ? 77.106 -52.766 23.889 1.00 32.19 36 LEU B O 1
ATOM 2778 N N . ALA B 1 56 ? 77.555 -53.918 22.003 1.00 31.89 37 ALA B N 1
ATOM 2779 C CA . ALA B 1 56 ? 76.334 -54.712 22.048 1.00 32.99 37 ALA B CA 1
ATOM 2780 C C . ALA B 1 56 ? 76.340 -55.665 23.231 1.00 35.28 37 ALA B C 1
ATOM 2781 O O . ALA B 1 56 ? 75.289 -55.966 23.789 1.00 36.81 37 ALA B O 1
ATOM 2783 N N . ALA B 1 57 ? 77.535 -56.103 23.618 1.00 36.87 38 ALA B N 1
ATOM 2784 C CA . ALA B 1 57 ? 77.709 -57.130 24.659 1.00 39.12 38 ALA B CA 1
ATOM 2785 C C . ALA B 1 57 ? 77.496 -56.576 26.055 1.00 42.93 38 ALA B C 1
ATOM 2786 O O . ALA B 1 57 ? 77.594 -57.305 27.057 1.00 43.49 38 ALA B O 1
ATOM 2788 N N . VAL B 1 58 ? 77.200 -55.283 26.125 1.00 45.55 39 VAL B N 1
ATOM 2789 C CA . VAL B 1 58 ? 77.103 -54.591 27.398 1.00 48.16 39 VAL B CA 1
ATOM 2790 C C . VAL B 1 58 ? 75.827 -55.017 28.119 1.00 49.38 39 VAL B C 1
ATOM 2791 O O . VAL B 1 58 ? 75.731 -54.948 29.351 1.00 50.00 39 VAL B O 1
ATOM 2795 N N . VAL B 1 59 ? 74.855 -55.488 27.349 1.00 50.08 40 VAL B N 1
ATOM 2796 C CA . VAL B 1 59 ? 73.607 -55.974 27.915 1.00 50.81 40 VAL B CA 1
ATOM 2797 C C . VAL B 1 59 ? 73.353 -57.411 27.445 1.00 51.21 40 VAL B C 1
ATOM 2798 O O . VAL B 1 59 ? 73.951 -57.860 26.461 1.00 50.28 40 VAL B O 1
ATOM 2802 N N . SER B 1 60 ? 72.482 -58.125 28.157 1.00 52.62 41 SER B N 1
ATOM 2803 C CA . SER B 1 60 ? 72.101 -59.492 27.796 1.00 54.26 41 SER B CA 1
ATOM 2804 C C . SER B 1 60 ? 71.368 -59.553 26.451 1.00 55.19 41 SER B C 1
ATOM 2805 O O . SER B 1 60 ? 70.825 -58.543 25.986 1.00 55.81 41 SER B O 1
ATOM 2808 N N . GLY B 1 61 ? 71.349 -60.733 25.831 1.00 55.03 42 GLY B N 1
ATOM 2809 C CA . GLY B 1 61 ? 70.633 -60.920 24.578 1.00 55.17 42 GLY B CA 1
ATOM 2810 C C . GLY B 1 61 ? 69.115 -60.850 24.689 1.00 55.67 42 GLY B C 1
ATOM 2811 O O . GLY B 1 61 ? 68.432 -60.385 23.767 1.00 55.04 42 GLY B O 1
ATOM 2812 N N . SER B 1 62 ? 68.580 -61.325 25.812 1.00 56.20 43 SER B N 1
ATOM 2813 C CA . SER B 1 62 ? 67.141 -61.266 26.058 1.00 56.70 43 SER B CA 1
ATOM 2814 C C . SER B 1 62 ? 66.673 -59.835 26.329 1.00 56.40 43 SER B C 1
ATOM 2815 O O . SER B 1 62 ? 65.576 -59.440 25.911 1.00 56.43 43 SER B O 1
ATOM 2818 N N . THR B 1 63 ? 67.502 -59.070 27.041 1.00 55.20 44 THR B N 1
ATOM 2819 C CA . THR B 1 63 ? 67.195 -57.675 27.337 1.00 54.70 44 THR B CA 1
ATOM 2820 C C . THR B 1 63 ? 67.110 -56.844 26.060 1.00 52.72 44 THR B C 1
ATOM 2821 O O . THR B 1 63 ? 66.158 -56.079 25.867 1.00 51.69 44 THR B O 1
ATOM 2825 N N . TYR B 1 64 ? 68.110 -57.008 25.193 1.00 51.44 45 TYR B N 1
ATOM 2826 C CA . TYR B 1 64 ? 68.159 -56.265 23.934 1.00 49.89 45 TYR B CA 1
ATOM 2827 C C . TYR B 1 64 ? 66.989 -56.617 23.023 1.00 51.26 45 TYR B C 1
ATOM 2828 O O . TYR B 1 64 ? 66.296 -55.737 22.532 1.00 51.30 45 TYR B O 1
ATOM 2837 N N . THR B 1 65 ? 66.766 -57.904 22.790 1.00 52.73 46 THR B N 1
ATOM 2838 C CA . THR B 1 65 ? 65.660 -58.310 21.928 1.00 54.31 46 THR B CA 1
ATOM 2839 C C . THR B 1 65 ? 64.298 -58.018 22.586 1.00 55.47 46 THR B C 1
ATOM 2840 O O . THR B 1 65 ? 63.278 -57.933 21.901 1.00 56.54 46 THR B O 1
ATOM 2844 N N . GLY B 1 66 ? 64.286 -57.829 23.905 1.00 55.47 47 GLY B N 1
ATOM 2845 C CA . GLY B 1 66 ? 63.075 -57.423 24.601 1.00 55.91 47 GLY B CA 1
ATOM 2846 C C . GLY B 1 66 ? 62.706 -55.970 24.332 1.00 56.20 47 GLY B C 1
ATOM 2847 O O . GLY B 1 66 ? 61.622 -55.500 24.703 1.00 57.48 47 GLY B O 1
ATOM 2848 N N . TRP B 1 67 ? 63.617 -55.248 23.690 1.00 54.66 48 TRP B N 1
ATOM 2849 C CA . TRP B 1 67 ? 63.367 -53.864 23.303 1.00 52.81 48 TRP B CA 1
ATOM 2850 C C . TRP B 1 67 ? 62.666 -53.738 21.932 1.00 49.44 48 TRP B C 1
ATOM 2851 O O . TRP B 1 67 ? 62.236 -52.640 21.587 1.00 50.45 48 TRP B O 1
ATOM 2862 N N . ASP B 1 68 ? 62.466 -54.858 21.215 1.00 44.76 49 ASP B N 1
ATOM 2863 C CA . ASP B 1 68 ? 62.831 -54.924 19.787 1.00 39.69 49 ASP B CA 1
ATOM 2864 C C . ASP B 1 68 ? 62.898 -53.614 19.036 1.00 32.56 49 ASP B C 1
ATOM 2865 O O . ASP B 1 68 ? 61.914 -52.927 18.727 1.00 30.59 49 ASP B O 1
ATOM 2870 N N . ILE B 1 69 ? 64.131 -53.392 18.660 1.00 27.61 50 ILE B N 1
ATOM 2871 C CA . ILE B 1 69 ? 64.618 -52.152 18.142 1.00 24.10 50 ILE B CA 1
ATOM 2872 C C . ILE B 1 69 ? 64.169 -51.989 16.704 1.00 22.24 50 ILE B C 1
ATOM 2873 O O . ILE B 1 69 ? 63.766 -50.903 16.290 1.00 21.21 50 ILE B O 1
ATOM 2878 N N . THR B 1 70 ? 64.244 -53.044 15.910 1.00 25.11 51 THR B N 1
ATOM 2879 C CA A THR B 1 70 ? 63.879 -52.925 14.509 0.50 27.14 51 THR B CA 1
ATOM 2880 C CA B THR B 1 70 ? 63.889 -52.893 14.506 0.50 26.97 51 THR B CA 1
ATOM 2881 C C . THR B 1 70 ? 62.374 -52.746 14.354 1.00 25.49 51 THR B C 1
ATOM 2882 O O . THR B 1 70 ? 61.907 -52.073 13.416 1.00 22.81 51 THR B O 1
ATOM 2889 N N . GLU B 1 71 ? 61.607 -53.329 15.289 1.00 24.38 52 GLU B N 1
ATOM 2890 C CA . GLU B 1 71 ? 60.147 -53.132 15.289 1.00 23.74 52 GLU B CA 1
ATOM 2891 C C . GLU B 1 71 ? 59.852 -51.638 15.467 1.00 21.41 52 GLU B C 1
ATOM 2892 O O . GLU B 1 71 ? 59.036 -51.026 14.725 1.00 20.82 52 GLU B O 1
ATOM 2898 N N . LEU B 1 72 ? 60.545 -51.036 16.422 1.00 18.09 53 LEU B N 1
ATOM 2899 C CA . LEU B 1 72 ? 60.357 -49.601 16.646 1.00 18.33 53 LEU B CA 1
ATOM 2900 C C . LEU B 1 72 ? 60.688 -48.815 15.376 1.00 18.82 53 LEU B C 1
ATOM 2901 O O . LEU B 1 72 ? 59.914 -47.921 14.939 1.00 18.41 53 LEU B O 1
ATOM 2906 N N . ALA B 1 73 ? 61.846 -49.128 14.790 1.00 17.68 54 ALA B N 1
ATOM 2907 C CA . ALA B 1 73 ? 62.312 -48.357 13.634 1.00 16.66 54 ALA B CA 1
ATOM 2908 C C . ALA B 1 73 ? 61.307 -48.469 12.493 1.00 17.12 54 ALA B C 1
ATOM 2909 O O . ALA B 1 73 ? 61.000 -47.472 11.817 1.00 17.65 54 ALA B O 1
ATOM 2911 N N . SER B 1 74 ? 60.809 -49.687 12.273 1.00 17.28 55 SER B N 1
ATOM 2912 C CA . SER B 1 74 ? 59.858 -49.949 11.196 1.00 18.61 55 SER B CA 1
ATOM 2913 C C . SER B 1 74 ? 58.567 -49.180 11.333 1.00 19.48 55 SER B C 1
ATOM 2914 O O . SER B 1 74 ? 57.944 -48.845 10.328 1.00 21.47 55 SER B O 1
ATOM 2917 N N . LEU B 1 75 ? 58.144 -48.935 12.577 1.00 18.98 56 LEU B N 1
ATOM 2918 C CA . LEU B 1 75 ? 56.905 -48.219 12.874 1.00 18.42 56 LEU B CA 1
ATOM 2919 C C . LEU B 1 75 ? 57.068 -46.692 12.820 1.00 18.28 56 LEU B C 1
ATOM 2920 O O . LEU B 1 75 ? 56.129 -45.981 12.457 1.00 18.48 56 LEU B O 1
ATOM 2925 N N . VAL B 1 76 ? 58.250 -46.173 13.147 1.00 16.89 57 VAL B N 1
ATOM 2926 C CA . VAL B 1 76 ? 58.387 -44.695 13.241 1.00 15.91 57 VAL B CA 1
ATOM 2927 C C . VAL B 1 76 ? 58.963 -44.082 11.930 1.00 16.41 57 VAL B C 1
ATOM 2928 O O . VAL B 1 76 ? 58.788 -42.875 11.688 1.00 15.37 57 VAL B O 1
ATOM 2932 N N . TYR B 1 77 ? 59.623 -44.895 11.089 1.00 16.35 58 TYR B N 1
ATOM 2933 C CA . TYR B 1 77 ? 60.035 -44.460 9.743 1.00 16.43 58 TYR B CA 1
ATOM 2934 C C . TYR B 1 77 ? 59.534 -45.455 8.683 1.00 17.60 58 TYR B C 1
ATOM 2935 O O . TYR B 1 77 ? 60.336 -46.130 8.015 1.00 17.96 58 TYR B O 1
ATOM 2944 N N . PRO B 1 78 ? 58.208 -45.540 8.534 1.00 18.54 59 PRO B N 1
ATOM 2945 C CA . PRO B 1 78 ? 57.616 -46.650 7.764 1.00 19.70 59 PRO B CA 1
ATOM 2946 C C . PRO B 1 78 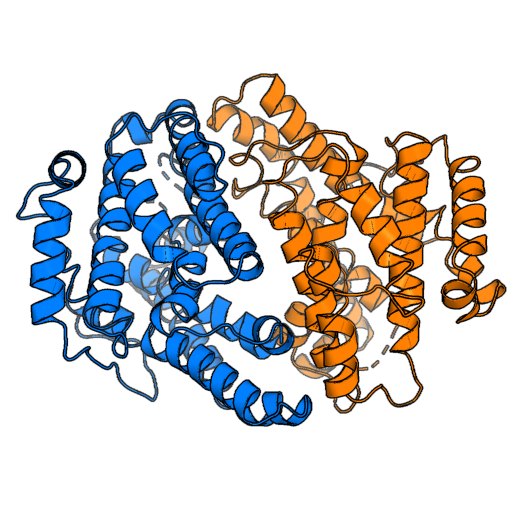? 57.749 -46.467 6.240 1.00 19.05 59 PRO B C 1
ATOM 2947 O O . PRO B 1 78 ? 57.422 -47.417 5.505 1.00 19.56 59 PRO B O 1
ATOM 2951 N N . GLU B 1 79 ? 58.192 -45.289 5.780 1.00 21.47 60 GLU B N 1
ATOM 2952 C CA . GLU B 1 79 ? 58.332 -45.039 4.336 1.00 22.41 60 GLU B CA 1
ATOM 2953 C C . GLU B 1 79 ? 59.791 -45.090 3.833 1.00 20.64 60 GLU B C 1
ATOM 2954 O O . GLU B 1 79 ? 60.065 -44.838 2.637 1.00 22.76 60 GLU B O 1
ATOM 2960 N N . SER B 1 80 ? 60.732 -45.424 4.717 1.00 18.54 61 SER B N 1
ATOM 2961 C CA . SER B 1 80 ? 62.145 -45.502 4.308 1.00 16.73 61 SER B CA 1
ATOM 2962 C C . SER B 1 80 ? 62.481 -46.773 3.511 1.00 18.13 61 SER B C 1
ATOM 2963 O O . SER B 1 80 ? 61.856 -47.827 3.677 1.00 19.49 61 SER B O 1
ATOM 2966 N N . SER B 1 81 ? 63.510 -46.668 2.682 1.00 17.75 62 SER B N 1
ATOM 2967 C CA . SER B 1 81 ? 64.043 -47.837 1.992 1.00 16.77 62 SER B CA 1
ATOM 2968 C C . SER B 1 81 ? 64.631 -48.814 2.984 1.00 17.33 62 SER B C 1
ATOM 2969 O O . SER B 1 81 ? 64.826 -48.485 4.163 1.00 18.57 62 SER B O 1
ATOM 2972 N N . ALA B 1 82 ? 64.936 -50.016 2.506 1.00 19.92 63 ALA B N 1
ATOM 2973 C CA . ALA B 1 82 ? 65.547 -51.017 3.398 1.00 18.52 63 ALA B CA 1
ATOM 2974 C C . ALA B 1 82 ? 66.847 -50.526 4.010 1.00 17.81 63 ALA B C 1
ATOM 2975 O O . ALA B 1 82 ? 67.119 -50.750 5.194 1.00 17.77 63 ALA B O 1
ATOM 2977 N N . GLU B 1 83 ? 67.671 -49.895 3.181 1.00 18.50 64 GLU B N 1
ATOM 2978 C CA . GLU B 1 83 ? 68.987 -49.442 3.595 1.00 19.79 64 GLU B CA 1
ATOM 2979 C C . GLU B 1 83 ? 68.840 -48.350 4.677 1.00 17.62 64 GLU B C 1
ATOM 2980 O O . GLU B 1 83 ? 69.580 -48.314 5.676 1.00 17.00 64 GLU B O 1
ATOM 2986 N N . ASP B 1 84 ? 67.880 -47.459 4.473 1.00 16.70 65 ASP B N 1
ATOM 2987 C CA . ASP B 1 84 ? 67.666 -46.356 5.402 1.00 15.65 65 ASP B CA 1
ATOM 2988 C C . ASP B 1 84 ? 66.973 -46.830 6.672 1.00 15.83 65 ASP B C 1
ATOM 2989 O O . ASP B 1 84 ? 67.270 -46.326 7.759 1.00 14.77 65 ASP B O 1
ATOM 2994 N N . LEU B 1 85 ? 66.083 -47.820 6.558 1.00 14.63 66 LEU B N 1
ATOM 2995 C CA . LEU B 1 85 ? 65.485 -48.416 7.755 1.00 15.12 66 LEU B CA 1
ATOM 2996 C C . LEU B 1 85 ? 66.550 -49.098 8.623 1.00 15.97 66 LEU B C 1
ATOM 2997 O O . LEU B 1 85 ? 66.483 -48.993 9.844 1.00 15.62 66 LEU B O 1
ATOM 3002 N N . ALA B 1 86 ? 67.548 -49.735 8.001 1.00 13.90 67 ALA B N 1
ATOM 3003 C CA . ALA B 1 86 ? 68.669 -50.330 8.740 1.00 14.12 67 ALA B CA 1
ATOM 3004 C C . ALA B 1 86 ? 69.448 -49.252 9.507 1.00 13.14 67 ALA B C 1
ATOM 3005 O O . ALA B 1 86 ? 69.832 -49.460 10.663 1.00 14.81 67 ALA B O 1
ATOM 3007 N N . LEU B 1 87 ? 69.664 -48.087 8.869 1.00 12.79 68 LEU B N 1
ATOM 3008 C CA . LEU B 1 87 ? 70.329 -46.975 9.546 1.00 13.46 68 LEU B CA 1
ATOM 3009 C C . LEU B 1 87 ? 69.484 -46.529 10.757 1.00 13.78 68 LEU B C 1
ATOM 3010 O O . LEU B 1 87 ? 70.026 -46.284 11.844 1.00 13.39 68 LEU B O 1
ATOM 3015 N N . ALA B 1 88 ? 68.160 -46.438 10.590 1.00 14.03 69 ALA B N 1
ATOM 3016 C CA . ALA B 1 88 ? 67.295 -46.081 11.731 1.00 14.38 69 ALA B CA 1
ATOM 3017 C C . ALA B 1 88 ? 67.339 -47.113 12.860 1.00 13.77 69 ALA B C 1
ATOM 3018 O O . ALA B 1 88 ? 67.385 -46.730 14.054 1.00 14.97 69 ALA B O 1
ATOM 3020 N N . ALA B 1 89 ? 67.398 -48.403 12.510 1.00 13.87 70 ALA B N 1
ATOM 3021 C CA . ALA B 1 89 ? 67.531 -49.420 13.557 1.00 14.40 70 ALA B CA 1
ATOM 3022 C C . ALA B 1 89 ? 68.873 -49.333 14.273 1.00 14.10 70 ALA B C 1
ATOM 3023 O O . ALA B 1 89 ? 68.943 -49.497 15.491 1.00 15.61 70 ALA B O 1
ATOM 3025 N N . ASP B 1 90 ? 69.951 -49.144 13.504 1.00 13.55 71 ASP B N 1
ATOM 3026 C CA . ASP B 1 90 ? 71.281 -49.036 14.084 1.00 12.73 71 ASP B CA 1
ATOM 3027 C C . ASP B 1 90 ? 71.337 -47.839 15.022 1.00 13.62 71 ASP B C 1
ATOM 3028 O O . ASP B 1 90 ? 71.921 -47.923 16.113 1.00 14.87 71 ASP B O 1
ATOM 3033 N N . LEU B 1 91 ? 70.726 -46.728 14.598 1.00 13.75 72 LEU B N 1
ATOM 3034 C CA . LEU B 1 91 ? 70.675 -45.502 15.425 1.00 13.42 72 LEU B CA 1
ATOM 3035 C C . LEU B 1 91 ? 69.893 -45.742 16.711 1.00 15.10 72 LEU B C 1
ATOM 3036 O O . LEU B 1 91 ? 70.387 -45.456 17.818 1.00 15.02 72 LEU B O 1
ATOM 3041 N N . MET B 1 92 ? 68.691 -46.312 16.601 1.00 16.03 73 MET B N 1
ATOM 3042 C CA . MET B 1 92 ? 67.901 -46.576 17.825 1.00 18.44 73 MET B CA 1
ATOM 3043 C C . MET B 1 92 ? 68.595 -47.556 18.780 1.00 17.78 73 MET B C 1
ATOM 3044 O O . MET B 1 92 ? 68.546 -47.386 20.018 1.00 18.73 73 MET B O 1
ATOM 3049 N N . GLY B 1 93 ? 69.230 -48.586 18.210 1.00 16.69 74 GLY B N 1
ATOM 3050 C CA . GLY B 1 93 ? 70.037 -49.521 18.991 1.00 16.60 74 GLY B CA 1
ATOM 3051 C C . GLY B 1 93 ? 71.157 -48.782 19.712 1.00 17.19 74 GLY B C 1
ATOM 3052 O O . GLY B 1 93 ? 71.427 -49.051 20.907 1.00 19.46 74 GLY B O 1
ATOM 3053 N N . PHE B 1 94 ? 71.829 -47.868 19.006 1.00 16.99 75 PHE B N 1
ATOM 3054 C CA . PHE B 1 94 ? 72.894 -47.077 19.640 1.00 16.26 75 PHE B CA 1
ATOM 3055 C C . PHE B 1 94 ? 72.377 -46.284 20.852 1.00 17.63 75 PHE B C 1
ATOM 3056 O O . PHE B 1 94 ? 72.998 -46.319 21.943 1.00 17.99 75 PHE B O 1
ATOM 3064 N N . TYR B 1 95 ? 71.225 -45.644 20.698 1.00 16.29 76 TYR B N 1
ATOM 3065 C CA . TYR B 1 95 ? 70.727 -44.840 21.824 1.00 18.01 76 TYR B CA 1
ATOM 3066 C C . TYR B 1 95 ? 70.576 -45.728 23.066 1.00 19.84 76 TYR B C 1
ATOM 3067 O O . TYR B 1 95 ? 70.993 -45.338 24.162 1.00 20.46 76 TYR B O 1
ATOM 3076 N N . PHE B 1 96 ? 69.991 -46.911 22.899 1.00 19.37 77 PHE B N 1
ATOM 3077 C CA . PHE B 1 96 ? 69.756 -47.786 24.058 1.00 22.61 77 PHE B CA 1
ATOM 3078 C C . PHE B 1 96 ? 71.067 -48.313 24.634 1.00 21.95 77 PHE B C 1
ATOM 3079 O O . PHE B 1 96 ? 71.261 -48.314 25.867 1.00 23.27 77 PHE B O 1
ATOM 3087 N N . LEU B 1 97 ? 71.987 -48.727 23.763 1.00 20.38 78 LEU B N 1
ATOM 3088 C CA . LEU B 1 97 ? 73.254 -49.299 24.248 1.00 21.22 78 LEU B CA 1
ATOM 3089 C C . LEU B 1 97 ? 74.176 -48.227 24.887 1.00 20.81 78 LEU B C 1
ATOM 3090 O O . LEU B 1 97 ? 74.820 -48.475 25.921 1.00 22.39 78 LEU B O 1
ATOM 3095 N N . PHE B 1 98 ? 74.231 -47.044 24.281 1.00 21.45 79 PHE B N 1
ATOM 3096 C CA . PHE B 1 98 ? 75.066 -45.967 24.756 1.00 19.05 79 PHE B CA 1
ATOM 3097 C C . PHE B 1 98 ? 74.630 -45.574 26.147 1.00 20.35 79 PHE B C 1
ATOM 3098 O O . PHE B 1 98 ? 75.448 -45.444 27.060 1.00 22.03 79 PHE B O 1
ATOM 3106 N N . ASP B 1 99 ? 73.321 -45.415 26.310 1.00 21.90 80 ASP B N 1
ATOM 3107 C CA . ASP B 1 99 ? 72.763 -44.925 27.564 1.00 21.75 80 ASP B CA 1
ATOM 3108 C C . ASP B 1 99 ? 72.858 -45.963 28.665 1.00 22.10 80 ASP B C 1
ATOM 3109 O O . ASP B 1 99 ? 72.900 -45.615 29.851 1.00 23.42 80 ASP B O 1
ATOM 3114 N N . ASP B 1 100 ? 72.946 -47.225 28.290 1.00 22.65 81 ASP B N 1
ATOM 3115 C CA . ASP B 1 100 ? 73.078 -48.279 29.288 1.00 24.04 81 ASP B CA 1
ATOM 3116 C C . ASP B 1 100 ? 74.325 -48.126 30.157 1.00 24.76 81 ASP B C 1
ATOM 3117 O O . ASP B 1 100 ? 74.314 -48.509 31.335 1.00 24.50 81 ASP B O 1
ATOM 3122 N N . GLN B 1 101 ? 75.392 -47.546 29.608 1.00 25.18 82 GLN B N 1
ATOM 3123 C CA . GLN B 1 101 ? 76.625 -47.476 30.384 1.00 24.85 82 GLN B CA 1
ATOM 3124 C C . GLN B 1 101 ? 76.487 -46.522 31.580 1.00 24.19 82 GLN B C 1
ATOM 3125 O O . GLN B 1 101 ? 77.253 -46.636 32.572 1.00 26.59 82 GLN B O 1
ATOM 3131 N N . PHE B 1 102 ? 75.521 -45.601 31.516 1.00 23.12 83 PHE B N 1
ATOM 3132 C CA . PHE B 1 102 ? 75.321 -44.653 32.624 1.00 22.07 83 PHE B CA 1
ATOM 3133 C C . PHE B 1 102 ? 74.314 -45.160 33.651 1.00 24.68 83 PHE B C 1
ATOM 3134 O O . PHE B 1 102 ? 74.146 -44.589 34.745 1.00 25.27 83 PHE B O 1
ATOM 3142 N N . ASP B 1 103 ? 73.667 -46.256 33.295 1.00 27.39 84 ASP B N 1
ATOM 3143 C CA . ASP B 1 103 ? 72.699 -46.919 34.140 1.00 31.18 84 ASP B CA 1
ATOM 3144 C C . ASP B 1 103 ? 73.344 -47.842 35.173 1.00 29.87 84 ASP B C 1
ATOM 3145 O O . ASP B 1 103 ? 72.886 -48.968 35.364 1.00 32.44 84 ASP B O 1
ATOM 3150 N N . SER B 1 104 ? 74.429 -47.400 35.793 1.00 26.49 85 SER B N 1
ATOM 3151 C CA . SER B 1 104 ? 75.046 -48.145 36.894 1.00 25.34 85 SER B CA 1
ATOM 3152 C C . SER B 1 104 ? 74.188 -48.055 38.153 1.00 24.28 85 SER B C 1
ATOM 3153 O O . SER B 1 104 ? 73.337 -47.156 38.272 1.00 23.59 85 SER B O 1
ATOM 3156 N N . PRO B 1 105 ? 74.422 -48.965 39.117 1.00 25.59 86 PRO B N 1
ATOM 3157 C CA . PRO B 1 105 ? 73.611 -48.945 40.341 1.00 23.74 86 PRO B CA 1
ATOM 3158 C C . PRO B 1 105 ? 73.597 -47.601 41.086 1.00 22.41 86 PRO B C 1
ATOM 3159 O O . PRO B 1 105 ? 72.536 -47.156 41.530 1.00 23.19 86 PRO B O 1
ATOM 3163 N N . LEU B 1 106 ? 74.748 -46.958 41.208 1.00 21.01 87 LEU B N 1
ATOM 3164 C CA . LEU B 1 106 ? 74.820 -45.689 41.935 1.00 18.41 87 LEU B CA 1
ATOM 3165 C C . LEU B 1 106 ? 75.048 -44.466 41.028 1.00 19.28 87 LEU B C 1
ATOM 3166 O O . LEU B 1 106 ? 75.141 -43.343 41.532 1.00 21.34 87 LEU B O 1
ATOM 3171 N N . GLY B 1 107 ? 75.123 -44.646 39.708 1.00 18.72 88 GLY B N 1
ATOM 3172 C CA . GLY B 1 107 ? 75.391 -43.506 38.829 1.00 18.71 88 GLY B CA 1
ATOM 3173 C C . GLY B 1 107 ? 76.880 -43.262 38.636 1.00 18.55 88 GLY B C 1
ATOM 3174 O O . GLY B 1 107 ? 77.693 -43.581 39.506 1.00 22.70 88 GLY B O 1
ATOM 3175 N N . ARG B 1 108 ? 77.246 -42.724 37.480 1.00 16.47 89 ARG B N 1
ATOM 3176 C CA A ARG B 1 108 ? 78.645 -42.448 37.185 0.50 15.96 89 ARG B CA 1
ATOM 3177 C CA B ARG B 1 108 ? 78.633 -42.422 37.146 0.50 14.05 89 ARG B CA 1
ATOM 3178 C C . ARG B 1 108 ? 78.997 -41.028 37.641 1.00 14.76 89 ARG B C 1
ATOM 3179 O O . ARG B 1 108 ? 78.130 -40.158 37.726 1.00 15.96 89 ARG B O 1
ATOM 3194 N N . ARG B 1 109 ? 80.266 -40.797 37.948 1.00 14.17 90 ARG B N 1
ATOM 3195 C CA . ARG B 1 109 ? 80.710 -39.440 38.377 1.00 13.95 90 ARG B CA 1
ATOM 3196 C C . ARG B 1 109 ? 80.393 -38.465 37.221 1.00 14.31 90 ARG B C 1
ATOM 3197 O O . ARG B 1 109 ? 80.786 -38.724 36.058 1.00 13.63 90 ARG B O 1
ATOM 3205 N N . PRO B 1 110 ? 79.696 -37.362 37.518 1.00 14.47 91 PRO B N 1
ATOM 3206 C CA . PRO B 1 110 ? 79.313 -36.459 36.399 1.00 14.30 91 PRO B CA 1
ATOM 3207 C C . PRO B 1 110 ? 80.503 -35.947 35.579 1.00 13.70 91 PRO B C 1
ATOM 3208 O O . PRO B 1 110 ? 80.372 -35.769 34.345 1.00 13.07 91 PRO B O 1
ATOM 3212 N N . GLU B 1 111 ? 81.654 -35.749 36.209 1.00 13.96 92 GLU B N 1
ATOM 3213 C CA . GLU B 1 111 ? 82.754 -35.184 35.465 1.00 16.27 92 GLU B CA 1
ATOM 3214 C C . GLU B 1 111 ? 83.367 -36.254 34.529 1.00 16.61 92 GLU B C 1
ATOM 3215 O O . GLU B 1 111 ? 83.918 -35.914 33.473 1.00 14.99 92 GLU B O 1
ATOM 3221 N N . GLN B 1 112 ? 83.228 -37.540 34.895 1.00 15.58 93 GLN B N 1
ATOM 3222 C CA . GLN B 1 112 ? 83.643 -38.608 34.001 1.00 16.68 93 GLN B CA 1
ATOM 3223 C C . GLN B 1 112 ? 82.671 -38.719 32.825 1.00 15.25 93 GLN B C 1
ATOM 3224 O O . GLN B 1 112 ? 83.084 -38.902 31.669 1.00 16.20 93 GLN B O 1
ATOM 3230 N N . VAL B 1 113 ? 81.379 -38.609 33.108 1.00 12.64 94 VAL B N 1
ATOM 3231 C CA . VAL B 1 113 ? 80.383 -38.582 32.020 1.00 12.61 94 VAL B CA 1
ATOM 3232 C C . VAL B 1 113 ? 80.682 -37.396 31.075 1.00 12.99 94 VAL B C 1
ATOM 3233 O O . VAL B 1 113 ? 80.540 -37.497 29.853 1.00 12.76 94 VAL B O 1
ATOM 3237 N N . ALA B 1 114 ? 81.087 -36.266 31.656 1.00 11.85 95 ALA B N 1
ATOM 3238 C CA . ALA B 1 114 ? 81.363 -35.071 30.853 1.00 11.12 95 ALA B CA 1
ATOM 3239 C C . ALA B 1 114 ? 82.507 -35.302 29.871 1.00 12.19 95 ALA B C 1
ATOM 3240 O O . ALA B 1 114 ? 82.425 -34.875 28.691 1.00 14.63 95 ALA B O 1
ATOM 3242 N N . LEU B 1 115 ? 83.566 -35.974 30.327 1.00 14.14 96 LEU B N 1
ATOM 3243 C CA . LEU B 1 115 ? 84.692 -36.318 29.457 1.00 15.89 96 LEU B CA 1
ATOM 3244 C C . LEU B 1 115 ? 84.247 -37.216 28.266 1.00 16.27 96 LEU B C 1
ATOM 3245 O O . LEU B 1 115 ? 84.590 -36.993 27.104 1.00 17.07 96 LEU B O 1
ATOM 3250 N N . ILE B 1 116 ? 83.512 -38.259 28.600 1.00 16.85 97 ILE B N 1
ATOM 3251 C CA . ILE B 1 116 ? 82.976 -39.208 27.609 1.00 16.41 97 ILE B CA 1
ATOM 3252 C C . ILE B 1 116 ? 82.149 -38.455 26.564 1.00 15.26 97 ILE B C 1
ATOM 3253 O O . ILE B 1 116 ? 82.274 -38.670 25.331 1.00 16.94 97 ILE B O 1
ATOM 3258 N N . CYS B 1 117 ? 81.272 -37.597 27.058 1.00 14.44 98 CYS B N 1
ATOM 3259 C CA . CYS B 1 117 ? 80.314 -36.959 26.156 1.00 13.54 98 CYS B CA 1
ATOM 3260 C C . CYS B 1 117 ? 80.932 -35.838 25.342 1.00 13.31 98 CYS B C 1
ATOM 3261 O O . CYS B 1 117 ? 80.469 -35.561 24.220 1.00 12.97 98 CYS B O 1
ATOM 3264 N N . GLU B 1 118 ? 81.963 -35.184 25.881 1.00 13.21 99 GLU B N 1
ATOM 3265 C CA . GLU B 1 118 ? 82.675 -34.159 25.113 1.00 11.69 99 GLU B CA 1
ATOM 3266 C C . GLU B 1 118 ? 83.393 -34.777 23.887 1.00 12.94 99 GLU B C 1
ATOM 3267 O O . GLU B 1 118 ? 83.335 -34.246 22.756 1.00 14.09 99 GLU B O 1
ATOM 3273 N N . ARG B 1 119 ? 83.957 -35.970 24.089 1.00 13.58 100 ARG B N 1
ATOM 3274 C CA . ARG B 1 119 ? 84.625 -36.677 22.989 1.00 15.29 100 ARG B CA 1
ATOM 3275 C C . ARG B 1 119 ? 83.610 -37.083 21.905 1.00 16.40 100 ARG B C 1
ATOM 3276 O O . ARG B 1 119 ? 83.910 -37.039 20.722 1.00 15.90 100 ARG B O 1
ATOM 3284 N N . LEU B 1 120 ? 82.408 -37.475 22.296 1.00 14.95 101 LEU B N 1
ATOM 3285 C CA A LEU B 1 120 ? 81.397 -37.861 21.309 0.50 14.32 101 LEU B CA 1
ATOM 3286 C CA B LEU B 1 120 ? 81.383 -37.851 21.312 0.50 15.48 101 LEU B CA 1
ATOM 3287 C C . LEU B 1 120 ? 80.911 -36.619 20.536 1.00 14.12 101 LEU B C 1
ATOM 3288 O O . LEU B 1 120 ? 80.756 -36.657 19.318 1.00 14.51 101 LEU B O 1
ATOM 3297 N N . SER B 1 121 ? 80.707 -35.506 21.217 1.00 13.02 102 SER B N 1
ATOM 3298 C CA . SER B 1 121 ? 80.318 -34.278 20.472 1.00 13.33 102 SER B CA 1
ATOM 3299 C C . SER B 1 121 ? 81.405 -33.889 19.474 1.00 15.13 102 SER B C 1
ATOM 3300 O O . SER B 1 121 ? 81.111 -33.378 18.369 1.00 14.74 102 SER B O 1
ATOM 3303 N N . ALA B 1 122 ? 82.660 -34.103 19.868 1.00 14.86 103 ALA B N 1
ATOM 3304 C CA . ALA B 1 122 ? 83.796 -33.781 19.002 1.00 15.21 103 ALA B CA 1
ATOM 3305 C C . ALA B 1 122 ? 83.747 -34.576 17.686 1.00 16.19 103 ALA B C 1
ATOM 3306 O O . ALA B 1 122 ? 84.128 -34.057 16.635 1.00 16.40 103 ALA B O 1
ATOM 3308 N N . ILE B 1 123 ? 83.263 -35.812 17.738 1.00 15.72 104 ILE B N 1
ATOM 3309 C CA . ILE B 1 123 ? 83.088 -36.625 16.521 1.00 16.88 104 ILE B CA 1
ATOM 3310 C C . ILE B 1 123 ? 82.057 -35.970 15.581 1.00 17.18 104 ILE B C 1
ATOM 3311 O O . ILE B 1 123 ? 82.267 -35.891 14.355 1.00 18.36 104 ILE B O 1
ATOM 3316 N N . ALA B 1 124 ? 80.936 -35.524 16.161 1.00 16.22 105 ALA B N 1
ATOM 3317 C CA . ALA B 1 124 ? 79.860 -34.895 15.392 1.00 15.57 105 ALA B CA 1
ATOM 3318 C C . ALA B 1 124 ? 80.363 -33.615 14.694 1.00 14.47 105 ALA B C 1
ATOM 3319 O O . ALA B 1 124 ? 79.896 -33.290 13.602 1.00 16.54 105 ALA B O 1
ATOM 3321 N N . HIS B 1 125 ? 81.310 -32.918 15.321 1.00 14.82 106 HIS B N 1
ATOM 3322 C CA . HIS B 1 125 ? 81.855 -31.670 14.778 1.00 14.59 106 HIS B CA 1
ATOM 3323 C C . HIS B 1 125 ? 83.168 -31.899 14.045 1.00 17.72 106 HIS B C 1
ATOM 3324 O O . HIS B 1 125 ? 83.821 -30.951 13.622 1.00 20.11 106 HIS B O 1
ATOM 3331 N N . GLY B 1 126 ? 83.559 -33.169 13.888 1.00 18.94 107 GLY B N 1
ATOM 3332 C CA . GLY B 1 126 ? 84.758 -33.469 13.105 1.00 20.63 107 GLY B CA 1
ATOM 3333 C C . GLY B 1 126 ? 86.102 -33.174 13.774 1.00 23.86 107 GLY B C 1
ATOM 3334 O O . GLY B 1 126 ? 87.136 -33.070 13.082 1.00 25.94 107 GLY B O 1
ATOM 3335 N N . THR B 1 127 ? 86.111 -33.060 15.107 1.00 25.77 108 THR B N 1
ATOM 3336 C CA . THR B 1 127 ? 87.326 -32.646 15.842 1.00 26.66 108 THR B CA 1
ATOM 3337 C C . THR B 1 127 ? 87.920 -33.744 16.745 1.00 29.14 108 THR B C 1
ATOM 3338 O O . THR B 1 127 ? 88.888 -33.481 17.477 1.00 31.52 108 THR B O 1
ATOM 3342 N N . LEU B 1 128 ? 87.369 -34.955 16.746 1.00 29.66 109 LEU B N 1
ATOM 3343 C CA . LEU B 1 128 ? 87.954 -35.949 17.640 1.00 33.39 109 LEU B CA 1
ATOM 3344 C C . LEU B 1 128 ? 89.158 -36.572 16.974 1.00 38.54 109 LEU B C 1
ATOM 3345 O O . LEU B 1 128 ? 89.105 -37.017 15.817 1.00 39.92 109 LEU B O 1
ATOM 3350 N N . THR B 1 129 ? 90.240 -36.595 17.743 1.00 42.23 110 THR B N 1
ATOM 3351 C CA . THR B 1 129 ? 91.529 -37.080 17.288 1.00 43.45 110 THR B CA 1
ATOM 3352 C C . THR B 1 129 ? 91.401 -38.510 16.856 1.00 43.02 110 THR B C 1
ATOM 3353 O O . THR B 1 129 ? 91.529 -38.833 15.675 1.00 45.28 110 THR B O 1
ATOM 3357 N N . ALA B 1 130 ? 91.103 -39.372 17.816 1.00 39.50 111 ALA B N 1
ATOM 3358 C CA . ALA B 1 130 ? 91.027 -40.790 17.523 1.00 37.43 111 ALA B CA 1
ATOM 3359 C C . ALA B 1 130 ? 89.809 -41.416 18.158 1.00 35.41 111 ALA B C 1
ATOM 3360 O O . ALA B 1 130 ? 89.538 -41.261 19.344 1.00 34.81 111 ALA B O 1
ATOM 3362 N N . VAL B 1 131 ? 89.096 -42.165 17.349 1.00 34.34 112 VAL B N 1
ATOM 3363 C CA . VAL B 1 131 ? 87.962 -42.912 17.810 1.00 32.16 112 VAL B CA 1
ATOM 3364 C C . VAL B 1 131 ? 88.448 -44.159 18.575 1.00 30.15 112 VAL B C 1
ATOM 3365 O O . VAL B 1 131 ? 89.076 -45.052 17.968 1.00 31.28 112 VAL B O 1
ATOM 3369 N N . THR B 1 132 ? 88.195 -44.244 19.886 1.00 27.44 113 THR B N 1
ATOM 3370 C CA . THR B 1 132 ? 88.792 -45.338 20.673 1.00 29.54 113 THR B CA 1
ATOM 3371 C C . THR B 1 132 ? 87.813 -46.328 21.344 1.00 28.09 113 THR B C 1
ATOM 3372 O O . THR B 1 132 ? 87.964 -47.550 21.212 1.00 31.91 113 THR B O 1
ATOM 3376 N N . SER B 1 133 ? 86.810 -45.826 22.042 1.00 22.95 114 SER B N 1
ATOM 3377 C CA . SER B 1 133 ? 85.880 -46.642 22.814 1.00 21.33 114 SER B CA 1
ATOM 3378 C C . SER B 1 133 ? 84.838 -47.295 21.929 1.00 20.09 114 SER B C 1
ATOM 3379 O O . SER B 1 133 ? 84.646 -46.885 20.771 1.00 19.77 114 SER B O 1
ATOM 3382 N N . PRO B 1 134 ? 84.138 -48.298 22.469 1.00 18.57 115 PRO B N 1
ATOM 3383 C CA . PRO B 1 134 ? 83.047 -48.921 21.691 1.00 18.42 115 PRO B CA 1
ATOM 3384 C C . PRO B 1 134 ? 81.974 -47.901 21.283 1.00 18.47 115 PRO B C 1
ATOM 3385 O O . PRO B 1 134 ? 81.524 -47.919 20.130 1.00 18.88 115 PRO B O 1
ATOM 3389 N N . SER B 1 135 ? 81.588 -47.008 22.194 1.00 17.13 116 SER B N 1
ATOM 3390 C CA . SER B 1 135 ? 80.585 -45.994 21.832 1.00 16.31 116 SER B CA 1
ATOM 3391 C C . SER B 1 135 ? 81.091 -45.076 20.729 1.00 16.27 116 SER B C 1
ATOM 3392 O O . SER B 1 135 ? 80.326 -44.684 19.832 1.00 17.09 116 SER B O 1
ATOM 3395 N N . GLU B 1 136 ? 82.368 -44.710 20.808 1.00 15.69 117 GLU B N 1
ATOM 3396 C CA . GLU B 1 136 ? 82.954 -43.822 19.797 1.00 14.92 117 GLU B CA 1
ATOM 3397 C C . GLU B 1 136 ? 83.006 -44.467 18.413 1.00 15.54 117 GLU B C 1
ATOM 3398 O O . GLU B 1 136 ? 82.679 -43.821 17.413 1.00 17.36 117 GLU B O 1
ATOM 3404 N N . ARG B 1 137 ? 83.418 -45.722 18.358 1.00 16.64 118 ARG B N 1
ATOM 3405 C CA A ARG B 1 137 ? 83.481 -46.448 17.097 0.50 18.93 118 ARG B CA 1
ATOM 3406 C CA B ARG B 1 137 ? 83.483 -46.431 17.093 0.50 17.53 118 ARG B CA 1
ATOM 3407 C C . ARG B 1 137 ? 82.093 -46.561 16.482 1.00 17.14 118 ARG B C 1
ATOM 3408 O O . ARG B 1 137 ? 81.933 -46.398 15.256 1.00 19.57 118 ARG B O 1
ATOM 3423 N N . ALA B 1 138 ? 81.084 -46.816 17.317 1.00 14.02 119 ALA B N 1
ATOM 3424 C CA . ALA B 1 138 ? 79.721 -46.986 16.820 1.00 13.82 119 ALA B CA 1
ATOM 3425 C C . ALA B 1 138 ? 79.186 -45.636 16.345 1.00 14.95 119 ALA B C 1
ATOM 3426 O O . ALA B 1 138 ? 78.636 -45.517 15.238 1.00 15.05 119 ALA B O 1
ATOM 3428 N N . PHE B 1 139 ? 79.374 -44.599 17.145 1.00 14.94 120 PHE B N 1
ATOM 3429 C CA . PHE B 1 139 ? 78.883 -43.293 16.733 1.00 12.94 120 PHE B CA 1
ATOM 3430 C C . PHE B 1 139 ? 79.580 -42.743 15.493 1.00 14.37 120 PHE B C 1
ATOM 3431 O O . PHE B 1 139 ? 78.916 -42.141 14.647 1.00 14.42 120 PHE B O 1
ATOM 3439 N N . ALA B 1 140 ? 80.892 -42.956 15.359 1.00 14.09 121 ALA B N 1
ATOM 3440 C CA . ALA B 1 140 ? 81.565 -42.489 14.143 1.00 14.52 121 ALA B CA 1
ATOM 3441 C C . ALA B 1 140 ? 80.994 -43.142 12.879 1.00 14.41 121 ALA B C 1
ATOM 3442 O O . ALA B 1 140 ? 80.835 -42.472 11.845 1.00 14.91 121 ALA B O 1
ATOM 3444 N N . ASP B 1 141 ? 80.690 -44.440 12.954 1.00 16.02 122 ASP B N 1
ATOM 3445 C CA . ASP B 1 141 ? 80.003 -45.105 11.865 1.00 15.63 122 ASP B CA 1
ATOM 3446 C C . ASP B 1 141 ? 78.658 -44.466 11.545 1.00 14.97 122 ASP B C 1
ATOM 3447 O O . ASP B 1 141 ? 78.347 -44.169 10.381 1.00 14.77 122 ASP B O 1
ATOM 3452 N N . LEU B 1 142 ? 77.856 -44.262 12.590 1.00 14.58 123 LEU B N 1
ATOM 3453 C CA . LEU B 1 142 ? 76.497 -43.771 12.411 1.00 13.19 123 LEU B CA 1
ATOM 3454 C C . LEU B 1 142 ? 76.552 -42.362 11.862 1.00 11.98 123 LEU B C 1
ATOM 3455 O O . LEU B 1 142 ? 75.807 -42.045 10.918 1.00 13.87 123 LEU B O 1
ATOM 3460 N N . TRP B 1 143 ? 77.388 -41.505 12.472 1.00 12.67 124 TRP B N 1
ATOM 3461 C CA . TRP B 1 143 ? 77.504 -40.099 12.005 1.00 12.28 124 TRP B CA 1
ATOM 3462 C C . TRP B 1 143 ? 77.963 -39.991 10.512 1.00 12.68 124 TRP B C 1
ATOM 3463 O O . TRP B 1 143 ? 77.411 -39.169 9.739 1.00 13.11 124 TRP B O 1
ATOM 3474 N N . ARG B 1 144 ? 78.902 -40.840 10.085 1.00 11.05 125 ARG B N 1
ATOM 3475 C CA . ARG B 1 144 ? 79.310 -40.833 8.675 1.00 13.03 125 ARG B CA 1
ATOM 3476 C C . ARG B 1 144 ? 78.118 -41.185 7.788 1.00 13.48 125 ARG B C 1
ATOM 3477 O O . ARG B 1 144 ? 77.858 -40.520 6.744 1.00 14.07 125 ARG B O 1
ATOM 3485 N N . ARG B 1 145 ? 77.389 -42.221 8.183 1.00 12.76 126 ARG B N 1
ATOM 3486 C CA . ARG B 1 145 ? 76.216 -42.628 7.389 1.00 12.26 126 ARG B CA 1
ATOM 3487 C C . ARG B 1 145 ? 75.098 -41.541 7.392 1.00 13.50 126 ARG B C 1
ATOM 3488 O O . ARG B 1 145 ? 74.488 -41.240 6.349 1.00 15.45 126 ARG B O 1
ATOM 3496 N N . ILE B 1 146 ? 74.876 -40.911 8.539 1.00 13.17 127 ILE B N 1
ATOM 3497 C CA . ILE B 1 146 ? 73.853 -39.878 8.640 1.00 11.48 127 ILE B CA 1
ATOM 3498 C C . ILE B 1 146 ? 74.173 -38.653 7.782 1.00 11.63 127 ILE B C 1
ATOM 3499 O O . ILE B 1 146 ? 73.281 -38.115 7.138 1.00 12.42 127 ILE B O 1
ATOM 3504 N N . THR B 1 147 ? 75.445 -38.264 7.710 1.00 12.86 128 THR B N 1
ATOM 3505 C CA . THR B 1 147 ? 75.795 -37.046 6.961 1.00 13.57 128 THR B CA 1
ATOM 3506 C C . THR B 1 147 ? 75.878 -37.241 5.436 1.00 13.53 128 THR B C 1
ATOM 3507 O O . THR B 1 147 ? 75.740 -36.272 4.683 1.00 15.23 128 THR B O 1
ATOM 3511 N N . LEU B 1 148 ? 76.046 -38.483 4.972 1.00 13.76 129 LEU B N 1
ATOM 3512 C CA . LEU B 1 148 ? 76.137 -38.710 3.535 1.00 13.81 129 LEU B CA 1
ATOM 3513 C C . LEU B 1 148 ? 74.890 -38.184 2.818 1.00 14.23 129 LEU B C 1
ATOM 3514 O O . LEU B 1 148 ? 73.759 -38.501 3.225 1.00 15.03 129 LEU B O 1
ATOM 3519 N N . GLY B 1 149 ? 75.091 -37.428 1.729 1.00 13.82 130 GLY B N 1
ATOM 3520 C CA . GLY B 1 149 ? 73.985 -36.902 0.951 1.00 14.79 130 GLY B CA 1
ATOM 3521 C C . GLY B 1 149 ? 73.329 -35.630 1.473 1.00 15.79 130 GLY B C 1
ATOM 3522 O O . GLY B 1 149 ? 72.503 -35.034 0.782 1.00 19.22 130 GLY B O 1
ATOM 3523 N N A MET B 1 150 ? 73.679 -35.194 2.679 0.50 13.55 131 MET B N 1
ATOM 3524 N N B MET B 1 150 ? 73.715 -35.194 2.670 0.50 12.80 131 MET B N 1
ATOM 3525 C CA A MET B 1 150 ? 73.054 -33.976 3.217 0.50 14.74 131 MET B CA 1
ATOM 3526 C CA B MET B 1 150 ? 73.124 -33.986 3.268 0.50 13.44 131 MET B CA 1
ATOM 3527 C C A MET B 1 150 ? 73.982 -32.776 3.122 0.50 15.17 131 MET B C 1
ATOM 3528 C C B MET B 1 150 ? 74.009 -32.766 3.091 0.50 14.74 131 MET B C 1
ATOM 3529 O O A MET B 1 150 ? 75.206 -32.923 3.166 0.50 15.54 131 MET B O 1
ATOM 3530 O O B MET B 1 150 ? 75.236 -32.888 3.045 0.50 15.25 131 MET B O 1
ATOM 3539 N N . THR B 1 151 ? 73.401 -31.578 3.008 1.00 14.79 132 THR B N 1
ATOM 3540 C CA . THR B 1 151 ? 74.189 -30.347 2.862 1.00 15.28 132 THR B CA 1
ATOM 3541 C C . THR B 1 151 ? 74.973 -30.072 4.147 1.00 15.34 132 THR B C 1
ATOM 3542 O O . THR B 1 151 ? 74.567 -30.518 5.229 1.00 13.93 132 THR B O 1
ATOM 3546 N N . ASP B 1 152 ? 76.085 -29.348 4.018 1.00 15.02 133 ASP B N 1
ATOM 3547 C CA . ASP B 1 152 ? 76.832 -28.931 5.206 1.00 16.63 133 ASP B CA 1
ATOM 3548 C C . ASP B 1 152 ? 75.933 -28.072 6.114 1.00 15.03 133 ASP B C 1
ATOM 3549 O O . ASP B 1 152 ? 76.069 -28.074 7.360 1.00 15.42 133 ASP B O 1
ATOM 3554 N N . ARG B 1 153 ? 75.028 -27.320 5.502 1.00 15.79 134 ARG B N 1
ATOM 3555 C CA . ARG B 1 153 ? 74.078 -26.492 6.259 1.00 15.53 134 ARG B CA 1
ATOM 3556 C C . ARG B 1 153 ? 73.112 -27.299 7.167 1.00 13.73 134 ARG B C 1
ATOM 3557 O O . ARG B 1 153 ? 72.920 -26.991 8.354 1.00 13.97 134 ARG B O 1
ATOM 3565 N N . TRP B 1 154 ? 72.584 -28.397 6.624 1.00 13.21 135 TRP B N 1
ATOM 3566 C CA . TRP B 1 154 ? 71.826 -29.365 7.396 1.00 12.27 135 TRP B CA 1
ATOM 3567 C C . TRP B 1 154 ? 72.735 -29.974 8.461 1.00 11.93 135 TRP B C 1
ATOM 3568 O O . TRP B 1 154 ? 72.306 -30.152 9.637 1.00 12.74 135 TRP B O 1
ATOM 3579 N N . ARG B 1 155 ? 73.959 -30.327 8.079 1.00 10.76 136 ARG B N 1
ATOM 3580 C CA A ARG B 1 155 ? 74.845 -30.993 9.045 0.50 13.09 136 ARG B CA 1
ATOM 3581 C CA B ARG B 1 155 ? 74.862 -30.973 9.048 0.50 11.86 136 ARG B CA 1
ATOM 3582 C C . ARG B 1 155 ? 75.146 -30.104 10.251 1.00 12.18 136 ARG B C 1
ATOM 3583 O O . ARG B 1 155 ? 75.336 -30.616 11.338 1.00 12.32 136 ARG B O 1
ATOM 3598 N N . ALA B 1 156 ? 75.177 -28.789 10.058 1.00 12.39 137 ALA B N 1
ATOM 3599 C CA . ALA B 1 156 ? 75.441 -27.898 11.194 1.00 11.72 137 ALA B CA 1
ATOM 3600 C C . ALA B 1 156 ? 74.358 -28.069 12.258 1.00 11.34 137 ALA B C 1
ATOM 3601 O O . ALA B 1 156 ? 74.672 -28.166 13.459 1.00 11.83 137 ALA B O 1
ATOM 3603 N N . ARG B 1 157 ? 73.086 -28.080 11.860 1.00 10.51 138 ARG B N 1
ATOM 3604 C CA . ARG B 1 157 ? 72.008 -28.242 12.850 1.00 10.07 138 ARG B CA 1
ATOM 3605 C C . ARG B 1 157 ? 72.060 -29.642 13.423 1.00 9.26 138 ARG B C 1
ATOM 3606 O O . ARG B 1 157 ? 71.940 -29.836 14.643 1.00 10.27 138 ARG B O 1
ATOM 3614 N N . ALA B 1 158 ? 72.225 -30.644 12.542 1.00 9.26 139 ALA B N 1
ATOM 3615 C CA . ALA B 1 158 ? 72.238 -32.035 13.035 1.00 9.47 139 ALA B CA 1
ATOM 3616 C C . ALA B 1 158 ? 73.366 -32.243 14.056 1.00 10.69 139 ALA B C 1
ATOM 3617 O O . ALA B 1 158 ? 73.150 -32.924 15.077 1.00 10.57 139 ALA B O 1
ATOM 3619 N N . ALA B 1 159 ? 74.547 -31.675 13.804 1.00 10.68 140 ALA B N 1
ATOM 3620 C CA . ALA B 1 159 ? 75.670 -31.784 14.744 1.00 11.28 140 ALA B CA 1
ATOM 3621 C C . ALA B 1 159 ? 75.353 -31.110 16.070 1.00 11.19 140 ALA B C 1
ATOM 3622 O O . ALA B 1 159 ? 75.648 -31.666 17.151 1.00 12.41 140 ALA B O 1
ATOM 3624 N N . CYS B 1 160 ? 74.768 -29.908 15.999 1.00 11.24 141 CYS B N 1
ATOM 3625 C CA . CYS B 1 160 ? 74.379 -29.225 17.207 1.00 11.49 141 CYS B CA 1
ATOM 3626 C C . CYS B 1 160 ? 73.357 -29.962 18.022 1.00 12.14 141 CYS B C 1
ATOM 3627 O O . CYS B 1 160 ? 73.371 -29.868 19.262 1.00 11.37 141 CYS B O 1
ATOM 3630 N N . ASN B 1 161 ? 72.478 -30.731 17.361 1.00 10.14 142 ASN B N 1
ATOM 3631 C CA . ASN B 1 161 ? 71.481 -31.482 18.089 1.00 9.96 142 ASN B CA 1
ATOM 3632 C C . ASN B 1 161 ? 72.074 -32.746 18.718 1.00 10.28 142 ASN B C 1
ATOM 3633 O O . ASN B 1 161 ? 71.635 -33.141 19.793 1.00 11.76 142 ASN B O 1
ATOM 3638 N N . TRP B 1 162 ? 73.072 -33.350 18.074 1.00 10.64 143 TRP B N 1
ATOM 3639 C CA . TRP B 1 162 ? 73.821 -34.452 18.726 1.00 11.58 143 TRP B CA 1
ATOM 3640 C C . TRP B 1 162 ? 74.564 -33.913 19.952 1.00 12.24 143 TRP B C 1
ATOM 3641 O O . TRP B 1 162 ? 74.602 -34.569 21.018 1.00 11.92 143 TRP B O 1
ATOM 3652 N N . GLU B 1 163 ? 75.161 -32.724 19.791 1.00 10.74 144 GLU B N 1
ATOM 3653 C CA . GLU B 1 163 ? 75.923 -32.081 20.862 1.00 11.15 144 GLU B CA 1
ATOM 3654 C C . GLU B 1 163 ? 75.008 -31.812 22.084 1.00 11.56 144 GLU B C 1
ATOM 3655 O O . GLU B 1 163 ? 75.391 -32.098 23.240 1.00 12.32 144 GLU B O 1
ATOM 3661 N N . TYR B 1 164 ? 73.794 -31.328 21.829 1.00 9.30 145 TYR B N 1
ATOM 3662 C CA . TYR B 1 164 ? 72.731 -31.126 22.852 1.00 9.36 145 TYR B CA 1
ATOM 3663 C C . TYR B 1 164 ? 72.441 -32.441 23.620 1.00 11.17 145 TYR B C 1
ATOM 3664 O O . TYR B 1 164 ? 72.481 -32.491 24.857 1.00 11.70 145 TYR B O 1
ATOM 3673 N N . TYR B 1 165 ? 72.168 -33.508 22.864 1.00 9.88 146 TYR B N 1
ATOM 3674 C CA . TYR B 1 165 ? 71.950 -34.839 23.471 1.00 10.75 146 TYR B CA 1
ATOM 3675 C C . TYR B 1 165 ? 73.106 -35.281 24.386 1.00 10.41 146 TYR B C 1
ATOM 3676 O O . TYR B 1 165 ? 72.901 -35.624 25.563 1.00 12.46 146 TYR B O 1
ATOM 3685 N N . PHE B 1 166 ? 74.324 -35.280 23.841 1.00 10.57 147 PHE B N 1
ATOM 3686 C CA . PHE B 1 166 ? 75.486 -35.746 24.618 1.00 10.58 147 PHE B CA 1
ATOM 3687 C C . PHE B 1 166 ? 75.707 -34.845 25.832 1.00 10.52 147 PHE B C 1
ATOM 3688 O O . PHE B 1 166 ? 75.951 -35.331 26.963 1.00 11.67 147 PHE B O 1
ATOM 3696 N N . ALA B 1 167 ? 75.569 -33.530 25.602 1.00 9.51 148 ALA B N 1
ATOM 3697 C CA . ALA B 1 167 ? 75.897 -32.560 26.641 1.00 10.72 148 ALA B CA 1
ATOM 3698 C C . ALA B 1 167 ? 74.958 -32.565 27.859 1.00 11.38 148 ALA B C 1
ATOM 3699 O O . ALA B 1 167 ? 75.322 -32.030 28.914 1.00 10.59 148 ALA B O 1
ATOM 3701 N N . CYS B 1 168 ? 73.750 -33.100 27.720 1.00 10.64 149 CYS B N 1
ATOM 3702 C CA . CYS B 1 168 ? 72.800 -33.211 28.823 1.00 11.34 149 CYS B CA 1
ATOM 3703 C C . CYS B 1 168 ? 73.124 -34.339 29.800 1.00 11.93 149 CYS B C 1
ATOM 3704 O O . CYS B 1 168 ? 72.574 -34.380 30.909 1.00 12.41 149 CYS B O 1
ATOM 3707 N N . HIS B 1 169 ? 74.009 -35.251 29.406 1.00 11.37 150 HIS B N 1
ATOM 3708 C CA . HIS B 1 169 ? 74.216 -36.441 30.263 1.00 11.57 150 HIS B CA 1
ATOM 3709 C C . HIS B 1 169 ? 74.909 -36.171 31.603 1.00 12.54 150 HIS B C 1
ATOM 3710 O O . HIS B 1 169 ? 74.517 -36.780 32.578 1.00 12.76 150 HIS B O 1
ATOM 3717 N N . PRO B 1 170 ? 75.919 -35.269 31.658 1.00 12.22 151 PRO B N 1
ATOM 3718 C CA . PRO B 1 170 ? 76.457 -34.970 33.008 1.00 11.24 151 PRO B CA 1
ATOM 3719 C C . PRO B 1 170 ? 75.396 -34.465 33.989 1.00 10.69 151 PRO B C 1
ATOM 3720 O O . PRO B 1 170 ? 75.384 -34.896 35.168 1.00 10.95 151 PRO B O 1
ATOM 3724 N N . ALA B 1 171 ? 74.501 -33.565 33.552 1.00 11.33 152 ALA B N 1
ATOM 3725 C CA . ALA B 1 171 ? 73.402 -33.121 34.418 1.00 12.22 152 ALA B CA 1
ATOM 3726 C C . ALA B 1 171 ? 72.499 -34.283 34.857 1.00 12.00 152 ALA B C 1
ATOM 3727 O O . ALA B 1 171 ? 72.067 -34.342 36.018 1.00 11.99 152 ALA B O 1
ATOM 3729 N N . GLU B 1 172 ? 72.197 -35.187 33.936 1.00 13.35 153 GLU B N 1
ATOM 3730 C CA . GLU B 1 172 ? 71.403 -36.360 34.263 1.00 13.83 153 GLU B CA 1
ATOM 3731 C C . GLU B 1 172 ? 72.116 -37.191 35.327 1.00 14.73 153 GLU B C 1
ATOM 3732 O O . GLU B 1 172 ? 71.496 -37.650 36.306 1.00 16.03 15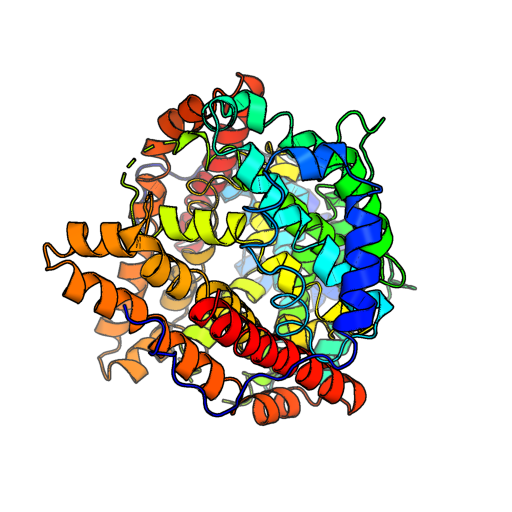3 GLU B O 1
ATOM 3738 N N . ALA B 1 173 ? 73.420 -37.382 35.164 1.00 14.72 154 ALA B N 1
ATOM 3739 C CA . ALA B 1 173 ? 74.166 -38.187 36.163 1.00 14.14 154 ALA B CA 1
ATOM 3740 C C . ALA B 1 173 ? 74.184 -37.518 37.536 1.00 14.15 154 ALA B C 1
ATOM 3741 O O . ALA B 1 173 ? 74.062 -38.197 38.580 1.00 15.52 154 ALA B O 1
ATOM 3743 N N . ALA B 1 174 ? 74.321 -36.201 37.543 1.00 13.39 155 ALA B N 1
ATOM 3744 C CA . ALA B 1 174 ? 74.271 -35.471 38.821 1.00 14.28 155 ALA B CA 1
ATOM 3745 C C . ALA B 1 174 ? 72.908 -35.640 39.494 1.00 16.03 155 ALA B C 1
ATOM 3746 O O . ALA B 1 174 ? 72.805 -35.751 40.741 1.00 18.53 155 ALA B O 1
ATOM 3748 N N . GLY B 1 175 ? 71.854 -35.672 38.682 1.00 16.03 156 GLY B N 1
ATOM 3749 C CA . GLY B 1 175 ? 70.507 -35.803 39.212 1.00 18.03 156 GLY B CA 1
ATOM 3750 C C . GLY B 1 175 ? 70.272 -37.109 39.952 1.00 20.72 156 GLY B C 1
ATOM 3751 O O . GLY B 1 175 ? 69.420 -37.190 40.857 1.00 23.75 156 GLY B O 1
ATOM 3752 N N . ARG B 1 176 ? 71.035 -38.138 39.619 1.00 23.08 157 ARG B N 1
ATOM 3753 C CA A ARG B 1 176 ? 70.880 -39.449 40.251 0.50 26.52 157 ARG B CA 1
ATOM 3754 C CA B ARG B 1 176 ? 70.826 -39.424 40.272 0.50 24.11 157 ARG B CA 1
ATOM 3755 C C . ARG B 1 176 ? 71.261 -39.413 41.723 1.00 26.65 157 ARG B C 1
ATOM 3756 O O . ARG B 1 176 ? 70.906 -40.320 42.496 1.00 27.66 157 ARG B O 1
ATOM 3771 N N . THR B 1 177 ? 72.010 -38.387 42.111 1.00 27.59 158 THR B N 1
ATOM 3772 C CA . THR B 1 177 ? 72.515 -38.337 43.482 1.00 31.52 158 THR B CA 1
ATOM 3773 C C . THR B 1 177 ? 71.541 -37.604 44.411 1.00 36.72 158 THR B C 1
ATOM 3774 O O . THR B 1 177 ? 71.801 -37.487 45.620 1.00 37.30 158 THR B O 1
ATOM 3778 N N . ILE B 1 178 ? 70.408 -37.174 43.848 1.00 40.24 159 ILE B N 1
ATOM 3779 C CA . ILE B 1 178 ? 69.471 -36.244 44.491 1.00 43.64 159 ILE B CA 1
ATOM 3780 C C . ILE B 1 178 ? 70.140 -34.876 44.664 1.00 45.32 159 ILE B C 1
ATOM 3781 O O . ILE B 1 178 ? 70.280 -34.106 43.695 1.00 45.50 159 ILE B O 1
ATOM 3786 N N . PRO B 1 181 ? 62.551 -35.946 44.227 1.00 46.78 162 PRO B N 1
ATOM 3787 C CA . PRO B 1 181 ? 62.064 -35.609 42.881 1.00 44.22 162 PRO B CA 1
ATOM 3788 C C . PRO B 1 181 ? 62.475 -34.203 42.499 1.00 39.25 162 PRO B C 1
ATOM 3789 O O . PRO B 1 181 ? 62.298 -33.280 43.290 1.00 38.72 162 PRO B O 1
ATOM 3793 N N . PRO B 1 182 ? 63.030 -34.038 41.293 1.00 34.61 163 PRO B N 1
ATOM 3794 C CA . PRO B 1 182 ? 63.456 -32.719 40.825 1.00 32.93 163 PRO B CA 1
ATOM 3795 C C . PRO B 1 182 ? 62.288 -31.744 40.607 1.00 32.16 163 PRO B C 1
ATOM 3796 O O . PRO B 1 182 ? 61.096 -32.079 40.655 1.00 32.25 163 PRO B O 1
ATOM 3800 N N . ASP B 1 183 ? 62.670 -30.506 40.380 1.00 31.21 164 ASP B N 1
ATOM 3801 C CA . ASP B 1 183 ? 61.784 -29.461 39.929 1.00 31.03 164 ASP B CA 1
ATOM 3802 C C . ASP B 1 183 ? 61.130 -29.787 38.547 1.00 29.82 164 ASP B C 1
ATOM 3803 O O . ASP B 1 183 ? 61.798 -30.348 37.681 1.00 28.98 164 ASP B O 1
ATOM 3808 N N . ARG B 1 184 ? 59.848 -29.461 38.333 1.00 28.68 165 ARG B N 1
ATOM 3809 C CA . ARG B 1 184 ? 59.167 -29.848 37.076 1.00 27.72 165 ARG B CA 1
ATOM 3810 C C . ARG B 1 184 ? 59.786 -29.225 35.821 1.00 25.26 165 ARG B C 1
ATOM 3811 O O . ARG B 1 184 ? 60.061 -29.916 34.838 1.00 24.58 165 ARG B O 1
ATOM 3819 N N . GLU B 1 185 ? 59.997 -27.913 35.854 1.00 22.75 166 GLU B N 1
ATOM 3820 C CA . GLU B 1 185 ? 60.526 -27.206 34.693 1.00 21.98 166 GLU B CA 1
ATOM 3821 C C . GLU B 1 185 ? 61.933 -27.686 34.402 1.00 18.77 166 GLU B C 1
ATOM 3822 O O . GLU B 1 185 ? 62.322 -27.874 33.264 1.00 18.66 166 GLU B O 1
ATOM 3828 N N . GLY B 1 186 ? 62.701 -27.953 35.440 1.00 17.64 167 GLY B N 1
ATOM 3829 C CA . GLY B 1 186 ? 64.063 -28.388 35.215 1.00 16.72 167 GLY B CA 1
ATOM 3830 C C . GLY B 1 186 ? 64.090 -29.813 34.689 1.00 15.48 167 GLY B C 1
ATOM 3831 O O . GLY B 1 186 ? 64.935 -30.144 33.840 1.00 14.71 167 GLY B O 1
ATOM 3832 N N . TYR B 1 187 ? 63.192 -30.650 35.224 1.00 15.61 168 TYR B N 1
ATOM 3833 C CA . TYR B 1 187 ? 63.074 -32.020 34.721 1.00 16.64 168 TYR B CA 1
ATOM 3834 C C . TYR B 1 187 ? 62.711 -32.024 33.219 1.00 17.40 168 TYR B C 1
ATOM 3835 O O . TYR B 1 187 ? 63.341 -32.733 32.409 1.00 16.66 168 TYR B O 1
ATOM 3844 N N . LEU B 1 188 ? 61.700 -31.246 32.822 1.00 17.48 169 LEU B N 1
ATOM 3845 C CA . LEU B 1 188 ? 61.297 -31.300 31.403 1.00 17.62 169 LEU B CA 1
ATOM 3846 C C . LEU B 1 188 ? 62.376 -30.681 30.502 1.00 15.12 169 LEU B C 1
ATOM 3847 O O . LEU B 1 188 ? 62.570 -31.138 29.374 1.00 15.90 169 LEU B O 1
ATOM 3852 N N . THR B 1 189 ? 63.078 -29.652 30.991 1.00 13.81 170 THR B N 1
ATOM 3853 C CA . THR B 1 189 ? 64.212 -29.110 30.243 1.00 12.97 170 THR B CA 1
ATOM 3854 C C . THR B 1 189 ? 65.296 -30.157 30.003 1.00 13.25 170 THR B C 1
ATOM 3855 O O . THR B 1 189 ? 65.845 -30.260 28.892 1.00 13.34 170 THR B O 1
ATOM 3859 N N . LEU B 1 190 ? 65.604 -30.942 31.032 1.00 13.10 171 LEU B N 1
ATOM 3860 C CA . LEU B 1 190 ? 66.587 -32.015 30.883 1.00 12.69 171 LEU B CA 1
ATOM 3861 C C . LEU B 1 190 ? 66.106 -33.120 29.945 1.00 12.22 171 LEU B C 1
ATOM 3862 O O . LEU B 1 190 ? 66.864 -33.586 29.033 1.00 13.39 171 LEU B O 1
ATOM 3867 N N . ARG B 1 191 ? 64.856 -33.542 30.136 1.00 12.60 172 ARG B N 1
ATOM 3868 C CA . ARG B 1 191 ? 64.315 -34.700 29.385 1.00 14.60 172 ARG B CA 1
ATOM 3869 C C . ARG B 1 191 ? 64.251 -34.374 27.879 1.00 13.72 172 ARG B C 1
ATOM 3870 O O . ARG B 1 191 ? 64.397 -35.265 27.038 1.00 14.54 172 ARG B O 1
ATOM 3878 N N . ARG B 1 192 ? 63.978 -33.124 27.532 1.00 13.73 173 ARG B N 1
ATOM 3879 C CA . ARG B 1 192 ? 63.947 -32.783 26.093 1.00 12.50 173 ARG B CA 1
ATOM 3880 C C . ARG B 1 192 ? 65.287 -33.080 25.421 1.00 11.89 173 ARG B C 1
ATOM 3881 O O . ARG B 1 192 ? 65.329 -33.443 24.216 1.00 15.73 173 ARG B O 1
ATOM 3889 N N . GLY B 1 193 ? 66.385 -32.928 26.180 1.00 10.74 174 GLY B N 1
ATOM 3890 C CA . GLY B 1 193 ? 67.718 -33.203 25.676 1.00 11.18 174 GLY B CA 1
ATOM 3891 C C . GLY B 1 193 ? 68.011 -34.704 25.671 1.00 11.89 174 GLY B C 1
ATOM 3892 O O . GLY B 1 193 ? 68.467 -35.257 24.667 1.00 13.52 174 GLY B O 1
ATOM 3893 N N . THR B 1 194 ? 67.777 -35.361 26.804 1.00 11.78 175 THR B N 1
ATOM 3894 C CA . THR B 1 194 ? 68.136 -36.773 26.854 1.00 11.94 175 THR B CA 1
ATOM 3895 C C . THR B 1 194 ? 67.261 -37.679 25.984 1.00 13.65 175 THR B C 1
ATOM 3896 O O . THR B 1 194 ? 67.686 -38.795 25.668 1.00 15.13 175 THR B O 1
ATOM 3900 N N . ALA B 1 195 ? 66.068 -37.213 25.605 1.00 12.86 176 ALA B N 1
ATOM 3901 C CA . ALA B 1 195 ? 65.176 -38.017 24.756 1.00 12.60 176 ALA B CA 1
ATOM 3902 C C . ALA B 1 195 ? 65.616 -38.062 23.306 1.00 14.03 176 ALA B C 1
ATOM 3903 O O . ALA B 1 195 ? 65.125 -38.919 22.548 1.00 14.93 176 ALA B O 1
ATOM 3905 N N . ALA B 1 196 ? 66.501 -37.132 22.910 1.00 13.46 177 ALA B N 1
ATOM 3906 C CA . ALA B 1 196 ? 67.096 -37.080 21.548 1.00 12.72 177 ALA B CA 1
ATOM 3907 C C . ALA B 1 196 ? 66.068 -36.865 20.449 1.00 11.34 177 ALA B C 1
ATOM 3908 O O . ALA B 1 196 ? 66.362 -37.147 19.293 1.00 12.11 177 ALA B O 1
ATOM 3910 N N . MET B 1 197 ? 64.888 -36.339 20.792 1.00 11.53 178 MET B N 1
ATOM 3911 C CA . MET B 1 197 ? 63.855 -36.173 19.762 1.00 11.34 178 MET B CA 1
ATOM 3912 C C . MET B 1 197 ? 64.290 -35.184 18.670 1.00 12.71 178 MET B C 1
ATOM 3913 O O . MET B 1 197 ? 63.835 -35.297 17.531 1.00 12.00 178 MET B O 1
ATOM 3918 N N . GLU B 1 198 ? 65.144 -34.216 18.983 1.00 11.12 179 GLU B N 1
ATOM 3919 C CA . GLU B 1 198 ? 65.564 -33.271 17.923 1.00 11.70 179 GLU B CA 1
ATOM 3920 C C . GLU B 1 198 ? 66.360 -33.998 16.860 1.00 11.15 179 GLU B C 1
ATOM 3921 O O . GLU B 1 198 ? 66.086 -33.785 15.668 1.00 11.34 179 GLU B O 1
ATOM 3927 N N . SER B 1 199 ? 67.271 -34.911 17.263 1.00 11.81 180 SER B N 1
ATOM 3928 C CA . SER B 1 199 ? 68.011 -35.691 16.244 1.00 11.50 180 SER B CA 1
ATOM 3929 C C . SER B 1 199 ? 67.086 -36.685 15.565 1.00 11.35 180 SER B C 1
ATOM 3930 O O . SER B 1 199 ? 67.190 -36.934 14.361 1.00 11.45 180 SER B O 1
ATOM 3933 N N . ILE B 1 200 ? 66.162 -37.254 16.324 1.00 12.29 181 ILE B N 1
ATOM 3934 C CA . ILE B 1 200 ? 65.248 -38.237 15.735 1.00 12.80 181 ILE B CA 1
ATOM 3935 C C . ILE B 1 200 ? 64.380 -37.560 14.636 1.00 12.71 181 ILE B C 1
ATOM 3936 O O . ILE B 1 200 ? 64.102 -38.164 13.605 1.00 12.41 181 ILE B O 1
ATOM 3941 N N . PHE B 1 201 ? 64.000 -36.298 14.836 1.00 12.03 182 PHE B N 1
ATOM 3942 C CA . PHE B 1 201 ? 63.261 -35.612 13.772 1.00 11.72 182 PHE B CA 1
ATOM 3943 C C . PHE B 1 201 ? 64.173 -35.065 12.676 1.00 11.15 182 PHE B C 1
ATOM 3944 O O . PHE B 1 201 ? 63.715 -34.924 11.533 1.00 11.39 182 PHE B O 1
ATOM 3952 N N . ASP B 1 202 ? 65.439 -34.755 12.988 1.00 11.29 183 ASP B N 1
ATOM 3953 C CA . ASP B 1 202 ? 66.424 -34.467 11.919 1.00 11.32 183 ASP B CA 1
ATOM 3954 C C . ASP B 1 202 ? 66.454 -35.631 10.914 1.00 11.94 183 ASP B C 1
ATOM 3955 O O . ASP B 1 202 ? 66.588 -35.435 9.673 1.00 13.37 183 ASP B O 1
ATOM 3960 N N . MET B 1 203 ? 66.313 -36.848 11.437 1.00 11.69 184 MET B N 1
ATOM 3961 C CA A MET B 1 203 ? 66.381 -38.032 10.574 0.50 13.23 184 MET B CA 1
ATOM 3962 C CA B MET B 1 203 ? 66.408 -38.026 10.565 0.50 12.02 184 MET B CA 1
ATOM 3963 C C . MET B 1 203 ? 65.227 -38.149 9.592 1.00 13.59 184 MET B C 1
ATOM 3964 O O . MET B 1 203 ? 65.345 -38.865 8.610 1.00 13.39 184 MET B O 1
ATOM 3973 N N . ILE B 1 204 ? 64.104 -37.467 9.842 1.00 13.39 185 ILE B N 1
ATOM 3974 C CA . ILE B 1 204 ? 63.028 -37.487 8.826 1.00 13.95 185 ILE B CA 1
ATOM 3975 C C . ILE B 1 204 ? 63.584 -36.988 7.475 1.00 13.14 185 ILE B C 1
ATOM 3976 O O . ILE B 1 204 ? 63.349 -37.596 6.423 1.00 14.96 185 ILE B O 1
ATOM 3981 N N . GLU B 1 205 ? 64.380 -35.917 7.511 1.00 12.06 186 GLU B N 1
ATOM 3982 C CA . GLU B 1 205 ? 65.034 -35.413 6.291 1.00 12.52 186 GLU B CA 1
ATOM 3983 C C . GLU B 1 205 ? 66.084 -36.395 5.694 1.00 13.24 186 GLU B C 1
ATOM 3984 O O . GLU B 1 205 ? 66.061 -36.678 4.471 1.00 13.31 186 GLU B O 1
ATOM 3990 N N . ARG B 1 206 ? 66.991 -36.906 6.523 1.00 13.69 187 ARG B N 1
ATOM 3991 C CA . ARG B 1 206 ? 68.033 -37.784 6.022 1.00 13.51 187 ARG B CA 1
ATOM 3992 C C . ARG B 1 206 ? 67.442 -39.111 5.453 1.00 13.37 187 ARG B C 1
ATOM 3993 O O . ARG B 1 206 ? 67.859 -39.589 4.376 1.00 14.04 187 ARG B O 1
ATOM 4001 N N . LEU B 1 207 ? 66.487 -39.704 6.166 1.00 13.07 188 LEU B N 1
ATOM 4002 C CA . LEU B 1 207 ? 65.917 -40.993 5.708 1.00 13.93 188 LEU B CA 1
ATOM 4003 C C . LEU B 1 207 ? 64.923 -40.808 4.534 1.00 16.36 188 LEU B C 1
ATOM 4004 O O . LEU B 1 207 ? 64.694 -41.756 3.768 1.00 19.11 188 LEU B O 1
ATOM 4009 N N . GLY B 1 208 ? 64.393 -39.593 4.377 1.00 15.48 189 GLY B N 1
ATOM 4010 C CA . GLY B 1 208 ? 63.537 -39.224 3.266 1.00 16.44 189 GLY B CA 1
ATOM 4011 C C . GLY B 1 208 ? 64.256 -38.603 2.078 1.00 18.29 189 GLY B C 1
ATOM 4012 O O . GLY B 1 208 ? 63.637 -38.345 1.048 1.00 21.20 189 GLY B O 1
ATOM 4013 N N . HIS B 1 209 ? 65.550 -38.340 2.223 1.00 16.04 190 HIS B N 1
ATOM 4014 C CA . HIS B 1 209 ? 66.363 -37.707 1.172 1.00 17.93 190 HIS B CA 1
ATOM 4015 C C . HIS B 1 209 ? 65.791 -36.382 0.684 1.00 17.29 190 HIS B C 1
ATOM 4016 O O . HIS B 1 209 ? 65.651 -36.119 -0.531 1.00 18.97 190 HIS B O 1
ATOM 4023 N N . PHE B 1 210 ? 65.474 -35.517 1.638 1.00 17.45 191 PHE B N 1
ATOM 4024 C CA . PHE B 1 210 ? 65.034 -34.159 1.295 1.00 16.24 191 PHE B CA 1
ATOM 4025 C C . PHE B 1 210 ? 65.385 -33.218 2.428 1.00 15.68 191 PHE B C 1
ATOM 4026 O O . PHE B 1 210 ? 65.654 -33.686 3.535 1.00 16.37 191 PHE B O 1
ATOM 4034 N N . GLU B 1 211 ? 65.441 -31.906 2.141 1.00 16.16 192 GLU B N 1
ATOM 4035 C CA . GLU B 1 211 ? 65.699 -30.924 3.196 1.00 15.44 192 GLU B CA 1
ATOM 4036 C C . GLU B 1 211 ? 64.557 -29.910 3.142 1.00 14.78 192 GLU B C 1
ATOM 4037 O O . GLU B 1 211 ? 64.148 -29.464 2.068 1.00 17.25 192 GLU B O 1
ATOM 4043 N N . VAL B 1 212 ? 64.008 -29.551 4.301 1.00 13.28 193 VAL B N 1
ATOM 4044 C CA A VAL B 1 212 ? 62.842 -28.696 4.211 0.50 15.47 193 VAL B CA 1
ATOM 4045 C CA B VAL B 1 212 ? 62.854 -28.656 4.420 0.50 12.23 193 VAL B CA 1
ATOM 4046 C C . VAL B 1 212 ? 63.255 -27.229 4.118 1.00 14.53 193 VAL B C 1
ATOM 4047 O O . VAL B 1 212 ? 64.282 -26.793 4.657 1.00 15.51 193 VAL B O 1
ATOM 4054 N N . PRO B 1 213 ? 62.470 -26.483 3.303 1.00 14.95 194 PRO B N 1
ATOM 4055 C CA . PRO B 1 213 ? 62.771 -25.054 3.099 1.00 14.41 194 PRO B CA 1
ATOM 4056 C C . PRO B 1 213 ? 62.876 -24.324 4.441 1.00 14.64 194 PRO B C 1
ATOM 4057 O O . PRO B 1 213 ? 62.047 -24.562 5.310 1.00 14.54 194 PRO B O 1
ATOM 4061 N N . GLN B 1 214 ? 63.832 -23.417 4.590 1.00 13.92 195 GLN B N 1
ATOM 4062 C CA . GLN B 1 214 ? 64.001 -22.819 5.939 1.00 13.05 195 GLN B CA 1
ATOM 4063 C C . GLN B 1 214 ? 62.743 -22.106 6.463 1.00 14.66 195 GLN B C 1
ATOM 4064 O O . GLN B 1 214 ? 62.460 -22.137 7.666 1.00 13.95 195 GLN B O 1
ATOM 4070 N N . HIS B 1 215 ? 61.964 -21.458 5.586 1.00 13.91 196 HIS B N 1
ATOM 4071 C CA . HIS B 1 215 ? 60.826 -20.698 6.097 1.00 14.43 196 HIS B CA 1
ATOM 4072 C C . HIS B 1 215 ? 59.570 -21.537 6.307 1.00 15.59 196 HIS B C 1
ATOM 4073 O O . HIS B 1 215 ? 58.541 -21.017 6.782 1.00 15.53 196 HIS B O 1
ATOM 4080 N N . VAL B 1 216 ? 59.667 -22.839 5.991 1.00 15.12 197 VAL B N 1
ATOM 4081 C CA . VAL B 1 216 ? 58.736 -23.836 6.464 1.00 15.15 197 VAL B CA 1
ATOM 4082 C C . VAL B 1 216 ? 59.203 -24.367 7.842 1.00 14.33 197 VAL B C 1
ATOM 4083 O O . VAL B 1 216 ? 58.422 -24.375 8.821 1.00 14.06 197 VAL B O 1
ATOM 4087 N N . MET B 1 217 ? 60.460 -24.812 7.904 1.00 13.75 198 MET B N 1
ATOM 4088 C CA A MET B 1 217 ? 61.010 -25.370 9.144 0.50 15.05 198 MET B CA 1
ATOM 4089 C CA B MET B 1 217 ? 61.061 -25.297 9.141 0.50 13.54 198 MET B CA 1
ATOM 4090 C C . MET B 1 217 ? 60.780 -24.379 10.315 1.00 14.00 198 MET B C 1
ATOM 4091 O O . MET B 1 217 ? 60.383 -24.811 11.430 1.00 13.91 198 MET B O 1
ATOM 4100 N N . HIS B 1 218 ? 60.999 -23.083 10.074 1.00 12.04 199 HIS B N 1
ATOM 4101 C CA . HIS B 1 218 ? 60.889 -22.120 11.171 1.00 12.30 199 HIS B CA 1
ATOM 4102 C C . HIS B 1 218 ? 59.581 -21.306 11.222 1.00 13.54 199 HIS B C 1
ATOM 4103 O O . HIS B 1 218 ? 59.434 -20.394 12.062 1.00 15.69 199 HIS B O 1
ATOM 4110 N N . HIS B 1 219 ? 58.631 -21.641 10.353 1.00 15.34 200 HIS B N 1
ATOM 4111 C CA . HIS B 1 219 ? 57.280 -21.099 10.506 1.00 15.40 200 HIS B CA 1
ATOM 4112 C C . HIS B 1 219 ? 56.694 -21.541 11.861 1.00 14.89 200 HIS B C 1
ATOM 4113 O O . HIS B 1 219 ? 56.883 -22.713 12.251 1.00 13.58 200 HIS B O 1
ATOM 4120 N N . PRO B 1 220 ? 55.997 -20.636 12.588 1.00 14.12 201 PRO B N 1
ATOM 4121 C CA . PRO B 1 220 ? 55.563 -20.982 13.956 1.00 14.21 201 PRO B CA 1
ATOM 4122 C C . PRO B 1 220 ? 54.609 -22.164 14.006 1.00 13.54 201 PRO B C 1
ATOM 4123 O O . PRO B 1 220 ? 54.581 -22.859 15.019 1.00 14.64 201 PRO B O 1
ATOM 4127 N N . LEU B 1 221 ? 53.859 -22.446 12.947 1.00 14.72 202 LEU B N 1
ATOM 4128 C CA A LEU B 1 221 ? 53.036 -23.651 12.907 0.50 16.20 202 LEU B CA 1
ATOM 4129 C CA B LEU B 1 221 ? 53.031 -23.649 12.978 0.50 14.37 202 LEU B CA 1
ATOM 4130 C C . LEU B 1 221 ? 53.905 -24.904 13.009 1.00 14.88 202 LEU B C 1
ATOM 4131 O O . LEU B 1 221 ? 53.604 -25.853 13.790 1.00 15.67 202 LEU B O 1
ATOM 4140 N N . PHE B 1 222 ? 54.976 -24.914 12.207 1.00 13.94 203 PHE B N 1
ATOM 4141 C CA . PHE B 1 222 ? 55.827 -26.100 12.074 1.00 13.60 203 PHE B CA 1
ATOM 4142 C C . PHE B 1 222 ? 56.715 -26.238 13.298 1.00 13.51 203 PHE B C 1
ATOM 4143 O O . PHE B 1 222 ? 56.967 -27.371 13.753 1.00 15.33 203 PHE B O 1
ATOM 4151 N N . ARG B 1 223 ? 57.145 -25.127 13.886 1.00 13.25 204 ARG B N 1
ATOM 4152 C CA A ARG B 1 223 ? 57.956 -25.211 15.089 0.50 14.63 204 ARG B CA 1
ATOM 4153 C CA B ARG B 1 223 ? 57.963 -25.238 15.076 0.50 13.11 204 ARG B CA 1
ATOM 4154 C C . ARG B 1 223 ? 57.135 -25.801 16.229 1.00 14.58 204 ARG B C 1
ATOM 4155 O O . ARG B 1 223 ? 57.661 -26.578 17.047 1.00 14.75 204 ARG B O 1
ATOM 4170 N N . GLN B 1 224 ? 55.848 -25.430 16.307 1.00 14.99 205 GLN B N 1
ATOM 4171 C CA . GLN B 1 224 ? 54.959 -26.013 17.326 1.00 15.15 205 GLN B CA 1
ATOM 4172 C C . GLN B 1 224 ? 54.679 -27.482 17.030 1.00 16.97 205 GLN B C 1
ATOM 4173 O O . GLN B 1 224 ? 54.708 -28.274 17.961 1.00 17.76 205 GLN B O 1
ATOM 4179 N N . LEU B 1 225 ? 54.400 -27.843 15.761 1.00 15.40 206 LEU B N 1
ATOM 4180 C CA . LEU B 1 225 ? 54.238 -29.272 15.428 1.00 14.30 206 LEU B CA 1
ATOM 4181 C C . LEU B 1 225 ? 55.435 -30.082 15.977 1.00 15.29 206 LEU B C 1
ATOM 4182 O O . LEU B 1 225 ? 55.266 -31.138 16.615 1.00 14.07 206 LEU B O 1
ATOM 4187 N N . ARG B 1 226 ? 56.637 -29.608 15.696 1.00 14.00 207 ARG B N 1
ATOM 4188 C CA A ARG B 1 226 ? 57.841 -30.342 16.092 0.50 15.35 207 ARG B CA 1
ATOM 4189 C CA B ARG B 1 226 ? 57.848 -30.333 16.093 0.50 13.82 207 ARG B CA 1
ATOM 4190 C C . ARG B 1 226 ? 57.982 -30.460 17.611 1.00 14.12 207 ARG B C 1
ATOM 4191 O O . ARG B 1 226 ? 58.286 -31.549 18.148 1.00 14.04 207 ARG B O 1
ATOM 4206 N N . GLN B 1 227 ? 57.748 -29.357 18.327 1.00 14.90 208 GLN B N 1
ATOM 4207 C CA . GLN B 1 227 ? 57.900 -29.382 19.795 1.00 13.36 208 GLN B CA 1
ATOM 4208 C C . GLN B 1 227 ? 56.845 -30.286 20.459 1.00 11.76 208 GLN B C 1
ATOM 4209 O O . GLN B 1 227 ? 57.150 -31.051 21.389 1.00 13.28 208 GLN B O 1
ATOM 4215 N N . LEU B 1 228 ? 55.620 -30.231 19.956 1.00 13.63 209 LEU B N 1
ATOM 4216 C CA . LEU B 1 228 ? 54.542 -31.052 20.468 1.00 14.50 209 LEU B CA 1
ATOM 4217 C C . LEU B 1 228 ? 54.841 -32.530 20.219 1.00 13.75 209 LEU B C 1
ATOM 4218 O O . LEU B 1 228 ? 54.680 -33.362 21.133 1.00 14.26 209 LEU B O 1
ATOM 4223 N N . ALA B 1 229 ? 55.251 -32.856 18.990 1.00 13.29 210 ALA B N 1
ATOM 4224 C CA . ALA B 1 229 ? 55.545 -34.251 18.699 1.00 13.99 210 ALA B CA 1
ATOM 4225 C C . ALA B 1 229 ? 56.779 -34.759 19.464 1.00 13.96 210 ALA B C 1
ATOM 4226 O O . ALA B 1 229 ? 56.888 -35.953 19.740 1.00 15.84 210 ALA B O 1
ATOM 4228 N N . ALA B 1 230 ? 57.717 -33.871 19.793 1.00 13.32 211 ALA B N 1
ATOM 4229 C CA . ALA B 1 230 ? 58.883 -34.245 20.587 1.00 13.66 211 ALA B CA 1
ATOM 4230 C C . ALA B 1 230 ? 58.459 -34.486 22.046 1.00 13.86 211 ALA B C 1
ATOM 4231 O O . ALA B 1 230 ? 58.998 -35.394 22.715 1.00 14.69 211 ALA B O 1
ATOM 4233 N N . ASP B 1 231 ? 57.518 -33.688 22.552 1.00 13.79 212 ASP B N 1
ATOM 4234 C CA . ASP B 1 231 ? 57.203 -33.795 23.997 1.00 14.72 212 ASP B CA 1
ATOM 4235 C C . ASP B 1 231 ? 56.283 -34.962 24.336 1.00 16.82 212 ASP B C 1
ATOM 4236 O O . ASP B 1 231 ? 56.384 -35.542 25.405 1.00 18.06 212 ASP B O 1
ATOM 4241 N N . ILE B 1 232 ? 55.337 -35.253 23.455 1.00 14.86 213 ILE B N 1
ATOM 4242 C CA . ILE B 1 232 ? 54.311 -36.277 23.734 1.00 15.58 213 ILE B CA 1
ATOM 4243 C C . ILE B 1 232 ? 54.924 -37.617 24.165 1.00 17.42 213 ILE B C 1
ATOM 4244 O O . ILE B 1 232 ? 54.513 -38.137 25.216 1.00 17.83 213 ILE B O 1
ATOM 4249 N N . PRO B 1 233 ? 55.946 -38.140 23.429 1.00 17.83 214 PRO B N 1
ATOM 4250 C CA . PRO B 1 233 ? 56.474 -39.454 23.835 1.00 18.11 214 PRO B CA 1
ATOM 4251 C C . PRO B 1 233 ? 57.172 -39.420 25.185 1.00 19.16 214 PRO B C 1
ATOM 4252 O O . PRO B 1 233 ? 57.154 -40.427 25.882 1.00 19.02 214 PRO B O 1
ATOM 4256 N N . SER B 1 234 ? 57.767 -38.303 25.585 1.00 19.54 215 SER B N 1
ATOM 4257 C CA A SER B 1 234 ? 58.370 -38.225 26.919 0.50 18.90 215 SER B CA 1
ATOM 4258 C CA B SER B 1 234 ? 58.381 -38.276 26.909 0.50 19.87 215 SER B CA 1
ATOM 4259 C C . SER B 1 234 ? 57.305 -38.340 27.995 1.00 18.79 215 SER B C 1
ATOM 4260 O O . SER B 1 234 ? 57.524 -38.959 29.036 1.00 21.01 215 SER B O 1
ATOM 4265 N N . PHE B 1 235 ? 56.152 -37.717 27.758 1.00 17.26 216 PHE B N 1
ATOM 4266 C CA . PHE B 1 235 ? 55.058 -37.755 28.725 1.00 17.62 216 PHE B CA 1
ATOM 4267 C C . PHE B 1 235 ? 54.468 -39.169 28.811 1.00 19.50 216 PHE B C 1
ATOM 4268 O O . PHE B 1 235 ? 54.300 -39.692 29.890 1.00 19.78 216 PHE B O 1
ATOM 4276 N N . THR B 1 236 ? 54.129 -39.792 27.684 1.00 18.55 217 THR B N 1
ATOM 4277 C CA . THR B 1 236 ? 53.542 -41.134 27.742 1.00 19.39 217 THR B CA 1
ATOM 4278 C C . THR B 1 236 ? 54.527 -42.147 28.315 1.00 21.43 217 THR B C 1
ATOM 4279 O O . THR B 1 236 ? 54.123 -43.064 29.037 1.00 24.45 217 THR B O 1
ATOM 4283 N N . ASN B 1 237 ? 55.813 -41.995 28.013 1.00 21.48 218 ASN B N 1
ATOM 4284 C CA . ASN B 1 237 ? 56.819 -42.937 28.526 1.00 24.51 218 ASN B CA 1
ATOM 4285 C C . ASN B 1 237 ? 56.978 -42.851 30.046 1.00 24.18 218 ASN B C 1
ATOM 4286 O O . ASN B 1 237 ? 57.205 -43.859 30.726 1.00 25.14 218 ASN B O 1
ATOM 4291 N N . ASP B 1 238 ? 56.836 -41.648 30.588 1.00 21.76 219 ASP B N 1
ATOM 4292 C CA . ASP B 1 238 ? 56.928 -41.485 32.033 1.00 21.83 219 ASP B CA 1
ATOM 4293 C C . ASP B 1 238 ? 55.709 -42.114 32.726 1.00 24.24 219 ASP B C 1
ATOM 4294 O O . ASP B 1 238 ? 55.855 -42.712 33.789 1.00 26.29 219 ASP B O 1
ATOM 4299 N N . VAL B 1 239 ? 54.512 -42.014 32.151 1.00 24.53 220 VAL B N 1
ATOM 4300 C CA . VAL B 1 239 ? 53.341 -42.640 32.772 1.00 27.29 220 VAL B CA 1
ATOM 4301 C C . VAL B 1 239 ? 53.491 -44.153 32.699 1.00 29.81 220 VAL B C 1
ATOM 4302 O O . VAL B 1 239 ? 53.202 -44.883 33.673 1.00 31.47 220 VAL B O 1
ATOM 4306 N N . ARG B 1 240 ? 53.986 -44.644 31.568 1.00 31.08 221 ARG B N 1
ATOM 4307 C CA . ARG B 1 240 ? 54.138 -46.096 31.455 1.00 33.35 221 ARG B CA 1
ATOM 4308 C C . ARG B 1 240 ? 55.216 -46.661 32.375 1.00 36.77 221 ARG B C 1
ATOM 4309 O O . ARG B 1 240 ? 55.058 -47.767 32.916 1.00 37.77 221 ARG B O 1
ATOM 4317 N N . SER B 1 241 ? 56.302 -45.931 32.591 1.00 40.32 222 SER B N 1
ATOM 4318 C CA . SER B 1 241 ? 57.293 -46.428 33.538 1.00 43.39 222 SER B CA 1
ATOM 4319 C C . SER B 1 241 ? 57.007 -45.919 34.959 1.00 47.19 222 SER B C 1
ATOM 4320 O O . SER B 1 241 ? 57.624 -44.976 35.416 1.00 50.22 222 SER B O 1
ATOM 4323 N N . PHE B 1 242 ? 56.066 -46.559 35.651 1.00 49.40 223 PHE B N 1
ATOM 4324 C CA . PHE B 1 242 ? 55.651 -46.145 37.001 1.00 50.11 223 PHE B CA 1
ATOM 4325 C C . PHE B 1 242 ? 55.270 -44.662 37.024 1.00 49.96 223 PHE B C 1
ATOM 4326 O O . PHE B 1 242 ? 54.956 -44.106 38.085 1.00 50.57 223 PHE B O 1
ATOM 4334 N N . VAL B 1 251 ? 63.243 -41.304 40.974 1.00 53.44 232 VAL B N 1
ATOM 4335 C CA . VAL B 1 251 ? 62.186 -40.326 41.207 1.00 53.33 232 VAL B CA 1
ATOM 4336 C C . VAL B 1 251 ? 62.181 -39.239 40.130 1.00 47.27 232 VAL B C 1
ATOM 4337 O O . VAL B 1 251 ? 61.387 -38.294 40.185 1.00 44.53 232 VAL B O 1
ATOM 4341 N N . ALA B 1 252 ? 63.085 -39.376 39.162 1.00 43.27 233 ALA B N 1
ATOM 4342 C CA . ALA B 1 252 ? 63.134 -38.470 38.024 1.00 38.40 233 ALA B CA 1
ATOM 4343 C C . ALA B 1 252 ? 62.097 -38.914 36.985 1.00 33.72 233 ALA B C 1
ATOM 4344 O O . ALA B 1 252 ? 62.422 -39.531 35.963 1.00 33.22 233 ALA B O 1
ATOM 4346 N N . ASN B 1 253 ? 60.841 -38.595 37.285 1.00 28.53 234 ASN B N 1
ATOM 4347 C CA . ASN B 1 253 ? 59.694 -39.021 36.489 1.00 27.14 234 ASN B CA 1
ATOM 4348 C C . ASN B 1 253 ? 58.585 -38.008 36.711 1.00 25.77 234 ASN B C 1
ATOM 4349 O O . ASN B 1 253 ? 58.340 -37.609 37.858 1.00 24.72 234 ASN B O 1
ATOM 4354 N N . LEU B 1 254 ? 57.931 -37.570 35.633 1.00 22.46 235 LEU B N 1
ATOM 4355 C CA . LEU B 1 254 ? 56.981 -36.460 35.719 1.00 22.80 235 LEU B CA 1
ATOM 4356 C C . LEU B 1 254 ? 55.756 -36.793 36.594 1.00 23.40 235 LEU B C 1
ATOM 4357 O O . LEU B 1 254 ? 55.175 -35.905 37.222 1.00 24.77 235 LEU B O 1
ATOM 4362 N N . VAL B 1 255 ? 55.383 -38.060 36.665 1.00 23.80 236 VAL B N 1
ATOM 4363 C CA . VAL B 1 255 ? 54.265 -38.450 37.525 1.00 23.84 236 VAL B CA 1
ATOM 4364 C C . VAL B 1 255 ? 54.601 -38.177 38.998 1.00 26.91 236 VAL B C 1
ATOM 4365 O O . VAL B 1 255 ? 53.798 -37.581 39.706 1.00 25.71 236 VAL B O 1
ATOM 4369 N N . MET B 1 256 ? 55.790 -38.597 39.430 1.00 30.64 237 MET B N 1
ATOM 4370 C CA . MET B 1 256 ? 56.270 -38.352 40.803 1.00 35.37 237 MET B CA 1
ATOM 4371 C C . MET B 1 256 ? 56.340 -36.861 41.119 1.00 31.14 237 MET B C 1
ATOM 4372 O O . MET B 1 256 ? 56.002 -36.421 42.212 1.00 30.92 237 MET B O 1
ATOM 4377 N N . ILE B 1 257 ? 56.796 -36.081 40.153 1.00 26.36 238 ILE B N 1
ATOM 4378 C CA . ILE B 1 257 ? 56.931 -34.642 40.353 1.00 25.85 238 ILE B CA 1
ATOM 4379 C C . ILE B 1 257 ? 55.558 -33.988 40.535 1.00 26.83 238 ILE B C 1
ATOM 4380 O O . ILE B 1 257 ? 55.344 -33.225 41.490 1.00 29.14 238 ILE B O 1
ATOM 4385 N N . VAL B 1 258 ? 54.617 -34.312 39.649 1.00 24.70 239 VAL B N 1
ATOM 4386 C CA . VAL B 1 258 ? 53.262 -33.759 39.746 1.00 26.46 239 VAL B CA 1
ATOM 4387 C C . VAL B 1 258 ? 52.605 -34.122 41.079 1.00 28.09 239 VAL B C 1
ATOM 4388 O O . VAL B 1 258 ? 52.021 -33.259 41.753 1.00 28.96 239 VAL B O 1
ATOM 4392 N N . ARG B 1 259 ? 52.702 -35.397 41.455 1.00 26.90 240 ARG B N 1
ATOM 4393 C CA . ARG B 1 259 ? 52.074 -35.898 42.670 1.00 28.87 240 ARG B CA 1
ATOM 4394 C C . ARG B 1 259 ? 52.565 -35.144 43.910 1.00 33.10 240 ARG B C 1
ATOM 4395 O O . ARG B 1 259 ? 51.771 -34.733 44.769 1.00 33.44 240 ARG B O 1
ATOM 4403 N N . ARG B 1 260 ? 53.881 -34.970 43.989 1.00 35.47 241 ARG B N 1
ATOM 4404 C CA . ARG B 1 260 ? 54.520 -34.196 45.042 1.00 40.75 241 ARG B CA 1
ATOM 4405 C C . ARG B 1 260 ? 54.106 -32.706 45.019 1.00 39.95 241 ARG B C 1
ATOM 4406 O O . ARG B 1 260 ? 53.792 -32.136 46.066 1.00 39.25 241 ARG B O 1
ATOM 4414 N N . ASP B 1 261 ? 54.093 -32.081 43.843 1.00 38.71 242 ASP B N 1
ATOM 4415 C CA . ASP B 1 261 ? 53.762 -30.650 43.728 1.00 39.50 242 ASP B CA 1
ATOM 4416 C C . ASP B 1 261 ? 52.295 -30.326 44.053 1.00 39.58 242 ASP B C 1
ATOM 4417 O O . ASP B 1 261 ? 51.991 -29.273 44.614 1.00 39.27 242 ASP B O 1
ATOM 4422 N N . ARG B 1 262 ? 51.383 -31.218 43.671 1.00 38.19 243 ARG B N 1
ATOM 4423 C CA . ARG B 1 262 ? 49.951 -30.993 43.857 1.00 38.15 243 ARG B CA 1
ATOM 4424 C C . ARG B 1 262 ? 49.450 -31.585 45.177 1.00 36.56 243 ARG B C 1
ATOM 4425 O O . ARG B 1 262 ? 48.301 -31.369 45.558 1.00 36.74 243 ARG B O 1
ATOM 4433 N N . CYS B 1 263 ? 50.314 -32.332 45.859 1.00 35.92 244 CYS B N 1
ATOM 4434 C CA . CYS B 1 263 ? 49.922 -33.160 47.006 1.00 34.57 244 CYS B CA 1
ATOM 4435 C C . CYS B 1 263 ? 48.681 -33.984 46.682 1.00 30.51 244 CYS B C 1
ATOM 4436 O O . CYS B 1 263 ? 47.715 -34.031 47.467 1.00 28.82 244 CYS B O 1
ATOM 4439 N N . CYS B 1 264 ? 48.702 -34.632 45.527 1.00 28.98 245 CYS B N 1
ATOM 4440 C CA . CYS B 1 264 ? 47.536 -35.392 45.084 1.00 27.41 245 CYS B CA 1
ATOM 4441 C C . CYS B 1 264 ? 47.776 -36.905 45.098 1.00 26.11 245 CYS B C 1
ATOM 4442 O O . CYS B 1 264 ? 48.828 -37.387 45.541 1.00 25.63 245 CYS B O 1
ATOM 4445 N N . SER B 1 265 ? 46.793 -37.655 44.608 1.00 25.33 246 SER B N 1
ATOM 4446 C CA . SER B 1 265 ? 46.919 -39.104 44.548 1.00 24.28 246 SER B CA 1
ATOM 4447 C C . SER B 1 265 ? 47.735 -39.514 43.311 1.00 22.58 246 SER B C 1
ATOM 4448 O O . SER B 1 265 ? 47.971 -38.706 42.380 1.00 19.48 246 SER B O 1
ATOM 4451 N N . THR B 1 266 ? 48.187 -40.766 43.329 1.00 23.38 247 THR B N 1
ATOM 4452 C CA . THR B 1 266 ? 48.905 -41.342 42.218 1.00 23.50 247 THR B CA 1
ATOM 4453 C C . THR B 1 266 ? 48.002 -41.286 40.993 1.00 24.79 247 THR B C 1
ATOM 4454 O O . THR B 1 266 ? 48.421 -40.846 39.898 1.00 27.60 247 THR B O 1
ATOM 4458 N N . ALA B 1 267 ? 46.748 -41.680 41.168 1.00 26.12 248 ALA B N 1
ATOM 4459 C CA . ALA B 1 267 ? 45.844 -41.713 40.042 1.00 30.39 248 ALA B CA 1
ATOM 4460 C C . ALA B 1 267 ? 45.619 -40.318 39.490 1.00 27.87 248 ALA B C 1
ATOM 4461 O O . ALA B 1 267 ? 45.596 -40.168 38.280 1.00 30.23 248 ALA B O 1
ATOM 4463 N N . GLU B 1 268 ? 45.447 -39.313 40.352 1.00 25.80 249 GLU B N 1
ATOM 4464 C CA . GLU B 1 268 ? 45.280 -37.933 39.858 1.00 27.67 249 GLU B CA 1
ATOM 4465 C C . GLU B 1 268 ? 46.534 -37.430 39.118 1.00 27.10 249 GLU B C 1
ATOM 4466 O O . GLU B 1 268 ? 46.442 -36.695 38.095 1.00 26.98 249 GLU B O 1
ATOM 4472 N N . ALA B 1 269 ? 47.707 -37.834 39.604 1.00 24.37 250 ALA B N 1
ATOM 4473 C CA . ALA B 1 269 ? 48.960 -37.399 38.968 1.00 24.07 250 ALA B CA 1
ATOM 4474 C C . ALA B 1 269 ? 49.178 -38.077 37.615 1.00 24.99 250 ALA B C 1
ATOM 4475 O O . ALA B 1 269 ? 49.567 -37.415 36.649 1.00 25.50 250 ALA B O 1
ATOM 4477 N N . CYS B 1 270 ? 48.938 -39.388 37.519 1.00 25.72 251 CYS B N 1
ATOM 4478 C CA . CYS B 1 270 ? 49.000 -40.017 36.192 1.00 27.51 251 CYS B CA 1
ATOM 4479 C C . CYS B 1 270 ? 48.040 -39.372 35.192 1.00 28.09 251 CYS B C 1
ATOM 4480 O O . CYS B 1 270 ? 48.361 -39.181 34.019 1.00 27.60 251 CYS B O 1
ATOM 4483 N N . ALA B 1 271 ? 46.841 -39.070 35.659 1.00 28.60 252 ALA B N 1
ATOM 4484 C CA . ALA B 1 271 ? 45.828 -38.469 34.813 1.00 30.05 252 ALA B CA 1
ATOM 4485 C C . ALA B 1 271 ? 46.246 -37.088 34.344 1.00 29.55 252 ALA B C 1
ATOM 4486 O O . ALA B 1 271 ? 45.951 -36.708 33.210 1.00 31.09 252 ALA B O 1
ATOM 4488 N N . VAL B 1 272 ? 46.898 -36.325 35.221 1.00 27.08 253 VAL B N 1
ATOM 4489 C CA . VAL B 1 272 ? 47.356 -34.990 34.841 1.00 27.79 253 VAL B CA 1
ATOM 4490 C C . VAL B 1 272 ? 48.344 -35.142 33.705 1.00 26.76 253 VAL B C 1
ATOM 4491 O O . VAL B 1 272 ? 48.249 -34.418 32.732 1.00 27.34 253 VAL B O 1
ATOM 4495 N N . VAL B 1 273 ? 49.261 -36.106 33.818 1.00 25.06 254 VAL B N 1
ATOM 4496 C CA . VAL B 1 273 ? 50.342 -36.242 32.829 1.00 24.56 254 VAL B CA 1
ATOM 4497 C C . VAL B 1 273 ? 49.775 -36.809 31.536 1.00 23.99 254 VAL B C 1
ATOM 4498 O O . VAL B 1 273 ? 50.039 -36.284 30.454 1.00 23.50 254 VAL B O 1
ATOM 4502 N N . TRP B 1 274 ? 48.998 -37.885 31.644 1.00 24.11 255 TRP B N 1
ATOM 4503 C CA . TRP B 1 274 ? 48.368 -38.471 30.450 1.00 24.71 255 TRP B CA 1
ATOM 4504 C C . TRP B 1 274 ? 47.433 -37.490 29.721 1.00 26.34 255 TRP B C 1
ATOM 4505 O O . TRP B 1 274 ? 47.456 -37.409 28.475 1.00 24.86 255 TRP B O 1
ATOM 4516 N N . ASP B 1 275 ? 46.622 -36.744 30.467 1.00 26.69 256 ASP B N 1
ATOM 4517 C CA . ASP B 1 275 ? 45.739 -35.760 29.845 1.00 27.04 256 ASP B CA 1
ATOM 4518 C C . ASP B 1 275 ? 46.507 -34.644 29.176 1.00 23.72 256 ASP B C 1
ATOM 4519 O O . ASP B 1 275 ? 46.076 -34.125 28.131 1.00 23.15 256 ASP B O 1
ATOM 4524 N N . GLU B 1 276 ? 47.634 -34.241 29.765 1.00 23.75 257 GLU B N 1
ATOM 4525 C CA . GLU B 1 276 ? 48.462 -33.237 29.100 1.00 23.70 257 GLU B CA 1
ATOM 4526 C C . GLU B 1 276 ? 49.010 -33.767 27.759 1.00 21.10 257 GLU B C 1
ATOM 4527 O O . GLU B 1 276 ? 49.059 -33.053 26.744 1.00 20.63 257 GLU B O 1
ATOM 4533 N N . ALA B 1 277 ? 49.436 -35.015 27.752 1.00 20.15 258 ALA B N 1
ATOM 4534 C CA . ALA B 1 277 ? 49.884 -35.633 26.510 1.00 19.41 258 ALA B CA 1
ATOM 4535 C C . ALA B 1 277 ? 48.782 -35.626 25.472 1.00 18.87 258 ALA B C 1
ATOM 4536 O O . ALA B 1 277 ? 49.043 -35.347 24.297 1.00 19.02 258 ALA B O 1
ATOM 4538 N N . GLN B 1 278 ? 47.566 -35.975 25.883 1.00 18.98 259 GLN B N 1
ATOM 4539 C CA . GLN B 1 278 ? 46.439 -36.021 24.950 1.00 20.00 259 GLN B CA 1
ATOM 4540 C C . GLN B 1 278 ? 46.130 -34.614 24.430 1.00 21.64 259 GLN B C 1
ATOM 4541 O O . GLN B 1 278 ? 45.902 -34.446 23.237 1.00 21.92 259 GLN B O 1
ATOM 4547 N N . ARG B 1 279 ? 46.184 -33.604 25.305 1.00 21.96 260 ARG B N 1
ATOM 4548 C CA . ARG B 1 279 ? 45.965 -32.223 24.866 1.00 22.54 260 ARG B CA 1
ATOM 4549 C C . ARG B 1 279 ? 47.008 -31.777 23.853 1.00 19.19 260 ARG B C 1
ATOM 4550 O O . ARG B 1 279 ? 46.666 -31.086 22.871 1.00 19.85 260 ARG B O 1
ATOM 4558 N N . MET B 1 280 ? 48.270 -32.139 24.065 1.00 19.03 261 MET B N 1
ATOM 4559 C CA A MET B 1 280 ? 49.309 -31.827 23.081 0.50 17.33 261 MET B CA 1
ATOM 4560 C CA B MET B 1 280 ? 49.327 -31.855 23.086 0.50 17.33 261 MET B CA 1
ATOM 4561 C C . MET B 1 280 ? 49.073 -32.560 21.759 1.00 17.30 261 MET B C 1
ATOM 4562 O O . MET B 1 280 ? 49.276 -31.963 20.684 1.00 19.07 261 MET B O 1
ATOM 4571 N N . ALA B 1 281 ? 48.648 -33.846 21.817 1.00 18.01 262 ALA B N 1
ATOM 4572 C CA . ALA B 1 281 ? 48.284 -34.564 20.583 1.00 18.76 262 ALA B CA 1
ATOM 4573 C C . ALA B 1 281 ? 47.117 -33.900 19.866 1.00 20.29 262 ALA B C 1
ATOM 4574 O O . ALA B 1 281 ? 47.159 -33.739 18.655 1.00 20.99 262 ALA B O 1
ATOM 4576 N N . ASP B 1 282 ? 46.117 -33.450 20.611 1.00 21.27 263 ASP B N 1
ATOM 4577 C CA . ASP B 1 282 ? 44.973 -32.767 20.016 1.00 22.67 263 ASP B CA 1
ATOM 4578 C C . ASP B 1 282 ? 45.413 -31.481 19.308 1.00 21.83 263 ASP B C 1
ATOM 4579 O O . ASP B 1 282 ? 44.953 -31.167 18.191 1.00 20.87 263 ASP B O 1
ATOM 4584 N N . ARG B 1 283 ? 46.306 -30.733 19.959 1.00 20.20 264 ARG B N 1
ATOM 4585 C CA . ARG B 1 283 ? 46.819 -29.491 19.367 1.00 18.78 264 ARG B CA 1
ATOM 4586 C C . ARG B 1 283 ? 47.657 -29.769 18.104 1.00 18.44 264 ARG B C 1
ATOM 4587 O O . ARG B 1 283 ? 47.563 -29.030 17.103 1.00 19.30 264 ARG B O 1
ATOM 4595 N N . PHE B 1 284 ? 48.485 -30.810 18.162 1.00 17.16 265 PHE B N 1
ATOM 4596 C CA . PHE B 1 284 ? 49.271 -31.231 17.011 1.00 16.84 265 PHE B CA 1
ATOM 4597 C C . PHE B 1 284 ? 48.350 -31.419 15.803 1.00 18.95 265 PHE B C 1
ATOM 4598 O O . PHE B 1 284 ? 48.649 -30.936 14.709 1.00 19.58 265 PHE B O 1
ATOM 4606 N N . CYS B 1 285 ? 47.240 -32.126 16.008 1.00 20.98 266 CYS B N 1
ATOM 4607 C CA . CYS B 1 285 ? 46.333 -32.435 14.896 1.00 21.20 266 CYS B CA 1
ATOM 4608 C C . CYS B 1 285 ? 45.576 -31.189 14.416 1.00 21.64 266 CYS B C 1
ATOM 4609 O O . CYS B 1 285 ? 45.323 -31.040 13.218 1.00 23.84 266 CYS B O 1
ATOM 4612 N N . ASP B 1 286 ? 45.216 -30.284 15.325 1.00 22.31 267 ASP B N 1
ATOM 4613 C CA . ASP B 1 286 ? 44.597 -29.017 14.908 1.00 23.23 267 ASP B CA 1
ATOM 4614 C C . ASP B 1 286 ? 45.542 -28.225 14.013 1.00 22.89 267 ASP B C 1
ATOM 4615 O O . ASP B 1 286 ? 45.145 -27.681 12.974 1.00 24.59 267 ASP B O 1
ATOM 4620 N N . LEU B 1 287 ? 46.807 -28.172 14.416 1.00 19.47 268 LEU B N 1
ATOM 4621 C CA A LEU B 1 287 ? 47.803 -27.428 13.659 0.50 19.59 268 LEU B CA 1
ATOM 4622 C CA B LEU B 1 287 ? 47.796 -27.422 13.651 0.50 18.80 268 LEU B CA 1
ATOM 4623 C C . LEU B 1 287 ? 48.051 -28.072 12.295 1.00 20.32 268 LEU B C 1
ATOM 4624 O O . LEU B 1 287 ? 48.255 -27.377 11.283 1.00 20.89 268 LEU B O 1
ATOM 4633 N N . ARG B 1 288 ? 48.036 -29.404 12.270 1.00 19.91 269 ARG B N 1
ATOM 4634 C CA . ARG B 1 288 ? 48.224 -30.112 11.015 1.00 22.06 269 ARG B CA 1
ATOM 4635 C C . ARG B 1 288 ? 47.070 -29.790 10.055 1.00 23.59 269 ARG B C 1
ATOM 4636 O O . ARG B 1 288 ? 47.273 -29.658 8.841 1.00 24.85 269 ARG B O 1
ATOM 4644 N N . ASP B 1 289 ? 45.872 -29.594 10.601 1.00 24.65 270 ASP B N 1
ATOM 4645 C CA . ASP B 1 289 ? 44.705 -29.207 9.790 1.00 25.66 270 ASP B CA 1
ATOM 4646 C C . ASP B 1 289 ? 44.884 -27.815 9.185 1.00 24.21 270 ASP B C 1
ATOM 4647 O O . ASP B 1 289 ? 44.295 -27.500 8.146 1.00 25.39 270 ASP B O 1
ATOM 4652 N N . GLN B 1 290 ? 45.674 -26.974 9.860 1.00 22.44 271 GLN B N 1
ATOM 4653 C CA . GLN B 1 290 ? 45.896 -25.592 9.413 1.00 22.80 271 GLN B CA 1
ATOM 4654 C C . GLN B 1 290 ? 47.097 -25.472 8.460 1.00 22.11 271 GLN B C 1
ATOM 4655 O O . GLN B 1 290 ? 47.393 -24.367 7.982 1.00 23.99 271 GLN B O 1
ATOM 4661 N N . LEU B 1 291 ? 47.771 -26.597 8.178 1.00 19.66 272 LEU B N 1
ATOM 4662 C CA . LEU B 1 291 ? 48.983 -26.552 7.341 1.00 20.54 272 LEU B CA 1
ATOM 4663 C C . LEU B 1 291 ? 48.737 -26.014 5.903 1.00 21.17 272 LEU B C 1
ATOM 4664 O O . LEU B 1 291 ? 49.547 -25.248 5.394 1.00 21.23 272 LEU B O 1
ATOM 4669 N N . PRO B 1 292 ? 47.660 -26.451 5.233 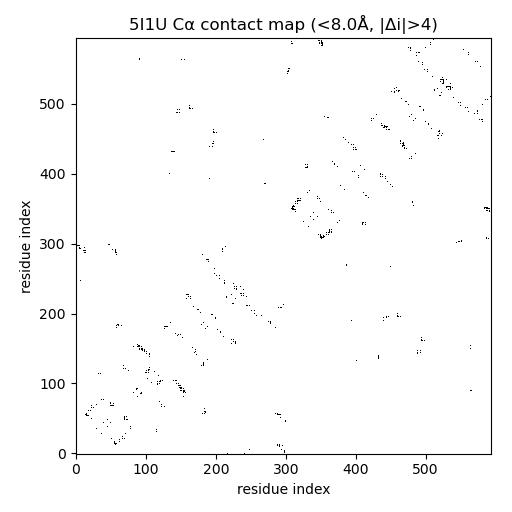1.00 22.64 273 PRO B N 1
ATOM 4670 C CA . PRO B 1 292 ? 47.474 -25.910 3.873 1.00 22.08 273 PRO B CA 1
ATOM 4671 C C . PRO B 1 292 ? 47.375 -24.378 3.866 1.00 23.30 273 PRO B C 1
ATOM 4672 O O . PRO B 1 292 ? 48.032 -23.722 3.032 1.00 22.29 273 PRO B O 1
ATOM 4676 N N . ASP B 1 293 ? 46.613 -23.813 4.794 1.00 25.12 274 ASP B N 1
ATOM 4677 C CA . ASP B 1 293 ? 46.443 -22.344 4.819 1.00 28.42 274 ASP B CA 1
ATOM 4678 C C . ASP B 1 293 ? 47.774 -21.659 5.096 1.00 26.87 274 ASP B C 1
ATOM 4679 O O . ASP B 1 293 ? 48.083 -20.592 4.555 1.00 27.69 274 ASP B O 1
ATOM 4684 N N . ALA B 1 294 ? 48.569 -22.269 5.966 1.00 24.58 275 ALA B N 1
ATOM 4685 C CA . ALA B 1 294 ? 49.855 -21.688 6.312 1.00 23.30 275 ALA B CA 1
ATOM 4686 C C . ALA B 1 294 ? 50.809 -21.667 5.110 1.00 23.22 275 ALA B C 1
ATOM 4687 O O . ALA B 1 294 ? 51.536 -20.682 4.897 1.00 25.18 275 ALA B O 1
ATOM 4689 N N . CYS B 1 295 ? 50.817 -22.757 4.339 1.00 21.61 276 CYS B N 1
ATOM 4690 C CA . CYS B 1 295 ? 51.680 -22.865 3.166 1.00 21.52 276 CYS B CA 1
ATOM 4691 C C . CYS B 1 295 ? 51.247 -21.878 2.094 1.00 22.44 276 CYS B C 1
ATOM 4692 O O . CYS B 1 295 ? 52.079 -21.181 1.524 1.00 22.96 276 CYS B O 1
ATOM 4695 N N . ARG B 1 296 ? 49.941 -21.788 1.851 1.00 23.78 277 ARG B N 1
ATOM 4696 C CA . ARG B 1 296 ? 49.411 -20.833 0.883 1.00 26.18 277 ARG B CA 1
ATOM 4697 C C . ARG B 1 296 ? 49.723 -19.399 1.277 1.00 26.15 277 ARG B C 1
ATOM 4698 O O . ARG B 1 296 ? 50.004 -18.571 0.386 1.00 26.91 277 ARG B O 1
ATOM 4706 N N . SER B 1 297 ? 49.722 -19.107 2.584 1.00 25.15 278 SER B N 1
ATOM 4707 C CA . SER B 1 297 ? 49.966 -17.730 3.052 1.00 25.47 278 SER B CA 1
ATOM 4708 C C . SER B 1 297 ? 51.345 -17.247 2.657 1.00 25.00 278 SER B C 1
ATOM 4709 O O . SER B 1 297 ? 51.553 -16.039 2.486 1.00 26.24 278 SER B O 1
ATOM 4712 N N . MET B 1 298 ? 52.275 -18.188 2.486 1.00 25.25 279 MET B N 1
ATOM 4713 C CA . MET B 1 298 ? 53.640 -17.874 2.103 1.00 23.15 279 MET B CA 1
ATOM 4714 C C . MET B 1 298 ? 53.913 -18.063 0.607 1.00 23.98 279 MET B C 1
ATOM 4715 O O . MET B 1 298 ? 55.045 -17.881 0.166 1.00 23.50 279 MET B O 1
ATOM 4720 N N . SER B 1 299 ? 52.880 -18.446 -0.150 1.00 25.71 280 SER B N 1
ATOM 4721 C CA . SER B 1 299 ? 52.982 -18.699 -1.606 1.00 27.11 280 SER B CA 1
ATOM 4722 C C . SER B 1 299 ? 54.111 -19.672 -1.918 1.00 27.54 280 SER B C 1
ATOM 4723 O O . SER B 1 299 ? 54.935 -19.422 -2.804 1.00 28.00 280 SER B O 1
ATOM 4726 N N . LEU B 1 300 ? 54.153 -20.777 -1.185 1.00 24.29 281 LEU B N 1
ATOM 4727 C CA . LEU B 1 300 ? 55.111 -21.840 -1.500 1.00 25.15 281 LEU B CA 1
ATOM 4728 C C . LEU B 1 300 ? 54.863 -22.353 -2.904 1.00 26.10 281 LEU B C 1
ATOM 4729 O O . LEU B 1 300 ? 53.712 -22.400 -3.343 1.00 26.33 281 LEU B O 1
ATOM 4734 N N . ASP B 1 301 ? 55.931 -22.749 -3.599 1.00 25.68 282 ASP B N 1
ATOM 4735 C CA . ASP B 1 301 ? 55.776 -23.422 -4.886 1.00 25.60 282 ASP B CA 1
ATOM 4736 C C . ASP B 1 301 ? 55.500 -24.920 -4.630 1.00 27.42 282 ASP B C 1
ATOM 4737 O O . ASP B 1 301 ? 55.578 -25.369 -3.470 1.00 26.76 282 ASP B O 1
ATOM 4742 N N . PRO B 1 302 ? 55.129 -25.690 -5.687 1.00 26.78 283 PRO B N 1
ATOM 4743 C CA . PRO B 1 302 ? 54.734 -27.089 -5.448 1.00 26.56 283 PRO B CA 1
ATOM 4744 C C . PRO B 1 302 ? 55.810 -27.954 -4.789 1.00 26.13 283 PRO B C 1
ATOM 4745 O O . PRO B 1 302 ? 55.478 -28.806 -3.939 1.00 26.19 283 PRO B O 1
ATOM 4749 N N . ALA B 1 303 ? 57.072 -27.745 -5.141 1.00 23.95 284 ALA B N 1
ATOM 4750 C CA . ALA B 1 303 ? 58.144 -28.523 -4.525 1.00 24.35 284 ALA B CA 1
ATOM 4751 C C . ALA B 1 303 ? 58.277 -28.250 -3.025 1.00 23.49 284 ALA B C 1
ATOM 4752 O O . ALA B 1 303 ? 58.516 -29.158 -2.228 1.00 24.17 284 ALA B O 1
ATOM 4754 N N . GLN B 1 304 ? 58.143 -26.983 -2.654 1.00 21.18 285 GLN B N 1
ATOM 4755 C CA . GLN B 1 304 ? 58.251 -26.548 -1.260 1.00 20.60 285 GLN B CA 1
ATOM 4756 C C . GLN B 1 304 ? 57.047 -27.043 -0.464 1.00 19.08 285 GLN B C 1
ATOM 4757 O O . GLN B 1 304 ? 57.177 -27.458 0.694 1.00 18.27 285 GLN B O 1
ATOM 4763 N N . ARG B 1 305 ? 55.871 -26.984 -1.082 1.00 19.15 286 ARG B N 1
ATOM 4764 C CA . ARG B 1 305 ? 54.645 -27.477 -0.452 1.00 19.57 286 ARG B CA 1
ATOM 4765 C C . ARG B 1 305 ? 54.735 -28.984 -0.190 1.00 20.76 286 ARG B C 1
ATOM 4766 O O . ARG B 1 305 ? 54.360 -29.470 0.893 1.00 20.76 286 ARG B O 1
ATOM 4774 N N . LEU B 1 306 ? 55.272 -29.718 -1.152 1.00 20.57 287 LEU B N 1
ATOM 4775 C CA . LEU B 1 306 ? 55.464 -31.160 -0.963 1.00 20.95 287 LEU B CA 1
ATOM 4776 C C . LEU B 1 306 ? 56.449 -31.450 0.186 1.00 20.33 287 LEU B C 1
ATOM 4777 O O . LEU B 1 306 ? 56.184 -32.328 1.021 1.00 20.92 287 LEU B O 1
ATOM 4782 N N . ALA B 1 307 ? 57.570 -30.730 0.222 1.00 19.61 288 ALA B N 1
ATOM 4783 C CA . ALA B 1 307 ? 58.520 -30.905 1.322 1.00 17.34 288 ALA B CA 1
ATOM 4784 C C . ALA B 1 307 ? 57.852 -30.603 2.678 1.00 16.13 288 ALA B C 1
ATOM 4785 O O . ALA B 1 307 ? 58.064 -31.345 3.670 1.00 15.79 288 ALA B O 1
ATOM 4787 N N . ALA B 1 308 ? 57.065 -29.522 2.739 1.00 17.06 289 ALA B N 1
ATOM 4788 C CA . ALA B 1 308 ? 56.308 -29.179 3.959 1.00 17.43 289 ALA B CA 1
ATOM 4789 C C . ALA B 1 308 ? 55.388 -30.344 4.384 1.00 18.41 289 ALA B C 1
ATOM 4790 O O . ALA B 1 308 ? 55.356 -30.707 5.568 1.00 17.87 289 ALA B O 1
ATOM 4792 N N . GLU B 1 309 ? 54.660 -30.926 3.426 1.00 17.90 290 GLU B N 1
ATOM 4793 C CA . GLU B 1 309 ? 53.788 -32.077 3.728 1.00 18.09 290 GLU B CA 1
ATOM 4794 C C . GLU B 1 309 ? 54.582 -33.294 4.177 1.00 18.57 290 GLU B C 1
ATOM 4795 O O . GLU B 1 309 ? 54.162 -33.988 5.102 1.00 19.65 290 GLU B O 1
ATOM 4801 N N . ARG B 1 310 ? 55.714 -33.560 3.519 1.00 18.78 291 ARG B N 1
ATOM 4802 C CA . ARG B 1 310 ? 56.523 -34.743 3.857 1.00 16.60 291 ARG B CA 1
ATOM 4803 C C . ARG B 1 310 ? 57.066 -34.619 5.286 1.00 16.96 291 ARG B C 1
ATOM 4804 O O . ARG B 1 310 ? 57.143 -35.602 6.040 1.00 16.89 291 ARG B O 1
ATOM 4812 N N . TYR B 1 311 ? 57.415 -33.391 5.650 1.00 16.07 292 TYR B N 1
ATOM 4813 C CA . TYR B 1 311 ? 57.955 -33.096 6.988 1.00 15.03 292 TYR B CA 1
ATOM 4814 C C . TYR B 1 311 ? 56.865 -33.313 8.054 1.00 15.79 292 TYR B C 1
ATOM 4815 O O . TYR B 1 311 ? 57.092 -34.023 9.067 1.00 15.77 292 TYR B O 1
ATOM 4824 N N . ALA B 1 312 ? 55.706 -32.700 7.852 1.00 15.27 293 ALA B N 1
ATOM 4825 C CA . ALA B 1 312 ? 54.602 -32.819 8.798 1.00 15.49 293 ALA B CA 1
ATOM 4826 C C . ALA B 1 312 ? 54.104 -34.266 8.874 1.00 16.04 293 ALA B C 1
ATOM 4827 O O . ALA B 1 312 ? 53.830 -34.749 9.982 1.00 16.64 293 ALA B O 1
ATOM 4829 N N . ASP B 1 313 ? 54.008 -34.947 7.721 1.00 16.50 294 ASP B N 1
ATOM 4830 C CA . ASP B 1 313 ? 53.554 -36.353 7.717 1.00 18.40 294 ASP B CA 1
ATOM 4831 C C . ASP B 1 313 ? 54.563 -37.250 8.408 1.00 18.58 294 ASP B C 1
ATOM 4832 O O . ASP B 1 313 ? 54.184 -38.238 9.051 1.00 18.71 294 ASP B O 1
ATOM 4837 N N . GLY B 1 314 ? 55.839 -36.928 8.249 1.00 17.04 295 GLY B N 1
ATOM 4838 C CA . GLY B 1 314 ? 56.910 -37.683 8.886 1.00 17.32 295 GLY B CA 1
ATOM 4839 C C . GLY B 1 314 ? 56.787 -37.574 10.408 1.00 15.43 295 GLY B C 1
ATOM 4840 O O . GLY B 1 314 ? 56.903 -38.580 11.106 1.00 15.52 295 GLY B O 1
ATOM 4841 N N . MET B 1 315 ? 56.547 -36.370 10.933 1.00 14.10 296 MET B N 1
ATOM 4842 C CA . MET B 1 315 ? 56.350 -36.262 12.396 1.00 14.49 296 MET B CA 1
ATOM 4843 C C . MET B 1 315 ? 55.081 -36.987 12.857 1.00 17.57 296 MET B C 1
ATOM 4844 O O . MET B 1 315 ? 55.069 -37.650 13.914 1.00 17.54 296 MET B O 1
ATOM 4849 N N . ALA B 1 316 ? 54.006 -36.866 12.075 1.00 17.96 297 ALA B N 1
ATOM 4850 C CA . ALA B 1 316 ? 52.743 -37.525 12.417 1.00 18.11 297 ALA B CA 1
ATOM 4851 C C . ALA B 1 316 ? 52.889 -39.053 12.453 1.00 17.21 297 ALA B C 1
ATOM 4852 O O . ALA B 1 316 ? 52.423 -39.705 13.406 1.00 17.04 297 ALA B O 1
ATOM 4854 N N . LEU B 1 317 ? 53.509 -39.626 11.418 1.00 17.24 298 LEU B N 1
ATOM 4855 C CA . LEU B 1 317 ? 53.728 -41.072 11.385 1.00 17.83 298 LEU B CA 1
ATOM 4856 C C . LEU B 1 317 ? 54.707 -41.552 12.456 1.00 17.25 298 LEU B C 1
ATOM 4857 O O . LEU B 1 317 ? 54.601 -42.709 12.932 1.00 17.16 298 LEU B O 1
ATOM 4862 N N . TRP B 1 318 ? 55.691 -40.718 12.799 1.00 15.69 299 TRP B N 1
ATOM 4863 C CA . TRP B 1 318 ? 56.610 -41.047 13.881 1.00 15.66 299 TRP B CA 1
ATOM 4864 C C . TRP B 1 318 ? 55.769 -41.208 15.160 1.00 16.20 299 TRP B C 1
ATOM 4865 O O . TRP B 1 318 ? 55.912 -42.214 15.885 1.00 17.27 299 TRP B O 1
ATOM 4876 N N . LEU B 1 319 ? 54.898 -40.237 15.444 1.00 18.04 300 LEU B N 1
ATOM 4877 C CA A LEU B 1 319 ? 54.048 -40.278 16.651 0.50 18.00 300 LEU B CA 1
ATOM 4878 C CA B LEU B 1 319 ? 54.088 -40.273 16.662 0.50 17.92 300 LEU B CA 1
ATOM 4879 C C . LEU B 1 319 ? 53.155 -41.498 16.721 1.00 18.70 300 LEU B C 1
ATOM 4880 O O . LEU B 1 319 ? 53.140 -42.217 17.717 1.00 19.33 300 LEU B O 1
ATOM 4889 N N . ALA B 1 320 ? 52.394 -41.723 15.657 1.00 17.99 301 ALA B N 1
ATOM 4890 C CA . ALA B 1 320 ? 51.512 -42.875 15.604 1.00 20.09 301 ALA B CA 1
ATOM 4891 C C . ALA B 1 320 ? 52.292 -44.188 15.774 1.00 20.48 301 ALA B C 1
ATOM 4892 O O . ALA B 1 320 ? 51.862 -45.071 16.534 1.00 21.80 301 ALA B O 1
ATOM 4894 N N . GLY B 1 321 ? 53.438 -44.313 15.101 1.00 19.20 302 GLY B N 1
ATOM 4895 C CA . GLY B 1 321 ? 54.219 -45.541 15.168 1.00 19.69 302 GLY B CA 1
ATOM 4896 C C . GLY B 1 321 ? 54.835 -45.757 16.532 1.00 19.21 302 GLY B C 1
ATOM 4897 O O . GLY B 1 321 ? 54.762 -46.856 17.069 1.00 20.63 302 GLY B O 1
ATOM 4898 N N . TYR B 1 322 ? 55.369 -44.694 17.127 1.00 19.80 303 TYR B N 1
ATOM 4899 C CA . TYR B 1 322 ? 55.946 -44.794 18.462 1.00 19.05 303 TYR B CA 1
ATOM 4900 C C . TYR B 1 322 ? 54.895 -45.226 19.480 1.00 21.44 303 TYR B C 1
ATOM 4901 O O . TYR B 1 322 ? 55.134 -46.107 20.315 1.00 23.11 303 TYR B O 1
ATOM 4910 N N . LEU B 1 323 ? 53.740 -44.580 19.438 1.00 21.28 304 LEU B N 1
ATOM 4911 C CA . LEU B 1 323 ? 52.689 -44.852 20.407 1.00 22.36 304 LEU B CA 1
ATOM 4912 C C . LEU B 1 323 ? 52.211 -46.301 20.314 1.00 24.71 304 LEU B C 1
ATOM 4913 O O . LEU B 1 323 ? 51.924 -46.941 21.333 1.00 24.53 304 LEU B O 1
ATOM 4918 N N . HIS B 1 324 ? 52.136 -46.815 19.088 1.00 24.75 305 HIS B N 1
ATOM 4919 C CA . HIS B 1 324 ? 51.758 -48.208 18.885 1.00 26.35 305 HIS B CA 1
ATOM 4920 C C . HIS B 1 324 ? 52.811 -49.121 19.494 1.00 26.81 305 HIS B C 1
ATOM 4921 O O . HIS B 1 324 ? 52.489 -50.054 20.225 1.00 28.56 305 HIS B O 1
ATOM 4928 N N . TRP B 1 325 ? 54.073 -48.853 19.182 1.00 25.05 306 TRP B N 1
ATOM 4929 C CA . TRP B 1 325 ? 55.185 -49.637 19.724 1.00 25.82 306 TRP B CA 1
ATOM 4930 C C . TRP B 1 325 ? 55.175 -49.628 21.249 1.00 26.09 306 TRP B C 1
ATOM 4931 O O . TRP B 1 325 ? 55.374 -50.663 21.891 1.00 27.35 306 TRP B O 1
ATOM 4942 N N . GLU B 1 326 ? 54.898 -48.466 21.833 1.00 24.24 307 GLU B N 1
ATOM 4943 C CA . GLU B 1 326 ? 55.001 -48.291 23.280 1.00 26.27 307 GLU B CA 1
ATOM 4944 C C . GLU B 1 326 ? 53.912 -49.062 24.011 1.00 29.26 307 GLU B C 1
ATOM 4945 O O . GLU B 1 326 ? 54.101 -49.538 25.146 1.00 31.02 307 GLU B O 1
ATOM 4951 N N . SER B 1 327 ? 52.756 -49.192 23.374 1.00 31.09 308 SER B N 1
ATOM 4952 C CA . SER B 1 327 ? 51.647 -49.894 24.013 1.00 34.00 308 SER B CA 1
ATOM 4953 C C . SER B 1 327 ? 51.802 -51.422 23.844 1.00 36.51 308 SER B C 1
ATOM 4954 O O . SER B 1 327 ? 51.182 -52.207 24.575 1.00 36.53 308 SER B O 1
ATOM 4957 N N . HIS B 1 328 ? 52.707 -51.801 22.940 1.00 40.77 309 HIS B N 1
ATOM 4958 C CA . HIS B 1 328 ? 52.922 -53.171 22.460 1.00 45.11 309 HIS B CA 1
ATOM 4959 C C . HIS B 1 328 ? 51.646 -53.694 21.800 1.00 46.38 309 HIS B C 1
ATOM 4960 O O . HIS B 1 328 ? 51.214 -53.180 20.753 1.00 46.92 309 HIS B O 1
#

CATH classification: 1.10.600.10

Foldseek 3Di:
DALPDFQDDPDFWAFAPLLVLLVVLLVVLCVVLVVLLVVDDPVVLVVLVQSLLLRGQQRPFDSVLSNLSSLVSSLLVSVVVVLVDVCLQVLVSLQVVLVLCLCLLVVNHPDQDDSSNVSSNVSSVLQCPLPDVVLSVVLSVLSSLQSNLSSVSSNVCLDAPVVLLVSCLNVLSLVNVLSVLCSRVVHDADVCLCPPVLNVLLSVLLSRLVLLVVLLLCVVVDSGQLVNQCVVVVHDSVVSSCVSNVVSSVSSVSSVVSVVCVVVSCVVVPDDPVNSVSSCSSSVSSVNSSNSNRNSSSVD/DQDDPDFWAFAPLLVLLVVLLVVLCVVLVVLNVLDDPCVLVVLVQLLLLRGLQVPFDSVLSNLSSLVSSLLVSVVVVQVDPQGDQLVVLQVVLVLLLCLLVVRRDDQDDSSSVSSNVSSVLQCPLPDVVLSVVLSVLSSLQSNLVSVVRVCSNDCDDQVVLLVSCLNVVSLSNVLSSLCSRVSHDADVCLCPPVLNVLLSVLLSRLVLLVVLLVVLSSGQLVNQCVVVVHDSVVSSCVSSVVSSVSSVSSVVSVVCLVVVCVVVPDDPVNSVSSVSSSVSSVNSSNSNVVSVVD

Solvent-accessible surface area: 25660 Å² total; per-residue (Å²): 102,61,89,123,48,68,12,128,40,108,60,95,49,140,107,2,118,70,40,105,94,1,33,88,88,6,99,95,0,24,84,130,7,150,138,12,22,76,73,25,63,55,92,60,23,99,50,45,58,4,26,35,4,0,0,0,2,14,11,133,8,56,14,104,4,2,1,4,0,0,2,1,10,0,0,17,53,2,0,77,42,46,28,124,32,100,52,3,136,132,11,62,68,1,9,117,44,0,68,72,0,0,10,16,4,34,69,89,38,140,57,77,101,43,47,11,9,119,0,0,33,26,0,22,140,31,0,28,92,86,24,71,98,42,7,103,15,52,1,4,20,20,2,24,24,5,0,0,0,8,0,6,74,5,13,64,183,154,47,68,77,82,11,19,33,18,23,53,104,1,20,25,6,10,39,2,6,0,1,3,14,2,10,11,18,127,28,64,15,27,10,11,0,12,19,18,16,11,0,78,19,0,21,61,26,0,8,17,0,9,12,11,0,54,5,4,45,15,39,92,168,134,94,2,1,0,88,3,6,83,109,87,147,120,25,67,50,78,92,0,15,43,32,2,20,69,46,0,33,143,18,1,74,59,0,16,74,6,60,112,85,11,42,97,10,2,142,50,0,62,25,70,117,78,51,59,87,10,0,57,97,0,0,56,18,0,5,20,6,0,7,0,19,18,51,31,12,10,117,91,113,16,124,38,105,44,110,58,131,107,2,114,70,40,106,82,0,23,80,98,5,97,94,3,20,133,128,10,183,130,10,23,74,73,31,72,53,92,60,22,90,57,57,58,1,10,48,8,0,0,0,2,13,10,125,10,55,12,109,6,1,3,4,1,0,3,2,6,0,0,16,67,1,0,42,42,53,26,117,36,129,158,25,126,138,16,52,77,1,8,121,55,0,68,81,0,0,10,16,6,33,70,87,33,139,53,69,109,40,45,7,8,134,0,0,28,45,0,24,120,58,0,4,95,75,18,72,107,43,7,81,14,53,2,5,19,20,3,23,22,2,0,0,0,3,0,6,70,11,8,51,153,99,188,69,54,65,56,88,13,15,36,27,28,63,105,1,13,21,6,10,37,3,10,0,1,3,12,3,15,11,21,114,27,64,13,26,10,12,0,13,27,19,15,13,0,79,21,0,18,58,21,0,7,16,0,9,12,11,0,54,9,32,110,54,205,94,71,17,1,2,58,0,4,81,104,81,142,120,32,55,72,75,102,0,34,46,33,1,53,69,41,0,38,139,23,0,73,72,0,18,78,8,75,111,93,10,42,92,14,1,140,50,1,65,25,69,117,77,51,63,98,13,0,57,99,0,1,61,16,0,1,22,8,0,7,0,19,17,66,40,21,57,162

Sequence (594 aa):
MSDDTSLELPFTTHRRNPHQTEAADRHLEWLQRRHRELAAVVSGSSTYTTGWDITTELASSLVVYPESSAEDLALAADLMMGFYFLFDDQFDSPLGRRPEQVALLICERLSAIAHGTLTTAVVTSPSERAFADLWRRITLGMTDRWRARAACNWEYYFACHPAEEAAGRPPDRREGYLTLRRGTAAMESIFDMMIERLGHFEVVPQHVMHHPLFRQLRQLAADIPSSFTNDVRSFAQEANLVMIVRRDRCCSTAEACAVVWDEEAQRMADRFCDLRRDQLPDACRSMSLDPAQRLAAERYADGMALWLLAGYLHWESHTSLELPFTHRRNPHQTTEAADRHLEWLQRHRELAAVVSGSTYTGWDITTELASLVYPESSAEDLALAADLMGFYFLFDDQFDSPLGRRRPEQVALICERLLSAIAHGTLTAVTSPSERRAFADLWRRITLGMMTDRWRRARAACNWEYYFACHPAEAAGRRTIPPDREGYLTLRRGTAAMESIFDMMIERLGHFEVVPQHVMMHHPLLFRRQLRRQLAADIPSSFTNDVRSFVANLVMIVRRDRCCSTAEACAVVWDEAQRMMADRFCDLLRDQLPDACRSMSLDPAQRLAAERYADGMALWLLAGYLHWESH

Secondary structure (DSSP, 8-state):
--TT-----SS-----TTHHHHHHHHHHHHHHTHHHHTTS-HHHHHHH-HHHHHHHHSTTS-HHHHHHHHHHHHHHHHHHHTTSSGGGG-HHHHHHHHHHHHHHHTT--S---SHHHHHHHHHHHHHHTT--HHHHHHHHHHHHHHHHTHHHHHHT----HHHHHHHHHHHT-HHHHHHHHHHHHT----HHHHTSHHHHHHHHHHHHHHHHHHHHHHTTT---HHHHHHHHHT--HHHHHHHHHHHHHHHHHHHHHHHHTHHHHHHHTT--HHHHHHHHHHHHHHHHHHHHHHHHHHH-/----SS-----TTHHHHHHHHHHHHHHTHHHHTTS-HHHHHTT-HHHHHHHHSTTS-HHHHHHHHHHHHHHHHHHHTT--SS---HHHHHHHHHHHHHHHTT--S---SHHHHHHHHHHHHHHTTS-HHHHHHHHHHHHHHHHTHHHHHHHTT----HHHHHHHHHHHT-HHHHHHHHHHHHT----HHHHTSHHHHHHHHHHHHHHHHHHHHH----SHHHHHHHHHT--HHHHHHHHHHHHHHHHHHHHHHHHTHHHHHHHTT--HHHHHHHHHHHHHHHHHHHHHHHHHH-

Organism: NCBI:txid212427

InterPro domains:
  IPR008949 Isoprenoid synthase domain superfamily [G3DSA:1.10.600.10] (1-316)
  IPR008949 Isoprenoid synthase domain superfamily [SSF48576] (7-310)
  IPR034686 Terpene cyclase-like 2 [PTHR35201] (44-315)
  IPR034686 Terpene cyclase-like 2 [SFLDG01020] (7-315)

Nearest PDB structures (foldseek):
  5i1u-assembly1_A  TM=1.003E+00  e=4.181E-42  Streptomyces citricolor
  5i1u-assembly1_B  TM=9.878E-01  e=5.351E-37  Streptomyces citricolor
  6wkc-assembly2_B  TM=9.261E-01  e=5.715E-16  Streptomyces sp.
  9c7k-assembly1_A  TM=9.055E-01  e=4.497E-14  Streptomyces exfoliatus
  6wke-assembly1_A  TM=9.004E-01  e=2.410E-14  Streptomyces sp.

Radius of gyration: 24.27 Å; Cα contacts (8 Å, |Δi|>4): 837; chains: 2; bounding box: 54×73×52 Å